Protein AF-A0A4R0R8S5-F1 (afdb_monomer)

Radius of gyration: 29.69 Å; Cα contacts (8 Å, |Δi|>4): 729; chains: 1; bounding box: 89×61×67 Å

Foldseek 3Di:
DDDFPFKWKDFLQLLLVLCVVPPPPPPQDPPPDSVVSSVVSVVVVVVVLVVDPLAPDWDWDWDDDPPPGRRRIITITGGDDDDDDDDDDDDDDDDDDPPDVSNVVVVVVCVVSPSDDDGDGDDDDDDDDDDDDDDDDDDDDPPDDPVVDPLVVVLVVLLLQQLQQLPSLVVQCVPDPVSVVSCQQQVSSQQHHAQEAQVSLVVLLVVLVVHDQVNLQHAAYAYYHDPLDPPVCLPPDPPSLVSVLSNLVSHDLARHAEYEDADREPDAHAPASAARANHQYYEYHYEHDLPVVNHHAHQNHAYYEYEYADYAQHLCNQVSCCVRHLQHAYYEYADELQDLRCVSVLLLLCLLLVQPDQQVVLVVVLVVVVDPDSPCPDPSSRDNPPDHSPNHAEYEYEYEAAEDAPDDDDPVRVSSQVSVLVSVQVSLCSSPVPRDPQDDPNDGDQDWRWHDHPNHIYIYGRHPYHDHDNDPSVVVVVVVVVVVVLSSVPSSDDPNVPPPPPD

Secondary structure (DSSP, 8-state):
----SSEEEEEHHHHHHHHHHT-TTS---TTS-HHHHHHHHHHHHHHHHHT-TT---EEEEEEPPTTS-GGGPEEEEEE------SSSPPPP--SS----HHHHHHHHHHHHTT--S--PPPP-------PPPPPPP--------GGGS-HHHHHHHHHHHTTSTTHHHHHHHHH-HHHHHHHHHH-GGGSEEEEESHHHHHHHHHHHHHS-GGG---SEEEEES--S---S-TTS-SHHHHHHHHHHHHS-TTT--EEEEEPPTT--B-S-SS--TT--EEEEES-B-TTGGGSPP-TT--EEEEEESSSPPPTTHHHHHHHH-TT--EEEEEE-TTSS--HHHHHHHHHHTT--S-HHHHHHHHHHTT--------GGGGS--S---TT--EEEEEEPPEE--TT---THHHHHHHHHHHHHHHHHHHH-TTS---EETTEE--PPEEEEETTEEEEEE----EE--S-HHHHHHHHHHHHHHHHHHHHT-SGGGGTTTT-

Solvent-accessible surface area (backbone atoms only — not comparable to full-atom values): 29224 Å² total; per-residue (Å²): 136,85,85,77,90,50,64,44,50,45,43,26,47,60,44,28,50,50,38,51,80,65,46,88,80,67,81,68,57,95,84,50,59,62,61,60,40,35,52,51,18,50,56,49,50,50,56,56,46,66,68,36,94,87,51,84,41,76,51,80,46,84,44,87,42,98,78,83,51,61,50,68,18,42,35,34,44,36,58,71,81,79,90,84,85,77,100,67,86,82,84,91,79,76,98,65,83,71,73,51,68,66,59,53,51,50,56,46,52,43,42,75,74,62,65,80,76,74,79,66,82,87,88,81,87,92,82,86,92,83,87,88,80,87,85,80,82,89,75,82,70,81,82,81,55,76,86,75,54,56,68,68,60,52,51,53,56,41,54,67,56,12,31,63,44,22,55,45,19,55,51,46,45,68,72,42,72,68,46,26,49,50,29,60,66,63,9,40,36,41,25,15,36,61,34,53,15,55,72,46,40,51,53,50,40,53,54,52,67,78,44,60,59,92,28,33,35,32,30,32,41,38,40,34,54,71,70,78,66,89,66,94,59,81,87,74,63,75,62,50,58,52,51,53,47,51,40,65,67,57,40,34,42,74,44,28,28,36,40,36,41,40,52,58,84,95,50,68,37,53,83,28,87,50,56,23,61,41,20,31,35,38,39,41,36,40,42,66,25,90,56,46,87,75,27,30,36,24,61,46,19,30,36,40,38,40,38,32,75,86,59,54,67,47,91,55,45,61,61,46,42,41,69,29,27,56,45,29,29,34,41,36,40,35,40,40,62,81,59,95,55,51,57,44,60,50,50,49,53,41,38,72,62,62,59,83,67,50,58,42,63,58,53,45,61,45,44,75,73,71,44,82,79,68,84,73,84,51,72,66,42,67,53,74,73,89,63,60,58,82,49,49,36,35,40,35,41,34,38,52,58,48,68,50,50,99,84,76,74,55,76,68,54,64,56,48,34,59,57,50,56,49,53,55,48,52,58,42,31,76,69,36,78,82,57,71,81,53,65,61,94,81,46,77,60,82,62,74,46,75,40,75,52,97,85,24,39,41,38,41,41,58,42,87,48,76,43,82,35,100,51,62,64,59,54,57,47,48,52,53,48,49,53,49,53,53,52,47,58,53,50,72,54,88,72,49,87,64,61,82,77,76,118

pLDDT: mean 75.07, std 18.98, range [22.67, 98.0]

Nearest PDB structures (foldseek):
  3ohe-assembly1_B  TM=3.400E-01  e=7.747E+00  Marinobacter nauticus VT8
  7pkt-assembly1_m  TM=2.147E-01  e=5.939E+00  Chlamydomonas reinhardtii
  8any-assembly1_O  TM=1.926E-01  e=9.581E+00  Homo sapiens

Sequence (503 aa):
MVSVLAGYVILGQDLAKWALDNDSSGLLQPDMPEKRLVHAAVARASRQLWAHPLLVHIELLFLSGDDGRDYDHSYIFVTGGYKCHGFMTPPPIPSDPVANPTEVDIGNALRELGFNRNISNFYRPPHPPIQRFPRIPNEVMPFFSLSTIPVEILRYILSFACTDAGHTGCTVNLVCNLFRQLCLETGVDLQCALVVGSGKQAQFLEMLYTRERQKRRVVSLFISYEDGRPTGDWQRSRIPFRITQDILEAISPDYLRTLYIEWPWGDTAPFLPTTFRSLSQMYFRGCFDPSFAQSGSAPHLKILHVQIYFTNLPDDFEEQLTLVCPRLTHLRICACPYDNNYEPVLRLAHSHCKIRRPLLDIVKEFQDMGLPHSSASDERLRIAPSSSISSLQKLVITFLQLHVTGGWVTNSTTENHDLRVLMFHCLAREVDPGVPDCIVDGEPTPELIRVESEGRELVLLPALGIRHVENVKDVMLEESRDMRGEWLQLGDGEAAEGAWWRD

Organism: NCBI:txid92696

Mean predicted aligned error: 14.14 Å

Structure (mmCIF, N/CA/C/O backbone):
data_AF-A0A4R0R8S5-F1
#
_entry.id   AF-A0A4R0R8S5-F1
#
loop_
_atom_site.group_PDB
_atom_site.id
_atom_site.type_symbol
_atom_site.label_atom_id
_atom_site.label_alt_id
_atom_site.label_comp_id
_atom_site.label_asym_id
_atom_site.label_entity_id
_atom_site.label_seq_id
_atom_site.pdbx_PDB_ins_code
_atom_site.Cartn_x
_atom_site.Cartn_y
_atom_site.Cartn_z
_atom_site.occupancy
_atom_site.B_iso_or_equiv
_atom_site.auth_seq_id
_atom_site.auth_comp_id
_atom_site.auth_asym_id
_atom_site.auth_atom_id
_atom_site.pdbx_PDB_model_num
ATOM 1 N N . MET A 1 1 ? -30.577 5.457 1.988 1.00 29.94 1 MET A N 1
ATOM 2 C CA . MET A 1 1 ? -31.679 6.436 1.867 1.00 29.94 1 MET A CA 1
ATOM 3 C C . MET A 1 1 ? -32.281 6.608 3.255 1.00 29.94 1 MET A C 1
ATOM 5 O O . MET A 1 1 ? -32.811 5.641 3.787 1.00 29.94 1 MET A O 1
ATOM 9 N N . VAL A 1 2 ? -32.069 7.763 3.891 1.00 32.88 2 VAL A N 1
ATOM 10 C CA . VAL A 1 2 ? -32.527 8.054 5.263 1.00 32.88 2 VAL A CA 1
ATOM 11 C C . VAL A 1 2 ? -33.935 8.642 5.175 1.00 32.88 2 VAL A C 1
ATOM 13 O O . VAL A 1 2 ? -34.126 9.668 4.528 1.00 32.88 2 VAL A O 1
ATOM 16 N N . SER A 1 3 ? -34.931 7.994 5.780 1.00 32.47 3 SER A N 1
ATOM 17 C CA . SER A 1 3 ? -36.267 8.583 5.920 1.00 32.47 3 SER A CA 1
ATOM 18 C C . SER A 1 3 ? -36.283 9.494 7.144 1.00 32.47 3 SER A C 1
ATOM 20 O O . SER A 1 3 ? -36.264 9.023 8.277 1.00 32.47 3 SER A O 1
ATOM 22 N N . VAL A 1 4 ? -36.306 10.804 6.904 1.00 40.91 4 VAL A N 1
ATOM 23 C CA . VAL A 1 4 ? -36.454 11.831 7.941 1.00 40.91 4 VAL A CA 1
ATOM 24 C C . VAL A 1 4 ? -37.933 11.909 8.336 1.00 40.91 4 VAL A C 1
ATOM 26 O O . VAL A 1 4 ? -38.777 12.220 7.498 1.00 40.91 4 VAL A O 1
ATOM 29 N N . LEU A 1 5 ? -38.258 11.594 9.595 1.00 41.19 5 LEU A N 1
ATOM 30 C CA . LEU A 1 5 ? -39.628 11.673 10.131 1.00 41.19 5 LEU A CA 1
ATOM 31 C C . LEU A 1 5 ? -40.062 13.129 10.369 1.00 41.19 5 LEU A C 1
ATOM 33 O O . LEU A 1 5 ? -41.173 13.499 9.998 1.00 41.19 5 LEU A O 1
ATOM 37 N N . ALA A 1 6 ? -39.160 13.942 10.923 1.00 49.56 6 ALA A N 1
ATOM 38 C CA . ALA A 1 6 ? -39.282 15.387 11.075 1.00 49.56 6 ALA A CA 1
ATOM 39 C C . ALA A 1 6 ? -37.875 16.006 11.136 1.00 49.56 6 ALA A C 1
ATOM 41 O O . ALA A 1 6 ? -36.952 15.415 11.704 1.00 49.56 6 ALA A O 1
ATOM 42 N N . GLY A 1 7 ? -37.700 17.181 10.533 1.00 53.88 7 GLY A N 1
ATOM 43 C CA . GLY A 1 7 ? -36.436 17.910 10.537 1.00 53.88 7 GLY A CA 1
ATOM 44 C C . GLY A 1 7 ? -36.677 19.412 10.584 1.00 53.88 7 GLY A C 1
ATOM 45 O O . GLY A 1 7 ? -37.634 19.901 9.988 1.00 53.88 7 GLY A O 1
ATOM 46 N N . TYR A 1 8 ? -35.813 20.129 11.296 1.00 63.28 8 TYR A N 1
ATOM 47 C CA . TYR A 1 8 ? -35.845 21.589 11.387 1.00 63.28 8 TYR A CA 1
ATOM 48 C C . TYR A 1 8 ? -34.687 22.161 10.580 1.00 63.28 8 TYR A C 1
ATOM 50 O O . TYR A 1 8 ? -33.557 21.719 10.763 1.00 63.28 8 TYR A O 1
ATOM 58 N N . VAL A 1 9 ? -34.953 23.128 9.704 1.00 64.44 9 VAL A N 1
ATOM 59 C CA . VAL A 1 9 ? -33.908 23.836 8.955 1.00 64.44 9 VAL A CA 1
ATOM 60 C C . VAL A 1 9 ? -33.564 25.133 9.680 1.00 64.44 9 VAL A C 1
ATOM 62 O O . VAL A 1 9 ? -34.458 25.930 9.953 1.00 64.44 9 VAL A O 1
ATOM 65 N N . ILE A 1 10 ? -32.282 25.354 9.969 1.00 71.62 10 ILE A N 1
ATOM 66 C CA . ILE A 1 10 ? -31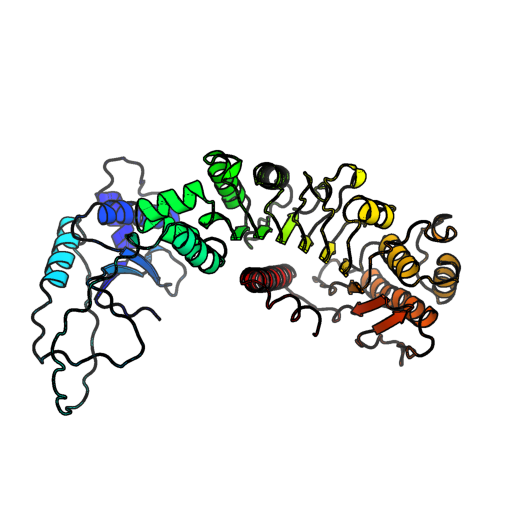.763 26.620 10.503 1.00 71.62 10 ILE A CA 1
ATOM 67 C C . ILE A 1 10 ? -30.724 27.163 9.525 1.00 71.62 10 ILE A C 1
ATOM 69 O O . ILE A 1 10 ? -29.841 26.426 9.086 1.00 71.62 10 ILE A O 1
ATOM 73 N N . LEU A 1 11 ? -30.817 28.446 9.179 1.00 72.50 11 LEU A N 1
ATOM 74 C CA . LEU A 1 11 ? -29.829 29.097 8.320 1.00 72.50 11 LEU A CA 1
ATOM 75 C C . LEU A 1 11 ? -28.506 29.299 9.071 1.00 72.50 11 LEU A C 1
ATOM 77 O O . LEU A 1 11 ? -28.501 29.598 10.268 1.00 72.50 11 LEU A O 1
ATOM 81 N N . GLY A 1 12 ? -27.381 29.187 8.364 1.00 73.25 12 GLY A N 1
ATOM 82 C CA . GLY A 1 12 ? -26.040 29.355 8.927 1.00 73.25 12 GLY A CA 1
ATOM 83 C C . GLY A 1 12 ? -25.855 30.694 9.638 1.00 73.25 12 GLY A C 1
ATOM 84 O O . GLY A 1 12 ? -25.295 30.735 10.733 1.00 73.25 12 GLY A O 1
ATOM 85 N N . GLN A 1 13 ? -26.406 31.776 9.081 1.00 77.19 13 GLN A N 1
ATOM 86 C CA . GLN A 1 13 ? -26.419 33.098 9.721 1.00 77.19 13 GLN A CA 1
ATOM 87 C C . GLN A 1 13 ? -27.188 33.140 11.047 1.00 77.19 13 GLN A C 1
ATOM 89 O O . GLN A 1 13 ? -26.729 33.761 12.006 1.00 77.19 13 GLN A O 1
ATOM 94 N N . ASP A 1 14 ? -28.329 32.453 11.134 1.00 78.88 14 ASP A N 1
ATOM 95 C CA . ASP A 1 14 ? -29.148 32.426 12.346 1.00 78.88 14 ASP A CA 1
ATOM 96 C C . ASP A 1 14 ? -28.459 31.590 13.428 1.00 78.88 14 ASP A C 1
ATOM 98 O O . ASP A 1 14 ? -28.458 31.964 14.601 1.00 78.88 14 ASP A O 1
ATOM 102 N N . LEU A 1 15 ? -27.792 30.505 13.022 1.00 80.25 15 LEU A N 1
ATOM 103 C CA . LEU A 1 15 ? -26.988 29.667 13.903 1.00 80.25 15 LEU A CA 1
ATOM 104 C C . LEU A 1 15 ? -25.746 30.405 14.426 1.00 80.25 15 LEU A C 1
ATOM 106 O O . LEU A 1 15 ? -25.447 30.345 15.618 1.00 80.25 15 LEU A O 1
ATOM 110 N N . ALA A 1 16 ? -25.040 31.132 13.556 1.00 81.69 16 ALA A N 1
ATOM 111 C CA . ALA A 1 16 ? -23.885 31.948 13.925 1.00 81.69 16 ALA A CA 1
ATOM 112 C C . ALA A 1 16 ? -24.269 33.080 14.883 1.00 81.69 16 ALA A C 1
ATOM 114 O O . ALA A 1 16 ? -23.616 33.273 15.910 1.00 81.69 16 ALA A O 1
ATOM 115 N N . LYS A 1 17 ? -25.368 33.782 14.586 1.00 85.19 17 LYS A N 1
ATOM 116 C CA . LYS A 1 17 ? -25.915 34.818 15.460 1.00 85.19 17 LYS A CA 1
ATOM 117 C C . LYS A 1 17 ? -26.314 34.250 16.818 1.00 85.19 17 LYS A C 1
ATOM 119 O O . LYS A 1 17 ? -25.914 34.790 17.842 1.00 85.19 17 LYS A O 1
ATOM 124 N N . TRP A 1 18 ? -27.039 33.132 16.830 1.00 89.69 18 TRP A N 1
ATOM 125 C CA . TRP A 1 18 ? -27.400 32.439 18.062 1.00 89.69 18 TRP A CA 1
ATOM 126 C C . TRP A 1 18 ? -26.167 32.087 18.900 1.00 89.69 18 TRP A C 1
ATOM 128 O O . TRP A 1 18 ? -26.164 32.301 20.111 1.00 89.69 18 TRP A O 1
ATOM 138 N N . ALA A 1 19 ? -25.106 31.580 18.269 1.00 84.50 19 ALA A N 1
ATOM 139 C CA . ALA A 1 19 ? -23.897 31.199 18.983 1.00 84.50 19 ALA A CA 1
ATOM 140 C C . ALA A 1 19 ? -23.178 32.408 19.592 1.00 84.50 19 ALA A C 1
ATOM 142 O O . ALA A 1 19 ? -22.719 32.293 20.724 1.00 84.50 19 ALA A O 1
ATOM 143 N N . LEU A 1 20 ? -23.123 33.543 18.884 1.00 86.19 20 LEU A N 1
ATOM 144 C CA . LEU A 1 20 ? -22.592 34.808 19.407 1.00 86.19 20 LEU A CA 1
ATOM 145 C C . LEU A 1 20 ? -23.423 35.330 20.586 1.00 86.19 20 LEU A C 1
ATOM 147 O O . LEU A 1 20 ? -22.864 35.635 21.637 1.00 86.19 20 LEU A O 1
ATOM 151 N N . ASP A 1 21 ? -24.749 35.372 20.439 1.00 87.44 21 ASP A N 1
ATOM 152 C CA . ASP A 1 21 ? -25.669 35.874 21.470 1.00 87.44 21 ASP A CA 1
ATOM 153 C C . ASP A 1 21 ? -25.618 35.020 22.753 1.00 87.44 21 ASP A C 1
ATOM 155 O O . ASP A 1 21 ? -25.855 35.517 23.854 1.00 87.44 21 ASP A O 1
ATOM 159 N N . ASN A 1 22 ? -25.278 33.733 22.622 1.00 81.38 22 ASN A N 1
ATOM 160 C CA . ASN A 1 22 ? -25.198 32.779 23.727 1.00 81.38 22 ASN A CA 1
ATOM 161 C C . ASN A 1 22 ? -23.760 32.450 24.155 1.00 81.38 22 ASN A C 1
ATOM 163 O O . ASN A 1 22 ? -23.564 31.505 24.932 1.00 81.38 22 ASN A O 1
ATOM 167 N N . ASP A 1 23 ? -22.740 33.170 23.671 1.00 86.81 23 ASP A N 1
ATOM 168 C CA . ASP A 1 23 ? -21.353 32.904 24.049 1.00 86.81 23 ASP A CA 1
ATOM 169 C C . ASP A 1 23 ? -20.918 33.631 25.322 1.00 86.81 23 ASP A C 1
ATOM 171 O O . ASP A 1 23 ? -20.264 34.669 25.305 1.00 86.81 23 ASP A O 1
ATOM 175 N N . SER A 1 24 ? -21.184 33.005 26.465 1.00 82.19 24 SER A N 1
ATOM 176 C CA . SER A 1 24 ? -20.670 33.467 27.756 1.00 82.19 24 SER A CA 1
ATOM 177 C C . SER A 1 24 ? -19.145 33.340 27.910 1.00 82.19 24 SER A C 1
ATOM 179 O O . SER A 1 24 ? -18.603 33.824 28.900 1.00 82.19 24 SER A O 1
ATOM 181 N N . SER A 1 25 ? -18.453 32.647 26.995 1.00 84.31 25 SER A N 1
ATOM 182 C CA . SER A 1 25 ? -17.009 32.391 27.094 1.00 84.31 25 SER A CA 1
ATOM 183 C C . SER A 1 25 ? -16.139 33.433 26.389 1.00 84.31 25 SER A C 1
ATOM 185 O O . SER A 1 25 ? -14.937 33.478 26.645 1.00 84.31 25 SER A O 1
ATOM 187 N N . GLY A 1 26 ? -16.728 34.268 25.523 1.00 87.50 26 GLY A N 1
ATOM 188 C CA . GLY A 1 26 ? -16.003 35.244 24.701 1.00 87.50 26 GLY A CA 1
ATOM 189 C C . GLY A 1 26 ? -15.056 34.618 23.667 1.00 87.50 26 GLY A C 1
ATOM 190 O O . GLY A 1 26 ? -14.172 35.302 23.154 1.00 87.50 26 GLY A O 1
ATOM 191 N N . LEU A 1 27 ? -15.202 33.319 23.386 1.00 82.69 27 LEU A N 1
ATOM 192 C CA . LEU A 1 27 ? -14.401 32.584 22.404 1.00 82.69 27 LEU A CA 1
ATOM 193 C C . LEU A 1 27 ? -14.833 32.885 20.966 1.00 82.69 27 LEU A C 1
ATOM 195 O O . LEU A 1 27 ? -14.031 32.732 20.045 1.00 82.69 27 LEU A O 1
ATOM 199 N N . LEU A 1 28 ? -16.088 33.279 20.767 1.00 86.94 28 LEU A N 1
ATOM 200 C CA . LEU A 1 28 ? -16.630 33.684 19.479 1.00 86.94 28 LEU A CA 1
ATOM 201 C C . LEU A 1 28 ? -16.554 35.203 19.366 1.00 86.94 28 LEU A C 1
ATOM 203 O O . LEU A 1 28 ? -17.133 35.925 20.176 1.00 86.94 28 LEU A O 1
ATOM 207 N N . GLN A 1 29 ? -15.835 35.685 18.352 1.00 89.38 29 GLN A N 1
ATOM 208 C CA . GLN A 1 29 ? -15.727 37.113 18.068 1.00 89.38 29 GLN A CA 1
ATOM 209 C C . GLN A 1 29 ? -16.535 37.463 16.806 1.00 89.38 29 GLN A C 1
ATOM 211 O O . GLN A 1 29 ? -16.521 36.684 15.847 1.00 89.38 29 GLN A O 1
ATOM 216 N N . PRO A 1 30 ? -17.244 38.608 16.771 1.00 88.56 30 PRO A N 1
ATOM 217 C CA . PRO A 1 30 ? -18.057 39.004 15.616 1.00 88.56 30 PRO A CA 1
ATOM 218 C C . PRO A 1 30 ? -17.259 39.203 14.318 1.00 88.56 30 PRO A C 1
ATOM 220 O O . PRO A 1 30 ? -17.836 39.171 13.236 1.00 88.56 30 PRO A O 1
ATOM 223 N N . ASP A 1 31 ? -15.950 39.431 14.421 1.00 91.25 31 ASP A N 1
ATOM 224 C CA . ASP A 1 31 ? -15.012 39.652 13.317 1.00 91.25 31 ASP A CA 1
ATOM 225 C C . ASP A 1 31 ? -14.335 38.362 12.819 1.00 91.25 31 ASP A C 1
ATOM 227 O O . ASP A 1 31 ? -13.515 38.404 11.898 1.00 91.25 31 ASP A O 1
ATOM 231 N N . MET A 1 32 ? -14.677 37.198 13.387 1.00 86.06 32 MET A N 1
ATOM 232 C CA . MET A 1 32 ? -14.190 35.919 12.878 1.00 86.06 32 MET A CA 1
ATOM 233 C C . MET A 1 32 ? -14.611 35.711 11.414 1.00 86.06 32 MET A C 1
ATOM 235 O O . MET A 1 32 ? -15.731 36.061 11.038 1.00 86.06 32 MET A O 1
ATOM 239 N N . PRO A 1 33 ? -13.770 35.055 10.587 1.00 86.12 33 PRO A N 1
ATOM 240 C CA . PRO A 1 33 ? -14.181 34.639 9.254 1.00 86.12 33 PRO A CA 1
ATOM 241 C C . PRO A 1 33 ? -15.472 33.822 9.331 1.00 86.12 33 PRO A C 1
ATOM 243 O O . PRO A 1 33 ? -15.539 32.854 10.089 1.00 86.12 33 PRO A O 1
ATOM 246 N N . GLU A 1 34 ? -16.457 34.194 8.520 1.00 77.62 34 GLU A N 1
ATOM 247 C CA . GLU A 1 34 ? -17.808 33.620 8.458 1.00 77.62 34 GLU A CA 1
ATOM 248 C C . GLU A 1 34 ? -17.819 32.088 8.571 1.00 77.62 34 GLU A C 1
ATOM 250 O O . GLU A 1 34 ? -18.433 31.531 9.479 1.00 77.62 34 GLU A O 1
ATOM 255 N N . LYS A 1 35 ? -17.003 31.407 7.759 1.00 74.25 35 LYS A N 1
ATOM 256 C CA . LYS A 1 35 ? -16.816 29.951 7.808 1.00 74.25 35 LYS A CA 1
ATOM 257 C C . LYS A 1 35 ? -16.475 29.409 9.192 1.00 74.25 35 LYS A C 1
ATOM 259 O O . LYS A 1 35 ? -17.018 28.405 9.652 1.00 74.25 35 LYS A O 1
ATOM 264 N N . ARG A 1 36 ? -15.511 30.054 9.855 1.00 75.06 36 ARG A N 1
ATOM 265 C CA . ARG A 1 36 ? -15.044 29.647 11.184 1.00 75.06 36 ARG A CA 1
ATOM 266 C C . ARG A 1 36 ? -16.111 29.913 12.233 1.00 75.06 36 ARG A C 1
ATOM 268 O O . ARG A 1 36 ? -16.276 29.076 13.117 1.00 75.06 36 ARG A O 1
ATOM 275 N N . LEU A 1 37 ? -16.823 31.032 12.123 1.00 81.19 37 LEU A N 1
ATOM 276 C CA . LEU A 1 37 ? -17.899 31.373 13.043 1.00 81.19 37 LEU A CA 1
ATOM 277 C C . LEU A 1 37 ? -19.050 30.366 12.939 1.00 81.19 37 LEU A C 1
ATOM 279 O O . LEU A 1 37 ? -19.470 29.824 13.958 1.00 81.19 37 LEU A O 1
ATOM 283 N N . VAL A 1 38 ? -19.487 30.035 11.721 1.00 76.50 38 VAL A N 1
ATOM 284 C CA . VAL A 1 38 ? -20.540 29.038 11.481 1.00 76.50 38 VAL A CA 1
ATOM 285 C C . VAL A 1 38 ? -20.107 27.652 11.972 1.00 76.50 38 VAL A C 1
ATOM 287 O O . VAL A 1 38 ? -20.851 27.002 12.699 1.00 76.50 38 VAL A O 1
ATOM 290 N N . HIS A 1 39 ? -18.882 27.201 11.682 1.00 74.56 39 HIS A N 1
ATOM 291 C CA . HIS A 1 39 ? -18.383 25.914 12.191 1.00 74.56 39 HIS A CA 1
ATOM 292 C C . 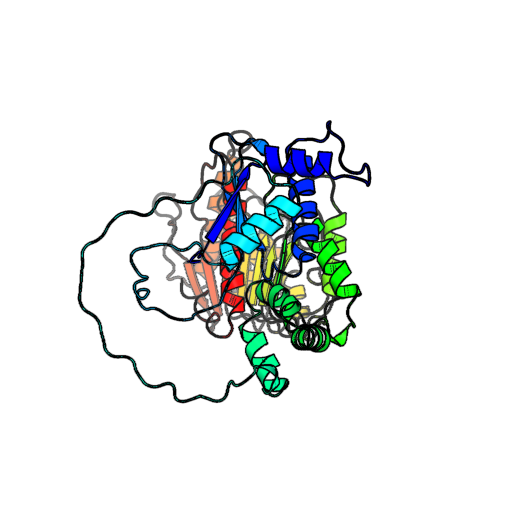HIS A 1 39 ? -18.335 25.860 13.725 1.00 74.56 39 HIS A C 1
ATOM 294 O O . HIS A 1 39 ? -18.686 24.843 14.330 1.00 74.56 39 HIS A O 1
ATOM 300 N N . ALA A 1 40 ? -17.900 26.944 14.367 1.00 76.25 40 ALA A N 1
ATOM 301 C CA . ALA A 1 40 ? -17.863 27.023 15.820 1.00 76.25 40 ALA A CA 1
ATOM 302 C C . ALA A 1 40 ? -19.280 27.066 16.419 1.00 76.25 40 ALA A C 1
ATOM 304 O O . ALA A 1 40 ? -19.536 26.416 17.436 1.00 76.25 40 ALA A O 1
ATOM 305 N N . ALA A 1 41 ? -20.214 27.743 15.746 1.00 78.75 41 ALA A N 1
ATOM 306 C CA . ALA A 1 41 ? -21.629 27.765 16.091 1.00 78.75 41 ALA A CA 1
ATOM 307 C C . ALA A 1 41 ? -22.271 26.374 15.987 1.00 78.75 41 ALA A C 1
ATOM 309 O O . ALA A 1 41 ? -22.919 25.936 16.935 1.00 78.75 41 ALA A O 1
ATOM 310 N N . VAL A 1 42 ? -22.006 25.636 14.903 1.00 75.75 42 VAL A N 1
ATOM 311 C CA . VAL A 1 42 ? -22.432 24.238 14.717 1.00 75.75 42 VAL A CA 1
ATOM 312 C C . VAL A 1 42 ? -21.885 23.356 15.836 1.00 75.75 42 VAL A C 1
ATOM 314 O O . VAL A 1 42 ? -22.638 22.629 16.480 1.00 75.75 42 VAL A O 1
ATOM 317 N N . ALA A 1 43 ? -20.585 23.442 16.129 1.00 73.25 43 ALA A N 1
ATOM 318 C CA . ALA A 1 43 ? -19.972 22.646 17.190 1.00 73.25 43 ALA A CA 1
ATOM 319 C C . ALA A 1 43 ? -20.571 22.955 18.575 1.00 73.25 43 ALA A C 1
ATOM 321 O O . ALA A 1 43 ? -20.758 22.043 19.384 1.00 73.25 43 ALA A O 1
ATOM 322 N N . ARG A 1 44 ? -20.877 24.227 18.856 1.00 79.81 44 ARG A N 1
ATOM 323 C CA . ARG A 1 44 ? -21.508 24.655 20.110 1.00 79.81 44 ARG A CA 1
ATOM 324 C C . ARG A 1 44 ? -22.955 24.176 20.206 1.00 79.81 44 ARG A C 1
ATOM 326 O O . ARG A 1 44 ? -23.314 23.592 21.228 1.00 79.81 44 ARG A O 1
ATOM 333 N N . ALA A 1 45 ? -23.747 24.382 19.155 1.00 75.06 45 ALA A N 1
ATOM 334 C CA . ALA A 1 45 ? -25.132 23.932 19.076 1.00 75.06 45 ALA A CA 1
ATOM 335 C C . ALA A 1 45 ? -25.217 22.419 19.274 1.00 75.06 45 ALA A C 1
ATOM 337 O O . ALA A 1 45 ? -25.961 21.971 20.140 1.00 75.06 45 ALA A O 1
ATOM 338 N N . SER A 1 46 ? -24.367 21.643 18.591 1.00 69.38 46 SER A N 1
ATOM 339 C CA . SER A 1 46 ? -24.250 20.199 18.811 1.00 69.38 46 SER A CA 1
ATOM 340 C C . SER A 1 46 ? -24.057 19.867 20.287 1.00 69.38 46 SER A C 1
ATOM 342 O O . SER A 1 46 ? -24.833 19.098 20.837 1.00 69.38 46 SER A O 1
ATOM 344 N N . ARG A 1 47 ? -23.072 20.466 20.969 1.00 73.44 47 ARG A N 1
ATOM 345 C CA . ARG A 1 47 ? -22.811 20.162 22.390 1.00 73.44 47 ARG A CA 1
ATOM 346 C C . ARG A 1 47 ? -23.997 20.480 23.295 1.00 73.44 47 ARG A C 1
ATOM 348 O O . ARG A 1 47 ? -24.288 19.693 24.189 1.00 73.44 47 ARG A O 1
ATOM 355 N N . GLN A 1 48 ? -24.654 21.621 23.088 1.00 72.38 48 GLN A N 1
ATOM 356 C CA . GLN A 1 48 ? -25.803 22.007 23.909 1.00 72.38 48 GLN A CA 1
ATOM 357 C C . GLN A 1 48 ? -27.011 21.111 23.645 1.00 72.38 48 GLN A C 1
ATOM 359 O O . GLN A 1 48 ? -27.687 20.698 24.582 1.00 72.38 48 GLN A O 1
ATOM 364 N N . LEU A 1 49 ? -27.241 20.750 22.386 1.00 67.00 49 LEU A N 1
ATOM 365 C CA . LEU A 1 49 ? -28.337 19.872 22.024 1.00 67.00 49 LEU A CA 1
ATOM 366 C C . LEU A 1 49 ? -28.103 18.426 22.496 1.00 67.00 49 LEU A C 1
ATOM 368 O O . LEU A 1 49 ? -29.044 17.788 22.951 1.00 67.00 49 LEU A O 1
ATOM 372 N N . TRP A 1 50 ? -26.857 17.935 22.486 1.00 65.62 50 TRP A N 1
ATOM 373 C CA . TRP A 1 50 ? -26.479 16.643 23.085 1.00 65.62 50 TRP A CA 1
ATOM 374 C C . TRP A 1 50 ? -26.684 16.601 24.607 1.00 65.62 50 TRP A C 1
ATOM 376 O O . TRP A 1 50 ? -26.850 15.523 25.173 1.00 65.62 50 TRP A O 1
ATOM 386 N N . ALA A 1 51 ? -26.667 17.755 25.278 1.00 66.69 51 ALA A N 1
ATOM 387 C CA . ALA A 1 51 ? -26.958 17.854 26.706 1.00 66.69 51 ALA A CA 1
ATOM 388 C C . ALA A 1 51 ? -28.468 17.910 27.007 1.00 66.69 51 ALA A C 1
ATOM 390 O O . ALA A 1 51 ? -28.859 17.816 28.171 1.00 66.69 51 ALA A O 1
ATOM 391 N N . HIS A 1 52 ? -29.319 18.068 25.987 1.00 67.12 52 HIS A N 1
ATOM 392 C CA . HIS A 1 52 ? -30.755 18.203 26.174 1.00 67.12 52 HIS A CA 1
ATOM 393 C C . HIS A 1 52 ? -31.414 16.821 26.363 1.00 67.12 52 HIS A C 1
ATOM 395 O O . HIS A 1 52 ? -31.346 15.982 25.464 1.00 67.12 52 HIS A O 1
ATOM 401 N N . PRO A 1 53 ? -32.119 16.565 27.482 1.00 56.53 53 PRO A N 1
ATOM 402 C CA . PRO A 1 53 ? -32.590 15.224 27.858 1.00 56.53 53 PRO A CA 1
ATOM 403 C C . PRO A 1 53 ? -33.637 14.620 26.907 1.00 56.53 53 PRO A C 1
ATOM 405 O O . PRO A 1 53 ? -33.880 13.417 26.949 1.00 56.53 53 PRO A O 1
ATOM 408 N N . LEU A 1 54 ? -34.257 15.442 26.056 1.00 52.69 54 LEU A N 1
ATOM 409 C CA . LEU A 1 54 ? -35.263 15.019 25.073 1.00 52.69 54 LEU A CA 1
ATOM 410 C C . LEU A 1 54 ? -34.694 14.754 23.667 1.00 52.69 54 LEU A C 1
ATOM 412 O O . LEU A 1 54 ? -35.421 14.267 22.803 1.00 52.69 54 LEU A O 1
ATOM 416 N N . LEU A 1 55 ? -33.421 15.072 23.408 1.00 56.91 55 LEU A N 1
ATOM 417 C CA . LEU A 1 55 ? -32.817 14.948 22.079 1.00 56.91 55 LEU A CA 1
ATOM 418 C C . LEU A 1 55 ? -31.887 13.730 22.039 1.00 56.91 55 LEU A C 1
ATOM 420 O O . LEU A 1 55 ? -30.755 13.769 22.506 1.00 56.91 55 LEU A O 1
ATOM 424 N N . VAL A 1 56 ? -32.391 12.620 21.496 1.00 47.53 56 VAL A N 1
ATOM 425 C CA . VAL A 1 56 ? -31.714 11.306 21.551 1.00 47.53 56 VAL A CA 1
ATOM 426 C C . VAL A 1 56 ? -30.716 11.108 20.401 1.00 47.53 56 VAL A C 1
ATOM 428 O O . VAL A 1 56 ? -29.787 10.310 20.506 1.00 47.53 56 VAL A O 1
ATOM 431 N N . HIS A 1 57 ? -30.893 11.824 19.290 1.00 49.50 57 HIS A N 1
ATOM 432 C CA . HIS A 1 57 ? -30.005 11.760 18.133 1.00 49.50 57 HIS A CA 1
ATOM 433 C C . HIS A 1 57 ? -30.150 13.027 17.295 1.00 49.50 57 HIS A C 1
ATOM 435 O O . HIS A 1 57 ? -31.280 13.449 17.047 1.00 49.50 57 HIS A O 1
ATOM 441 N N . ILE A 1 58 ? -29.023 13.616 16.888 1.00 53.50 58 ILE A N 1
ATOM 442 C CA . ILE A 1 58 ? -28.967 14.817 16.051 1.00 53.50 58 ILE A CA 1
ATOM 443 C C . ILE A 1 58 ? -27.889 14.615 15.004 1.00 53.50 58 ILE A C 1
ATOM 445 O O . ILE A 1 58 ? -26.701 14.581 15.324 1.00 53.50 58 ILE A O 1
ATOM 449 N N . GLU A 1 59 ? -28.314 14.525 13.752 1.00 51.84 59 GLU A N 1
ATOM 450 C CA . GLU A 1 59 ? -27.427 14.681 12.608 1.00 51.84 59 GLU A CA 1
ATOM 451 C C . GLU A 1 59 ? -27.613 16.081 12.042 1.00 51.84 59 GLU A C 1
ATOM 453 O O . GLU A 1 59 ? -28.732 16.492 11.734 1.00 51.84 59 GLU A O 1
ATOM 458 N N . LEU A 1 60 ? -26.501 16.806 11.932 1.00 54.19 60 LEU A N 1
ATOM 459 C CA . LEU A 1 60 ? -26.415 18.057 11.196 1.00 54.19 60 LEU A CA 1
ATOM 460 C C . LEU A 1 60 ? -26.074 17.725 9.751 1.00 54.19 60 LEU A C 1
ATOM 462 O O . LEU A 1 60 ? -24.925 17.424 9.426 1.00 54.19 60 LEU A O 1
ATOM 466 N N . LEU A 1 61 ? -27.084 17.768 8.891 1.00 52.47 61 LEU A N 1
ATOM 467 C CA . LEU A 1 61 ? -26.886 17.635 7.454 1.00 52.47 61 LEU A CA 1
ATOM 468 C C . LEU A 1 61 ? -26.630 19.012 6.844 1.00 52.47 61 LEU A C 1
ATOM 470 O O . LEU A 1 61 ? -27.418 19.942 7.024 1.00 52.47 61 LEU A O 1
ATOM 474 N N . PHE A 1 62 ? -25.509 19.116 6.133 1.00 52.88 62 PHE A N 1
ATOM 475 C CA . PHE A 1 62 ? -25.111 20.293 5.374 1.00 52.88 62 PHE A CA 1
ATOM 476 C C . PHE A 1 62 ? -25.839 20.287 4.028 1.00 52.88 62 PHE A C 1
ATOM 478 O O . PHE A 1 62 ? -25.615 19.392 3.212 1.00 52.88 62 PHE A O 1
ATOM 485 N N . LEU A 1 63 ? -26.711 21.266 3.792 1.00 50.44 63 LEU A N 1
ATOM 486 C CA . LEU A 1 63 ? -27.300 21.494 2.476 1.00 50.44 63 LEU A CA 1
ATOM 487 C C . LEU A 1 63 ? -26.519 22.617 1.789 1.00 50.44 63 LEU A C 1
ATOM 489 O O . LEU A 1 63 ? -26.430 23.720 2.331 1.00 50.44 63 LEU A O 1
ATOM 493 N N . SER A 1 6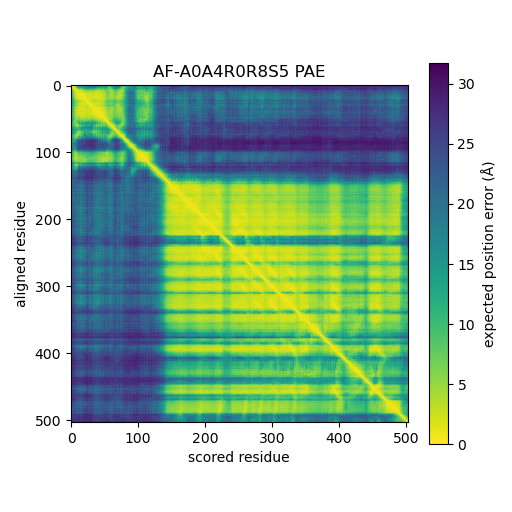4 ? -25.929 22.340 0.621 1.00 41.97 64 SER A N 1
ATOM 494 C CA . SER A 1 64 ? -25.189 23.361 -0.128 1.00 41.97 64 SER A CA 1
ATOM 495 C C . SER A 1 64 ? -26.125 24.488 -0.566 1.00 41.97 64 SER A C 1
ATOM 497 O O . SER A 1 64 ? -27.202 24.220 -1.094 1.00 41.97 64 SER A O 1
ATOM 499 N N . GLY A 1 65 ? -25.690 25.732 -0.369 1.00 45.69 65 GLY A N 1
ATOM 500 C CA . GLY A 1 65 ? -26.298 26.914 -0.985 1.00 45.69 65 GLY A CA 1
ATOM 501 C C . GLY A 1 65 ? -25.648 27.214 -2.337 1.00 45.69 65 GLY A C 1
ATOM 502 O O . GLY A 1 65 ? -24.478 26.881 -2.535 1.00 45.69 65 GLY A O 1
ATOM 503 N N . ASP A 1 66 ? -26.401 27.845 -3.237 1.00 42.53 66 ASP A N 1
ATOM 504 C CA . ASP A 1 66 ? -26.038 28.049 -4.649 1.00 42.53 66 ASP A CA 1
ATOM 505 C C . ASP A 1 66 ? -24.820 28.979 -4.872 1.00 42.53 66 ASP A C 1
ATOM 507 O O . ASP A 1 66 ? -24.197 28.927 -5.931 1.00 42.53 66 ASP A O 1
ATOM 511 N N . ASP A 1 67 ? -24.397 29.749 -3.856 1.00 48.53 67 ASP A N 1
ATOM 512 C CA . ASP A 1 67 ? -23.470 30.883 -4.044 1.00 48.53 67 ASP A CA 1
ATOM 513 C C . ASP A 1 67 ? -22.140 30.786 -3.257 1.00 48.53 67 ASP A C 1
ATOM 515 O O . ASP A 1 67 ? -21.353 31.736 -3.217 1.00 48.53 67 ASP A O 1
ATOM 519 N N . GLY A 1 68 ? -21.851 29.649 -2.612 1.00 51.22 68 GLY A N 1
ATOM 520 C CA . GLY A 1 68 ? -20.549 29.388 -1.970 1.00 51.22 68 GLY A CA 1
ATOM 521 C C . GLY A 1 68 ? -20.209 30.227 -0.722 1.00 51.22 68 GLY A C 1
ATOM 522 O O . GLY A 1 68 ? -19.060 30.195 -0.276 1.00 51.22 68 GLY A O 1
ATOM 523 N N . ARG A 1 69 ? -21.173 30.962 -0.148 1.00 54.72 69 ARG A N 1
ATOM 524 C CA . ARG A 1 69 ? -21.047 31.640 1.156 1.00 54.72 69 ARG A CA 1
ATOM 525 C C . ARG A 1 69 ? -21.622 30.775 2.274 1.00 54.72 69 ARG A C 1
ATOM 527 O O . ARG A 1 69 ? -22.718 30.235 2.131 1.00 54.72 69 ARG A O 1
ATOM 534 N N . ASP A 1 70 ? -20.898 30.668 3.390 1.00 55.81 70 ASP A N 1
ATOM 535 C CA . ASP A 1 70 ? -21.262 29.751 4.475 1.00 55.81 70 ASP A CA 1
ATOM 536 C C . ASP A 1 70 ? -22.527 30.190 5.257 1.00 55.81 70 ASP A C 1
ATOM 538 O O . ASP A 1 70 ? -23.190 29.356 5.878 1.00 55.81 70 ASP A O 1
ATOM 542 N N . TYR A 1 71 ? -22.910 31.474 5.210 1.00 53.00 71 TYR A N 1
ATOM 543 C CA . TYR A 1 71 ? -24.115 32.020 5.853 1.00 53.00 71 TYR A CA 1
ATOM 544 C C . TYR A 1 71 ? -25.428 31.638 5.165 1.00 53.00 71 TYR A C 1
ATOM 546 O O . TYR A 1 71 ? -26.453 31.552 5.851 1.00 53.00 71 TYR A O 1
ATOM 554 N N . ASP A 1 72 ? -25.392 31.366 3.861 1.00 51.12 72 ASP A N 1
ATOM 555 C CA . ASP A 1 72 ? -26.569 31.007 3.060 1.00 51.12 72 ASP A CA 1
ATOM 556 C C . ASP A 1 72 ? -26.876 29.500 3.118 1.00 51.12 72 ASP A C 1
ATOM 558 O O . ASP A 1 72 ? -27.821 29.006 2.499 1.00 51.12 72 ASP A O 1
ATOM 562 N N . HIS A 1 73 ? -26.087 28.737 3.879 1.00 60.88 73 HIS A N 1
ATOM 563 C CA . HIS A 1 73 ? -26.293 27.306 4.052 1.00 60.88 73 HIS A CA 1
ATOM 564 C C . HIS A 1 73 ? -27.435 26.997 5.015 1.00 60.88 73 HIS A C 1
ATOM 566 O O . HIS A 1 73 ? -27.641 27.657 6.035 1.00 60.88 73 HIS A O 1
ATOM 572 N N . SER A 1 74 ? -28.175 25.944 4.683 1.00 53.28 74 SER A N 1
ATOM 573 C CA . SER A 1 74 ? -29.260 25.409 5.496 1.00 53.28 74 SER A CA 1
ATOM 574 C C . SER A 1 74 ? -28.764 24.186 6.263 1.00 53.28 74 SER A C 1
ATOM 576 O O . SER A 1 74 ? -28.250 23.237 5.672 1.00 53.28 74 SER A O 1
ATOM 578 N N . TYR A 1 75 ? -28.934 24.195 7.581 1.00 59.84 75 TYR A N 1
ATOM 579 C CA . TYR A 1 75 ? -28.604 23.079 8.462 1.00 59.84 75 TYR A CA 1
ATOM 580 C C . TYR A 1 75 ? -29.886 22.358 8.861 1.00 59.84 75 TYR A C 1
ATOM 582 O O . TYR A 1 75 ? -30.767 22.980 9.451 1.00 59.84 75 TYR A O 1
ATOM 590 N N . ILE A 1 76 ? -30.001 21.060 8.563 1.00 56.44 76 ILE A N 1
ATOM 591 C CA . ILE A 1 76 ? -31.116 20.246 9.069 1.00 56.44 76 ILE A CA 1
ATOM 592 C C . ILE A 1 76 ? -30.728 19.647 10.420 1.00 56.44 76 ILE A C 1
ATOM 594 O O . ILE A 1 76 ? -29.704 18.978 10.519 1.00 56.44 76 ILE A O 1
ATOM 598 N N . PHE A 1 77 ? -31.589 19.818 11.422 1.00 58.91 77 PHE A N 1
ATOM 599 C CA . PHE A 1 77 ? -31.589 19.051 12.664 1.00 58.91 77 PHE A CA 1
ATOM 600 C C . PHE A 1 77 ? -32.609 17.921 12.544 1.00 58.91 77 PHE A C 1
ATOM 602 O O . PHE A 1 77 ? -33.815 18.176 12.509 1.00 58.91 77 PHE A O 1
ATOM 609 N N . VAL A 1 78 ? -32.139 16.676 12.478 1.00 54.16 78 VAL A N 1
ATOM 610 C CA . VAL A 1 78 ? -33.006 15.488 12.508 1.00 54.16 78 VAL A CA 1
ATOM 611 C C . VAL A 1 78 ? -33.104 14.988 13.940 1.00 54.16 78 VAL A C 1
ATOM 613 O O . VAL A 1 78 ? -32.082 14.789 14.583 1.00 54.16 78 VAL A O 1
ATOM 616 N N . THR A 1 79 ? -34.319 14.761 14.434 1.00 51.97 79 THR A N 1
ATOM 617 C CA . THR A 1 79 ? -34.559 14.213 15.776 1.00 51.97 79 THR A CA 1
ATOM 618 C C . THR A 1 79 ? -35.281 12.874 15.646 1.00 51.97 79 THR A C 1
ATOM 620 O O . THR A 1 79 ? -36.354 12.771 15.055 1.00 51.97 79 THR A O 1
ATOM 623 N N . GLY A 1 80 ? -34.646 11.801 16.117 1.00 43.78 80 GLY A N 1
ATOM 624 C CA . GLY A 1 80 ? -35.164 10.442 15.959 1.00 43.78 80 GLY A CA 1
ATOM 625 C C . GLY A 1 80 ? -36.164 10.056 17.049 1.00 43.78 80 GLY A C 1
ATOM 626 O O . GLY A 1 80 ? -35.757 9.714 18.155 1.00 43.78 80 GLY A O 1
ATOM 627 N N . GLY A 1 81 ? -37.456 10.022 16.716 1.00 41.31 81 GLY A N 1
ATOM 628 C CA . GLY A 1 81 ? -38.468 9.250 17.443 1.00 41.31 81 GLY A CA 1
ATOM 629 C C . GLY A 1 81 ? -38.735 7.911 16.743 1.00 41.31 81 GLY A C 1
ATOM 630 O O . GLY A 1 81 ? -39.463 7.881 15.760 1.00 41.31 81 GLY A O 1
ATOM 631 N N . TYR A 1 82 ? -38.169 6.825 17.287 1.00 32.88 82 TYR A N 1
ATOM 632 C CA . TYR A 1 82 ? -38.314 5.399 16.915 1.00 32.88 82 TYR A CA 1
ATOM 633 C C . TYR A 1 82 ? -37.721 4.912 15.569 1.00 32.88 82 TYR A C 1
ATOM 635 O O . TYR A 1 82 ? -37.935 5.471 14.500 1.00 32.88 82 TYR A O 1
ATOM 643 N N . LYS A 1 83 ? -37.007 3.773 15.636 1.00 33.88 83 LYS A N 1
ATOM 644 C CA . LYS A 1 83 ? -36.587 2.942 14.487 1.00 33.88 83 LYS A CA 1
ATOM 645 C C . LYS A 1 83 ? -37.766 2.139 13.921 1.00 33.88 83 LYS A C 1
ATOM 647 O O . LYS A 1 83 ? -38.570 1.630 14.696 1.00 33.88 83 LYS A O 1
ATOM 652 N N . CYS A 1 84 ? -37.739 1.852 12.616 1.00 22.67 84 CYS A N 1
ATOM 653 C CA . CYS A 1 84 ? -38.239 0.594 12.038 1.00 22.67 84 CYS A CA 1
ATOM 654 C C . CYS A 1 84 ? -37.331 0.131 10.881 1.00 22.67 84 CYS A C 1
ATOM 656 O O . CYS A 1 84 ? -36.803 0.950 10.131 1.00 22.67 84 CYS A O 1
ATOM 658 N N . HIS A 1 85 ? -37.131 -1.186 10.773 1.00 27.06 85 HIS A N 1
ATOM 659 C CA . HIS A 1 85 ? -36.381 -1.874 9.715 1.00 27.06 85 HIS A CA 1
ATOM 660 C C . HIS A 1 85 ? -37.261 -2.190 8.491 1.00 27.06 85 HIS A C 1
ATOM 662 O O . HIS A 1 85 ? -38.443 -2.475 8.649 1.00 27.06 85 HIS A O 1
ATOM 668 N N . GLY A 1 86 ? -36.620 -2.307 7.319 1.00 26.09 86 GLY A N 1
ATOM 669 C CA . GLY A 1 86 ? -37.034 -3.206 6.231 1.00 26.09 86 GLY A CA 1
ATOM 670 C C . GLY A 1 86 ? -37.877 -2.596 5.104 1.00 26.09 86 GLY A C 1
ATOM 671 O O . GLY A 1 86 ? -38.768 -1.788 5.336 1.00 26.09 86 GLY A O 1
ATOM 672 N N . PHE A 1 87 ? -37.592 -3.021 3.868 1.00 28.89 87 PHE A N 1
ATOM 673 C CA . PHE A 1 87 ? -38.355 -2.709 2.655 1.00 28.89 87 PHE A CA 1
ATOM 674 C C . PHE A 1 87 ? -39.832 -3.120 2.797 1.00 28.89 87 PHE A C 1
ATOM 676 O O . PHE A 1 87 ? -40.136 -4.287 2.599 1.00 28.89 87 PHE A O 1
ATOM 683 N N . MET A 1 88 ? -40.736 -2.175 3.075 1.00 25.75 88 MET A N 1
ATOM 684 C CA . MET A 1 88 ? -42.133 -2.132 2.603 1.00 25.75 88 MET A CA 1
ATOM 685 C C . MET A 1 88 ? -42.665 -0.693 2.741 1.00 25.75 88 MET A C 1
ATOM 687 O O . MET A 1 88 ? -42.274 0.046 3.642 1.00 25.75 88 MET A O 1
ATOM 691 N N . THR A 1 89 ? -43.554 -0.289 1.831 1.00 27.16 89 THR A N 1
ATOM 692 C CA . THR A 1 89 ? -44.271 1.000 1.834 1.00 27.16 89 THR A CA 1
ATOM 693 C C . THR A 1 89 ? -44.941 1.301 3.189 1.00 27.16 89 THR A C 1
ATOM 695 O O . THR A 1 89 ? -45.542 0.395 3.770 1.00 27.16 89 THR A O 1
ATOM 698 N N . PRO A 1 90 ? -44.879 2.551 3.691 1.00 32.00 90 PRO A N 1
ATOM 699 C CA . PRO A 1 90 ? -45.337 2.903 5.038 1.00 32.00 90 PRO A CA 1
ATOM 700 C C . PRO A 1 90 ? -46.869 2.801 5.199 1.00 32.00 90 PRO A C 1
ATOM 702 O O . PRO A 1 90 ? -47.598 3.038 4.231 1.00 32.00 90 PRO A O 1
ATOM 705 N N . PRO A 1 91 ? -47.387 2.489 6.408 1.00 32.38 91 PRO A N 1
ATOM 706 C CA . PRO A 1 91 ? -48.826 2.437 6.664 1.00 32.38 91 PRO A CA 1
ATOM 707 C C . PRO A 1 91 ? -49.455 3.848 6.770 1.00 32.38 91 PRO A C 1
ATOM 709 O O . PRO A 1 91 ? -48.782 4.796 7.180 1.00 32.38 91 PRO A O 1
ATOM 712 N N . PRO A 1 92 ? -50.751 4.007 6.430 1.00 36.12 92 PRO A N 1
ATOM 713 C CA . PRO A 1 92 ? -51.444 5.300 6.398 1.00 36.12 92 PRO A CA 1
ATOM 714 C C . PRO A 1 92 ? -51.755 5.864 7.800 1.00 36.12 92 PRO A C 1
ATOM 716 O O . PRO A 1 92 ? -52.139 5.123 8.706 1.00 36.12 92 PRO A O 1
ATOM 719 N N . ILE A 1 93 ? -51.655 7.192 7.951 1.00 40.41 93 ILE A N 1
ATOM 720 C CA . ILE A 1 93 ? -51.973 7.969 9.170 1.00 40.41 93 ILE A CA 1
ATOM 721 C C . ILE A 1 93 ? -53.314 8.725 8.967 1.00 40.41 93 ILE A C 1
ATOM 723 O O . ILE A 1 93 ? -53.589 9.122 7.832 1.00 40.41 93 ILE A O 1
ATOM 727 N N . PRO A 1 94 ? -54.171 8.912 10.001 1.00 34.88 94 PRO A N 1
ATOM 728 C CA . PRO A 1 94 ? -55.494 9.537 9.870 1.00 34.88 94 PRO A CA 1
ATOM 729 C C . PRO A 1 94 ? -55.457 11.018 9.462 1.00 34.88 94 PRO A C 1
ATOM 731 O O . PRO A 1 94 ? -54.475 11.721 9.673 1.00 34.88 94 PRO A O 1
ATOM 734 N N . SER A 1 95 ? -56.580 11.483 8.918 1.00 37.53 95 SER A N 1
ATOM 735 C CA . SER A 1 95 ? -56.801 12.752 8.212 1.00 37.53 95 SER A CA 1
ATOM 736 C C . SER A 1 95 ? -56.920 14.021 9.074 1.00 37.53 95 SER A C 1
ATOM 738 O O . SER A 1 95 ? -57.488 14.998 8.605 1.00 37.53 95 SER A O 1
ATOM 740 N N . ASP A 1 96 ? -56.361 14.035 10.283 1.00 43.91 96 ASP A N 1
ATOM 741 C CA . ASP A 1 96 ? -56.166 15.258 11.075 1.00 43.91 96 ASP A CA 1
ATOM 742 C C . ASP A 1 96 ? -54.810 15.166 11.790 1.00 43.91 96 ASP A C 1
ATOM 744 O O . ASP A 1 96 ? -54.647 14.298 12.657 1.00 43.91 96 ASP A O 1
ATOM 748 N N . PRO A 1 97 ? -53.807 16.004 11.457 1.00 42.66 97 PRO A N 1
ATOM 749 C CA . PRO A 1 97 ? -52.547 15.979 12.170 1.00 42.66 97 PRO A CA 1
ATOM 750 C C . PRO A 1 97 ? -52.742 16.738 13.481 1.00 42.66 97 PRO A C 1
ATOM 752 O O . PRO A 1 97 ? -52.553 17.950 13.562 1.00 42.66 97 PRO A O 1
ATOM 755 N N . VAL A 1 98 ? -53.097 16.019 14.543 1.00 47.97 98 VAL A N 1
ATOM 756 C CA . VAL A 1 98 ? -52.662 16.450 15.872 1.00 47.97 98 VAL A CA 1
ATOM 757 C C . VAL A 1 98 ? -51.140 16.391 15.812 1.00 47.97 98 VAL A C 1
ATOM 759 O O . VAL A 1 98 ? -50.596 15.305 15.604 1.00 47.97 98 VAL A O 1
ATOM 762 N N . ALA A 1 99 ? -50.471 17.548 15.892 1.00 53.25 99 ALA A N 1
ATOM 763 C CA . ALA A 1 99 ? -49.014 17.609 15.972 1.00 53.25 99 ALA A CA 1
ATOM 764 C C . ALA A 1 99 ? -48.562 16.556 16.985 1.00 53.25 99 ALA A C 1
ATOM 766 O O . ALA A 1 99 ? -49.095 16.516 18.100 1.00 53.25 99 ALA A O 1
ATOM 767 N N . ASN A 1 100 ? -47.671 15.651 16.573 1.00 58.66 100 ASN A N 1
ATOM 768 C CA . ASN A 1 100 ? -47.222 14.595 17.469 1.00 58.66 100 ASN A CA 1
ATOM 769 C C . ASN A 1 100 ? -46.680 15.291 18.732 1.00 58.66 100 ASN A C 1
ATOM 771 O O . ASN A 1 100 ? -45.875 16.212 18.577 1.00 58.66 100 ASN A O 1
ATOM 775 N N . PRO A 1 101 ? -47.103 14.920 19.956 1.00 63.00 101 PRO A N 1
ATOM 776 C CA . PRO A 1 101 ? -46.579 15.516 21.184 1.00 63.00 101 PRO A CA 1
ATOM 777 C C . PRO A 1 101 ? -45.050 15.631 21.174 1.00 63.00 101 PRO A C 1
ATOM 779 O O . PRO A 1 101 ? -44.513 16.663 21.544 1.00 63.00 101 PRO A O 1
ATOM 782 N N . THR A 1 102 ? -44.360 14.645 20.591 1.00 57.16 102 THR A N 1
ATOM 783 C CA . THR A 1 102 ? -42.907 14.670 20.388 1.00 57.16 102 THR A CA 1
ATOM 784 C C . THR A 1 102 ? -42.424 15.822 19.497 1.00 57.16 102 THR A C 1
ATOM 786 O O . THR A 1 102 ? -41.426 16.457 19.814 1.00 57.16 102 THR A O 1
ATOM 789 N N . GLU A 1 103 ? -43.111 16.136 18.397 1.00 56.81 103 GLU A N 1
ATOM 790 C CA . GLU A 1 103 ? -42.763 17.277 17.533 1.00 56.81 103 GLU A CA 1
ATOM 791 C C . GLU A 1 103 ? -42.979 18.611 18.256 1.00 56.81 103 GLU A C 1
ATOM 793 O O . GLU A 1 103 ? -42.159 19.520 18.125 1.00 56.81 103 GLU A O 1
ATOM 798 N N . VAL A 1 104 ? -44.050 18.710 19.052 1.00 68.56 104 VAL A N 1
ATOM 799 C CA . VAL A 1 104 ? -44.340 19.885 19.885 1.00 68.56 104 VAL A CA 1
ATOM 800 C C . VAL A 1 104 ? -43.269 20.058 20.962 1.00 68.56 104 VAL A C 1
ATOM 802 O O . VAL A 1 104 ? -42.757 21.164 21.129 1.00 68.56 104 VAL A O 1
ATOM 805 N N . ASP A 1 105 ? -42.881 18.976 21.635 1.00 66.62 105 ASP A N 1
ATOM 806 C CA . ASP A 1 105 ? -41.849 18.969 22.673 1.00 66.62 105 ASP A CA 1
ATOM 807 C C . ASP A 1 105 ? -40.475 19.348 22.110 1.00 66.62 105 ASP A C 1
ATOM 809 O O . ASP A 1 105 ? -39.751 20.133 22.716 1.00 66.62 105 ASP A O 1
ATOM 813 N N . ILE A 1 106 ? -40.134 18.874 20.910 1.00 60.81 106 ILE A N 1
ATOM 814 C CA . ILE A 1 106 ? -38.880 19.230 20.232 1.00 60.81 106 ILE A CA 1
ATOM 815 C C . ILE A 1 106 ? -38.904 20.690 19.776 1.00 60.81 106 ILE A C 1
ATOM 817 O O . ILE A 1 106 ? -37.930 21.416 19.973 1.00 60.81 106 ILE A O 1
ATOM 821 N N . GLY A 1 107 ? -40.024 21.154 19.218 1.00 67.75 107 GLY A N 1
ATOM 822 C CA . GLY A 1 107 ? -40.198 22.559 18.864 1.00 67.75 107 GLY A CA 1
ATOM 823 C C . GLY A 1 107 ? -40.133 23.483 20.085 1.00 67.75 107 GLY A C 1
ATOM 824 O O . GLY A 1 107 ? -39.643 24.606 19.974 1.00 67.75 107 GLY A O 1
ATOM 825 N N . ASN A 1 108 ? -40.598 23.023 21.249 1.00 73.94 108 ASN A N 1
ATOM 826 C CA . ASN A 1 108 ? -40.468 23.739 22.516 1.00 73.94 108 ASN A CA 1
ATOM 827 C C . ASN A 1 108 ? -39.016 23.721 23.021 1.00 73.94 108 ASN A C 1
ATOM 829 O O . ASN A 1 108 ? -38.505 24.783 23.353 1.00 73.94 108 ASN A O 1
ATOM 833 N N . ALA A 1 109 ? -38.320 22.581 22.973 1.00 68.56 109 ALA A N 1
ATOM 834 C CA . ALA A 1 109 ? -36.907 22.465 23.349 1.00 68.56 109 ALA A CA 1
ATOM 835 C C . ALA A 1 109 ? -35.993 23.375 22.505 1.00 68.56 109 ALA A C 1
ATOM 837 O O . ALA A 1 109 ? -35.124 24.066 23.030 1.00 68.56 109 ALA A O 1
ATOM 838 N N . LEU A 1 110 ? -36.216 23.443 21.187 1.00 69.31 110 LEU A N 1
ATOM 839 C CA . LEU A 1 110 ? -35.479 24.363 20.313 1.00 69.31 110 LEU A CA 1
ATOM 840 C C . LEU A 1 110 ? -35.782 25.836 20.648 1.00 69.31 110 LEU A C 1
ATOM 842 O O . LEU A 1 110 ? -34.880 26.673 20.619 1.00 69.31 110 LEU A O 1
ATOM 846 N N . ARG A 1 111 ? -37.025 26.161 21.024 1.00 76.25 111 ARG A N 1
ATOM 847 C CA . ARG A 1 111 ? -37.395 27.510 21.487 1.00 76.25 111 ARG A CA 1
ATOM 848 C C . ARG A 1 111 ? -36.783 27.855 22.846 1.00 76.25 111 ARG A C 1
ATOM 850 O O . ARG A 1 111 ? -36.327 28.983 23.018 1.00 76.25 111 ARG A O 1
ATOM 857 N N . GLU A 1 112 ? -36.708 26.902 23.773 1.00 74.38 112 GLU A N 1
ATOM 858 C CA . GLU A 1 112 ? -36.017 27.052 25.065 1.00 74.38 112 GLU A CA 1
ATOM 859 C C . GLU A 1 112 ? -34.521 27.316 24.881 1.00 74.38 112 GLU A C 1
ATOM 861 O O . GLU A 1 112 ? -33.940 28.127 25.599 1.00 74.38 112 GLU A O 1
ATOM 866 N N . LEU A 1 113 ? -33.916 26.708 23.858 1.00 65.25 113 LEU A N 1
ATOM 867 C CA . LEU A 1 113 ? -32.539 26.982 23.457 1.00 65.25 113 LEU A CA 1
ATOM 868 C C . LEU A 1 113 ? -32.378 28.303 22.688 1.00 65.25 113 LEU A C 1
ATOM 870 O O . LEU A 1 113 ? -31.252 28.689 22.404 1.00 65.25 113 LEU A O 1
ATOM 874 N N . GLY A 1 114 ? -33.458 29.026 22.374 1.00 72.69 114 GLY A N 1
ATOM 875 C CA . GLY A 1 114 ? -33.416 30.361 21.766 1.00 72.69 114 GLY A CA 1
ATOM 876 C C . GLY A 1 114 ? -33.591 30.413 20.242 1.00 72.69 114 GLY A C 1
ATOM 877 O O . GLY A 1 114 ? -33.479 31.495 19.659 1.00 72.69 114 GLY A O 1
ATOM 878 N N . PHE A 1 115 ? -33.911 29.300 19.574 1.00 70.94 115 PHE A N 1
ATOM 879 C CA . PHE A 1 115 ? -34.161 29.256 18.126 1.00 70.94 115 PHE A CA 1
ATOM 880 C C . PHE A 1 115 ? -35.584 29.753 17.789 1.00 70.94 115 PHE A C 1
ATOM 882 O O . PHE A 1 115 ? -36.501 28.972 17.545 1.00 70.94 115 PHE A O 1
ATOM 889 N N . ASN A 1 116 ? -35.795 31.075 17.815 1.00 60.22 116 ASN A N 1
ATOM 890 C CA . ASN A 1 116 ? -37.134 31.690 17.757 1.00 60.22 116 ASN A CA 1
ATOM 891 C C . ASN A 1 116 ? -37.584 32.215 16.372 1.00 60.22 116 ASN A C 1
ATOM 893 O O . ASN A 1 116 ? -38.698 32.729 16.263 1.00 60.22 116 ASN A O 1
ATOM 897 N N . ARG A 1 117 ? -36.765 32.132 15.309 1.00 53.75 117 ARG A N 1
ATOM 898 C CA . ARG A 1 117 ? -37.109 32.658 13.967 1.00 53.75 117 ARG A CA 1
ATOM 899 C C . ARG A 1 117 ? -36.931 31.600 12.866 1.00 53.75 117 ARG A C 1
ATOM 901 O O . ARG A 1 117 ? -35.907 30.937 12.823 1.00 53.75 117 ARG A O 1
ATOM 908 N N . ASN A 1 118 ? -37.929 31.499 11.979 1.00 49.53 118 ASN A N 1
ATOM 909 C CA . ASN A 1 118 ? -37.937 30.740 10.713 1.00 49.53 118 ASN A CA 1
ATOM 910 C C . ASN A 1 118 ? -37.846 29.202 10.778 1.00 49.53 118 ASN A C 1
ATOM 912 O O . ASN A 1 118 ? -37.158 28.583 9.974 1.00 49.53 118 ASN A O 1
ATOM 916 N N . ILE A 1 119 ? -38.630 28.558 11.643 1.00 53.34 119 ILE A N 1
ATOM 917 C CA . ILE A 1 119 ? -38.927 27.129 11.472 1.00 53.34 119 ILE A CA 1
ATOM 918 C C . ILE A 1 119 ? -40.019 26.991 10.399 1.00 53.34 119 ILE A C 1
ATOM 920 O O . ILE A 1 119 ? -41.163 27.378 10.637 1.00 53.34 119 ILE A O 1
ATOM 924 N N . SER A 1 120 ? -39.684 26.462 9.220 1.00 48.44 120 SER A N 1
ATOM 925 C CA . SER A 1 120 ? -40.675 26.116 8.190 1.00 48.44 120 SER A CA 1
ATOM 926 C C . SER A 1 120 ? -40.948 24.608 8.192 1.00 48.44 120 SER A C 1
ATOM 928 O O . SER A 1 120 ? -40.029 23.798 8.105 1.00 48.44 120 SER A O 1
ATOM 930 N N . ASN A 1 121 ? -42.223 24.226 8.319 1.00 47.53 121 ASN A N 1
ATOM 931 C CA . ASN A 1 121 ? -42.664 22.832 8.223 1.00 47.53 121 ASN A CA 1
ATOM 932 C C . ASN A 1 121 ? -42.834 22.450 6.740 1.00 47.53 121 ASN A C 1
ATOM 934 O O . ASN A 1 121 ? -43.428 23.207 5.972 1.00 47.53 121 ASN A O 1
ATOM 938 N N . PHE A 1 122 ? -42.343 21.278 6.325 1.00 42.75 122 PHE A N 1
ATOM 939 C CA . PHE A 1 122 ? -42.448 20.801 4.937 1.00 42.75 122 PHE A CA 1
ATOM 940 C C . PHE A 1 122 ? -43.904 20.532 4.484 1.00 42.75 122 PHE A C 1
ATOM 942 O O . PHE A 1 122 ? -44.712 19.972 5.225 1.00 42.75 122 PHE A O 1
ATOM 949 N N . TYR A 1 123 ? -44.209 20.880 3.226 1.00 34.84 123 TYR A N 1
ATOM 950 C CA . TYR A 1 123 ? -45.478 20.656 2.506 1.00 34.84 123 TYR A CA 1
ATOM 951 C C . TYR A 1 123 ? -45.615 19.184 2.037 1.00 34.84 123 TYR A C 1
ATOM 953 O O . TYR A 1 123 ? -44.640 18.617 1.543 1.00 34.84 123 TYR A O 1
ATOM 961 N N . ARG A 1 124 ? -46.805 18.554 2.138 1.00 38.84 124 ARG A N 1
ATOM 962 C CA . ARG A 1 124 ? -47.094 17.188 1.616 1.00 38.84 124 ARG A CA 1
ATOM 963 C C . ARG A 1 124 ? -48.139 17.212 0.479 1.00 38.84 124 ARG A C 1
ATOM 965 O O . ARG A 1 124 ? -49.145 17.901 0.632 1.00 38.84 124 ARG A O 1
ATOM 972 N N . PRO A 1 125 ? -47.968 16.444 -0.618 1.00 34.19 125 PRO A N 1
ATOM 973 C CA . PRO A 1 125 ? -48.935 16.386 -1.723 1.00 34.19 125 PRO A CA 1
ATOM 974 C C . PRO A 1 125 ? -50.101 15.396 -1.463 1.00 34.19 125 PRO A C 1
ATOM 976 O O . PRO A 1 125 ? -49.926 14.439 -0.703 1.00 34.19 125 PRO A O 1
ATOM 979 N N . PRO A 1 126 ? -51.287 15.584 -2.089 1.00 35.53 126 PRO A N 1
ATOM 980 C CA . PRO A 1 126 ? -52.475 14.748 -1.868 1.00 35.53 126 PRO A CA 1
ATOM 981 C C . PRO A 1 126 ? -52.516 13.485 -2.755 1.00 35.53 126 PRO A C 1
ATOM 983 O O . PRO A 1 126 ? -52.201 13.543 -3.943 1.00 35.53 126 PRO A O 1
ATOM 986 N N . HIS A 1 127 ? -52.982 12.354 -2.205 1.00 35.38 127 HIS A N 1
ATOM 987 C CA . HIS A 1 127 ? -53.156 11.073 -2.916 1.00 35.38 127 HIS A CA 1
ATOM 988 C C . HIS A 1 127 ? -54.459 10.326 -2.523 1.00 35.38 127 HIS A C 1
ATOM 990 O O . HIS A 1 127 ? -55.033 10.630 -1.476 1.00 35.38 127 HIS A O 1
ATOM 996 N N . PRO A 1 128 ? -54.960 9.396 -3.376 1.00 39.12 128 PRO A N 1
ATOM 997 C CA . PRO A 1 128 ? -56.353 8.917 -3.384 1.00 39.12 128 PRO A CA 1
ATOM 998 C C . PRO A 1 128 ? -56.634 7.749 -2.402 1.00 39.12 128 PRO A C 1
ATOM 1000 O O . PRO A 1 128 ? -55.694 7.169 -1.858 1.00 39.12 128 PRO A O 1
ATOM 1003 N N . PRO A 1 129 ? -57.912 7.373 -2.155 1.00 38.38 129 PRO A N 1
ATOM 1004 C CA . PRO A 1 129 ? -58.297 6.516 -1.027 1.00 38.38 129 PRO A CA 1
ATOM 1005 C C . PRO A 1 129 ? -58.324 5.017 -1.376 1.00 38.38 129 PRO A C 1
ATOM 1007 O O . PRO A 1 129 ? -59.015 4.644 -2.320 1.00 38.38 129 PRO A O 1
ATOM 1010 N N . ILE A 1 130 ? -57.668 4.138 -0.591 1.00 48.19 130 ILE A N 1
ATOM 1011 C CA . ILE A 1 130 ? -57.847 2.665 -0.675 1.00 48.19 130 ILE A CA 1
ATOM 1012 C C . ILE A 1 130 ? -57.831 1.959 0.711 1.00 48.19 130 ILE A C 1
ATOM 1014 O O . ILE A 1 130 ? -57.295 2.453 1.700 1.00 48.19 130 ILE A O 1
ATOM 1018 N N . GLN A 1 131 ? -58.505 0.800 0.710 1.00 48.56 131 GLN A N 1
ATOM 1019 C CA . GLN A 1 131 ? -58.979 -0.171 1.710 1.00 48.56 131 GLN A CA 1
ATOM 1020 C C . GLN A 1 131 ? -57.994 -0.693 2.786 1.00 48.56 131 GLN A C 1
ATOM 1022 O O . GLN A 1 131 ? -56.804 -0.876 2.555 1.00 48.56 131 GLN A O 1
ATOM 1027 N N . ARG A 1 132 ? -58.552 -0.999 3.973 1.00 36.72 132 ARG A N 1
ATOM 1028 C CA . ARG A 1 132 ? -57.867 -1.467 5.198 1.00 36.72 132 ARG A CA 1
ATOM 1029 C C . ARG A 1 132 ? -57.584 -2.980 5.186 1.00 36.72 132 ARG A C 1
ATOM 1031 O O . ARG A 1 132 ? -58.501 -3.761 4.950 1.00 36.72 132 ARG A O 1
ATOM 1038 N N . PHE A 1 133 ? -56.364 -3.379 5.560 1.00 40.91 133 PHE A N 1
ATOM 1039 C CA . PHE A 1 133 ? -55.978 -4.774 5.836 1.00 40.91 133 PHE A CA 1
ATOM 1040 C C . PHE A 1 133 ? -56.136 -5.160 7.328 1.00 40.91 133 PHE A C 1
ATOM 1042 O O . PHE A 1 133 ? -56.145 -4.271 8.186 1.00 40.91 133 PHE A O 1
ATOM 1049 N N . PRO A 1 134 ? -56.256 -6.463 7.668 1.00 50.50 134 PRO A N 1
ATOM 1050 C CA . PRO A 1 134 ? -56.501 -6.936 9.035 1.00 50.50 134 PRO A CA 1
ATOM 1051 C C . PRO A 1 134 ? -55.240 -6.902 9.919 1.00 50.50 134 PRO A C 1
ATOM 1053 O O . PRO A 1 134 ? -54.145 -7.230 9.471 1.00 50.50 134 PRO A O 1
ATOM 1056 N N . ARG A 1 135 ? -55.410 -6.549 11.202 1.00 44.62 135 ARG A N 1
ATOM 1057 C CA . ARG A 1 135 ? -54.361 -6.573 12.240 1.00 44.62 135 ARG A CA 1
ATOM 1058 C C . ARG A 1 135 ? -53.966 -8.012 12.594 1.00 44.62 135 ARG A C 1
ATOM 1060 O O . ARG A 1 135 ? -54.829 -8.804 12.962 1.00 44.62 135 ARG A O 1
ATOM 1067 N N . ILE A 1 136 ? -52.668 -8.307 12.557 1.00 48.62 136 ILE A N 1
ATOM 1068 C CA . ILE A 1 136 ? -52.083 -9.544 13.099 1.00 48.62 136 ILE A CA 1
ATOM 1069 C C . ILE A 1 136 ? -51.933 -9.383 14.632 1.00 48.62 136 ILE A C 1
ATOM 1071 O O . ILE A 1 136 ? -51.549 -8.299 15.077 1.00 48.62 136 ILE A O 1
ATOM 1075 N N . PRO A 1 137 ? -52.270 -10.396 15.454 1.00 55.78 137 PRO A N 1
ATOM 1076 C CA . PRO A 1 137 ? -52.168 -10.326 16.914 1.00 55.78 137 PRO A CA 1
ATOM 1077 C C . PRO A 1 137 ? -50.711 -10.293 17.418 1.00 55.78 137 PRO A C 1
ATOM 1079 O O . PRO A 1 137 ? -49.840 -10.986 16.900 1.00 55.78 137 PRO A O 1
ATOM 1082 N N . ASN A 1 138 ? -50.473 -9.481 18.454 1.00 48.31 138 ASN A N 1
ATOM 1083 C CA . ASN A 1 138 ? -49.185 -9.271 19.122 1.00 48.31 138 ASN A CA 1
ATOM 1084 C C . ASN A 1 138 ? -48.766 -10.501 19.951 1.00 48.31 138 ASN A C 1
ATOM 1086 O O . ASN A 1 138 ? -49.029 -10.553 21.153 1.00 48.31 138 ASN A O 1
ATOM 1090 N N . GLU A 1 139 ? -48.092 -11.476 19.348 1.00 61.12 139 GLU A N 1
ATOM 1091 C CA . GLU A 1 139 ? -47.281 -12.426 20.117 1.00 61.12 139 GLU A CA 1
ATOM 1092 C C . GLU A 1 139 ? -45.952 -11.757 20.501 1.00 61.12 139 GLU A C 1
ATOM 1094 O O . GLU A 1 139 ? -45.187 -11.297 19.652 1.00 61.12 139 GLU A O 1
ATOM 1099 N N . VAL A 1 140 ? -45.704 -11.646 21.809 1.00 58.59 140 VAL A N 1
ATOM 1100 C CA . VAL A 1 140 ? -44.516 -11.011 22.394 1.00 58.59 140 VAL A CA 1
ATOM 1101 C C . VAL A 1 140 ? -43.306 -11.911 22.149 1.00 58.59 140 VAL A C 1
ATOM 1103 O O . VAL A 1 140 ? -42.996 -12.788 22.952 1.00 58.59 140 VAL A O 1
ATOM 1106 N N . MET A 1 141 ? -42.615 -11.708 21.029 1.00 56.16 141 MET A N 1
ATOM 1107 C CA . MET A 1 141 ? -41.273 -12.259 20.846 1.00 56.16 141 MET A CA 1
ATOM 1108 C C . MET A 1 141 ? -40.366 -11.682 21.946 1.00 56.16 141 MET A C 1
ATOM 1110 O O . MET A 1 141 ? -40.342 -10.459 22.122 1.00 56.16 141 MET A O 1
ATOM 1114 N N . PRO A 1 142 ? -39.635 -12.512 22.712 1.00 66.12 142 PRO A N 1
ATOM 1115 C CA . PRO A 1 142 ? -38.693 -12.011 23.702 1.00 66.12 142 PRO A CA 1
ATOM 1116 C C . PRO A 1 142 ? -37.672 -11.108 23.004 1.00 66.12 142 PRO A C 1
ATOM 1118 O O . PRO A 1 142 ? -37.031 -11.506 22.031 1.00 66.12 142 PRO A O 1
ATOM 1121 N N . PHE A 1 143 ? -37.539 -9.871 23.485 1.00 65.38 143 PHE A N 1
ATOM 1122 C CA . PHE A 1 143 ? -36.548 -8.934 22.974 1.00 65.38 143 PHE A CA 1
ATOM 1123 C C . PHE A 1 143 ? -35.152 -9.456 23.321 1.00 65.38 143 PHE A C 1
ATOM 1125 O O . PHE A 1 143 ? -34.678 -9.305 24.447 1.00 65.38 143 PHE A O 1
ATOM 1132 N N . PHE A 1 144 ? -34.486 -10.081 22.353 1.00 75.69 144 PHE A N 1
ATOM 1133 C CA . PHE A 1 144 ? -33.076 -10.418 22.476 1.00 75.69 144 PHE A CA 1
ATOM 1134 C C . PHE A 1 144 ? -32.259 -9.124 22.465 1.00 75.69 144 PHE A C 1
ATOM 1136 O O . PHE A 1 144 ? -32.105 -8.473 21.432 1.00 75.69 144 PHE A O 1
ATOM 1143 N N . SER A 1 145 ? -31.750 -8.729 23.633 1.00 81.94 145 SER A N 1
ATOM 1144 C CA . SER A 1 145 ? -30.779 -7.640 23.728 1.00 81.94 145 SER A CA 1
ATOM 1145 C C . SER A 1 145 ? -29.422 -8.125 23.222 1.00 81.94 145 SER A C 1
ATOM 1147 O O . SER A 1 145 ? -28.957 -9.189 23.633 1.00 81.94 145 SER A O 1
ATOM 1149 N N . LEU A 1 146 ? -28.740 -7.317 22.404 1.00 83.12 146 LEU A N 1
ATOM 1150 C CA . LEU A 1 146 ? -27.366 -7.583 21.948 1.00 83.12 146 LEU A CA 1
ATOM 1151 C C . LEU A 1 146 ? -26.384 -7.796 23.115 1.00 83.12 146 LEU A C 1
ATOM 1153 O O . LEU A 1 146 ? -25.375 -8.468 22.947 1.00 83.12 146 LEU A O 1
ATOM 1157 N N . SER A 1 147 ? -26.698 -7.286 24.312 1.00 79.88 147 SER A N 1
ATOM 1158 C CA . SER A 1 147 ? -25.906 -7.504 25.531 1.00 79.88 147 SER A CA 1
ATOM 1159 C C . SER A 1 147 ? -25.927 -8.946 26.049 1.00 79.88 147 SER A C 1
ATOM 1161 O O . SER A 1 147 ? -25.158 -9.275 26.944 1.00 79.88 147 SER A O 1
ATOM 1163 N N . THR A 1 148 ? -26.827 -9.793 25.540 1.00 88.50 148 THR A N 1
ATOM 1164 C CA . THR A 1 148 ? -26.909 -11.219 25.906 1.00 88.50 148 THR A CA 1
ATOM 1165 C C . THR A 1 148 ? -26.034 -12.108 25.022 1.00 88.50 148 THR A C 1
ATOM 1167 O O . THR A 1 148 ? -25.858 -13.288 25.319 1.00 88.50 148 THR A O 1
ATOM 1170 N N . ILE A 1 149 ? -25.471 -11.550 23.946 1.00 91.94 149 ILE A N 1
ATOM 1171 C CA . ILE A 1 149 ? -24.584 -12.264 23.030 1.00 91.94 149 ILE A CA 1
ATOM 1172 C C . ILE A 1 149 ? -23.202 -12.419 23.691 1.00 91.94 149 ILE A C 1
ATOM 1174 O O . ILE A 1 149 ? -22.676 -11.433 24.213 1.00 91.94 149 ILE A O 1
ATOM 1178 N N . PRO A 1 150 ? -22.580 -13.615 23.649 1.00 94.25 150 PRO A N 1
ATOM 1179 C CA . PRO A 1 150 ? -21.209 -13.802 24.112 1.00 94.25 150 PRO A CA 1
ATOM 1180 C C . PRO A 1 150 ? -20.233 -12.850 23.419 1.00 94.25 150 PRO A C 1
ATOM 1182 O O . PRO A 1 150 ? -20.344 -12.575 22.219 1.00 94.25 150 PRO A O 1
ATOM 1185 N N . VAL A 1 151 ? -19.250 -12.360 24.171 1.00 92.81 151 VAL A N 1
ATOM 1186 C CA . VAL A 1 151 ? -18.323 -11.320 23.709 1.00 92.81 151 VAL A CA 1
ATOM 1187 C C . VAL A 1 151 ? -17.528 -11.746 22.471 1.00 92.81 151 VAL A C 1
ATOM 1189 O O . VAL A 1 151 ? -17.213 -10.919 21.620 1.00 92.81 151 VAL A O 1
ATOM 1192 N N . GLU A 1 152 ? -17.259 -13.041 22.314 1.00 94.75 152 GLU A N 1
ATOM 1193 C CA . GLU A 1 152 ? -16.564 -13.621 21.167 1.00 94.75 152 GLU A CA 1
ATOM 1194 C C . GLU A 1 152 ? -17.385 -13.488 19.882 1.00 94.75 152 GLU A C 1
ATOM 1196 O O . GLU A 1 152 ? -16.846 -13.127 18.834 1.00 94.75 152 GLU A O 1
ATOM 1201 N N . ILE A 1 153 ? -18.696 -13.729 19.973 1.00 95.50 153 ILE A N 1
ATOM 1202 C CA . ILE A 1 153 ? -19.627 -13.601 18.848 1.00 95.50 153 ILE A CA 1
ATOM 1203 C C . ILE A 1 153 ? -19.812 -12.129 18.498 1.00 95.50 153 ILE A C 1
ATOM 1205 O O . ILE A 1 153 ? -19.779 -11.768 17.324 1.00 95.50 153 ILE A O 1
ATOM 1209 N N . LEU A 1 154 ? -19.932 -11.262 19.506 1.00 94.12 154 LEU A N 1
ATOM 1210 C CA . LEU A 1 154 ? -20.025 -9.825 19.278 1.00 94.12 154 LEU A CA 1
ATOM 1211 C C . LEU A 1 154 ? -18.747 -9.283 18.621 1.00 94.12 154 LEU A C 1
ATOM 1213 O O . LEU A 1 154 ? -18.835 -8.531 17.656 1.00 94.12 154 LEU A O 1
ATOM 1217 N N . ARG A 1 155 ? -17.563 -9.721 19.069 1.00 94.00 155 ARG A N 1
ATOM 1218 C CA . ARG A 1 155 ? -16.282 -9.381 18.431 1.00 94.00 155 ARG A CA 1
ATOM 1219 C C . ARG A 1 155 ? -16.243 -9.837 16.975 1.00 94.00 155 ARG A C 1
ATOM 1221 O O . ARG A 1 155 ? -15.792 -9.079 16.124 1.00 94.00 155 ARG A O 1
ATOM 1228 N N . TYR A 1 156 ? -16.707 -11.054 16.692 1.00 94.44 156 TYR A N 1
ATOM 1229 C CA . TYR A 1 156 ? -16.774 -11.582 15.330 1.00 94.44 156 TYR A CA 1
ATOM 1230 C C . TYR A 1 156 ? -17.702 -10.734 14.452 1.00 94.44 156 TYR A C 1
ATOM 1232 O O . TYR A 1 156 ? -17.269 -10.267 13.406 1.00 94.44 156 TYR A O 1
ATOM 1240 N N . ILE A 1 157 ? -18.920 -10.423 14.910 1.00 94.31 157 ILE A N 1
ATOM 1241 C CA . ILE A 1 157 ? -19.861 -9.545 14.191 1.00 94.31 157 ILE A CA 1
ATOM 1242 C C . ILE A 1 157 ? -19.226 -8.178 13.909 1.00 94.31 157 ILE A C 1
ATOM 1244 O O . ILE A 1 157 ? -19.241 -7.706 12.773 1.00 94.31 157 ILE A O 1
ATOM 1248 N N . LEU A 1 158 ? -18.628 -7.554 14.928 1.00 94.25 158 LEU A N 1
ATOM 1249 C CA . LEU A 1 158 ? -17.993 -6.247 14.780 1.00 94.25 158 LEU A CA 1
ATOM 1250 C C . LEU A 1 158 ? -16.791 -6.282 13.830 1.00 94.25 158 LEU A C 1
ATOM 1252 O O . LEU A 1 158 ? -16.555 -5.289 13.151 1.00 94.25 158 LEU A O 1
ATOM 1256 N N . SER A 1 159 ? -16.078 -7.408 13.723 1.00 93.12 159 SER A N 1
ATOM 1257 C CA . SER A 1 159 ? -14.948 -7.544 12.793 1.00 93.12 159 SER A CA 1
ATOM 1258 C C . SER A 1 159 ? -15.349 -7.533 11.315 1.00 93.12 159 SER A C 1
ATOM 1260 O O . SER A 1 159 ? -14.527 -7.163 10.483 1.00 93.12 159 SER A O 1
ATOM 1262 N N . PHE A 1 160 ? -16.604 -7.874 10.993 1.00 91.25 160 PHE A N 1
ATOM 1263 C CA . PHE A 1 160 ? -17.170 -7.663 9.651 1.00 91.25 160 PHE A CA 1
ATOM 1264 C C . PHE A 1 160 ? -17.756 -6.268 9.483 1.00 91.25 160 PHE A C 1
ATOM 1266 O O . PHE A 1 160 ? -17.769 -5.736 8.385 1.00 91.25 160 PHE A O 1
ATOM 1273 N N . ALA A 1 161 ? -18.269 -5.676 10.562 1.00 91.12 161 ALA A N 1
ATOM 1274 C CA . ALA A 1 161 ? -18.863 -4.348 10.496 1.00 91.12 161 ALA A CA 1
ATOM 1275 C C . ALA A 1 161 ? -17.796 -3.244 10.360 1.00 91.12 161 ALA A C 1
ATOM 1277 O O . ALA A 1 161 ? -18.037 -2.231 9.716 1.00 91.12 161 ALA A O 1
ATOM 1278 N N . CYS A 1 162 ? -16.615 -3.424 10.961 1.00 92.56 162 CYS A N 1
ATOM 1279 C CA . CYS A 1 162 ? -15.560 -2.407 11.036 1.00 92.56 162 CYS A CA 1
ATOM 1280 C C . CYS A 1 162 ? -14.534 -2.506 9.886 1.00 92.56 162 CYS A C 1
ATOM 1282 O O . CYS A 1 162 ? -13.328 -2.386 10.119 1.00 92.56 162 CYS A O 1
ATOM 1284 N N . THR A 1 163 ? -14.994 -2.730 8.651 1.00 90.94 163 THR A N 1
ATOM 1285 C CA . THR A 1 163 ? -14.154 -2.738 7.431 1.00 90.94 163 THR A CA 1
ATOM 1286 C C . THR A 1 163 ? -14.197 -1.415 6.657 1.00 90.94 163 THR A C 1
ATOM 1288 O O . THR A 1 163 ? -13.378 -1.170 5.776 1.00 90.94 163 THR A O 1
ATOM 1291 N N . ASP A 1 164 ? -15.076 -0.495 7.052 1.00 89.00 164 ASP A N 1
ATOM 1292 C CA . ASP A 1 164 ? -15.391 0.757 6.358 1.00 89.00 164 ASP A CA 1
ATOM 1293 C C . ASP A 1 164 ? -14.440 1.921 6.691 1.00 89.00 164 ASP A C 1
ATOM 1295 O O . ASP A 1 164 ? -14.861 3.048 6.970 1.00 89.00 164 ASP A O 1
ATOM 1299 N N . ALA A 1 165 ? -13.130 1.661 6.684 1.00 89.25 165 ALA A N 1
ATOM 1300 C CA . ALA A 1 165 ? -12.111 2.674 6.978 1.00 89.25 165 ALA A CA 1
ATOM 1301 C C . ALA A 1 165 ? -12.188 3.292 8.397 1.00 89.25 165 ALA A C 1
ATOM 1303 O O . ALA A 1 165 ? -11.568 4.327 8.662 1.00 89.25 165 ALA A O 1
ATOM 1304 N N . GLY A 1 166 ? -12.909 2.644 9.317 1.00 88.38 166 GLY A N 1
ATOM 1305 C CA . GLY A 1 166 ? -13.002 3.019 10.729 1.00 88.38 166 GLY A CA 1
ATOM 1306 C C . GLY A 1 166 ? -14.247 3.833 11.087 1.00 88.38 166 GLY A C 1
ATOM 1307 O O . GLY A 1 166 ? -14.432 4.163 12.261 1.00 88.38 166 GLY A O 1
ATOM 1308 N N . HIS A 1 167 ? -15.130 4.135 10.129 1.00 90.19 167 HIS A N 1
ATOM 1309 C CA . HIS A 1 167 ? -16.364 4.880 10.391 1.00 90.19 167 HIS A CA 1
ATOM 1310 C C . HIS A 1 167 ? -17.320 4.102 11.305 1.00 90.19 167 HIS A C 1
ATOM 1312 O O . HIS A 1 167 ? -17.763 4.626 12.331 1.00 90.19 167 HIS A O 1
ATOM 1318 N N . THR A 1 168 ? -17.584 2.835 10.997 1.00 92.19 168 THR A N 1
ATOM 1319 C CA . THR A 1 168 ? -18.432 1.960 11.807 1.00 92.19 168 THR A CA 1
ATOM 1320 C C . THR A 1 168 ? -17.782 1.676 13.152 1.00 92.19 168 THR A C 1
ATOM 1322 O O . THR A 1 168 ? -18.470 1.739 14.169 1.00 92.19 168 THR A O 1
ATOM 1325 N N . GLY A 1 169 ? -16.461 1.474 13.202 1.00 91.69 169 GLY A N 1
ATOM 1326 C CA . GLY A 1 169 ? -15.723 1.328 14.461 1.00 91.69 169 GLY A CA 1
ATOM 1327 C C . GLY A 1 169 ? -15.925 2.521 15.402 1.00 91.69 169 GLY A C 1
ATOM 1328 O O . GLY A 1 169 ? -16.268 2.342 16.575 1.00 91.69 169 GLY A O 1
ATOM 1329 N N . CYS A 1 170 ? -15.809 3.745 14.874 1.00 90.88 170 CYS A N 1
ATOM 1330 C CA . CYS A 1 170 ? -16.084 4.975 15.619 1.00 90.88 170 CYS A CA 1
ATOM 1331 C C . CYS A 1 170 ? -17.538 5.043 16.104 1.00 90.88 170 CYS A C 1
ATOM 1333 O O . CYS A 1 170 ? -17.780 5.329 17.275 1.00 90.88 170 CYS A O 1
ATOM 1335 N N . THR A 1 171 ? -18.506 4.749 15.233 1.00 94.62 171 THR A N 1
ATOM 1336 C CA . THR A 1 171 ? -19.933 4.789 15.583 1.00 94.62 171 THR A CA 1
ATOM 1337 C C . THR A 1 171 ? -20.284 3.757 16.652 1.00 94.62 171 THR A C 1
ATOM 1339 O O . THR A 1 171 ? -20.939 4.097 17.634 1.00 94.62 171 THR A O 1
ATOM 1342 N N . VAL A 1 172 ? -19.808 2.516 16.519 1.00 92.44 172 VAL A N 1
ATOM 1343 C CA . VAL A 1 172 ? -20.026 1.426 17.487 1.00 92.44 172 VAL A CA 1
ATOM 1344 C C . VAL A 1 172 ? -19.514 1.813 18.875 1.00 92.44 172 VAL A C 1
ATOM 1346 O O . VAL A 1 172 ? -20.189 1.557 19.874 1.00 92.44 172 VAL A O 1
ATOM 1349 N N . ASN A 1 173 ? -18.368 2.493 18.937 1.00 91.94 173 ASN A N 1
ATOM 1350 C CA . ASN A 1 173 ? -17.772 2.993 20.176 1.00 91.94 173 ASN A CA 1
ATOM 1351 C C . ASN A 1 173 ? -18.661 4.035 20.899 1.00 91.94 173 ASN A C 1
ATOM 1353 O O . ASN A 1 173 ? -18.528 4.243 22.104 1.00 91.94 173 ASN A O 1
ATOM 1357 N N . LEU A 1 174 ?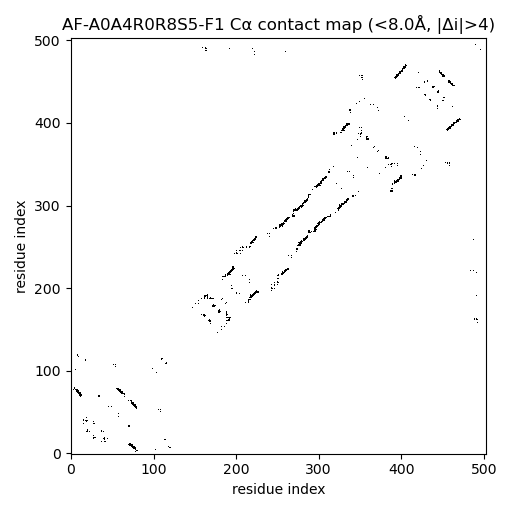 -19.596 4.672 20.188 1.00 93.62 174 LEU A N 1
ATOM 1358 C CA . LEU A 1 174 ? -20.528 5.663 20.738 1.00 93.62 174 LEU A CA 1
ATOM 1359 C C . LEU A 1 174 ? -21.905 5.083 21.099 1.00 93.62 174 LEU A C 1
ATOM 1361 O O . LEU A 1 174 ? -22.687 5.765 21.755 1.00 93.62 174 LEU A O 1
ATOM 1365 N N . VAL A 1 175 ? -22.215 3.842 20.705 1.00 93.31 175 VAL A N 1
ATOM 1366 C CA . VAL A 1 175 ? -23.546 3.244 20.929 1.00 93.31 175 VAL A CA 1
ATOM 1367 C C . VAL A 1 175 ? -23.801 2.960 22.410 1.00 93.31 175 VAL A C 1
ATOM 1369 O O . VAL A 1 175 ? -24.860 3.304 22.931 1.00 93.31 175 VAL A O 1
ATOM 1372 N N . CYS A 1 176 ? -22.867 2.291 23.094 1.00 93.56 176 CYS A N 1
ATOM 1373 C CA . CYS A 1 176 ? -22.991 1.976 24.519 1.00 93.56 176 CYS A CA 1
ATOM 1374 C C . CYS A 1 176 ? -21.632 1.667 25.169 1.00 93.56 176 CYS A C 1
ATOM 1376 O O . CYS A 1 176 ? -20.657 1.334 24.494 1.00 93.56 176 CYS A O 1
ATOM 1378 N N . ASN A 1 177 ? -21.583 1.707 26.507 1.00 94.62 177 ASN A N 1
ATOM 1379 C CA . ASN A 1 177 ? -20.360 1.438 27.274 1.00 94.62 177 ASN A CA 1
ATOM 1380 C C . ASN A 1 177 ? -19.793 0.029 27.037 1.00 94.62 177 ASN A C 1
ATOM 1382 O O . ASN A 1 177 ? -18.576 -0.127 26.992 1.00 94.62 177 ASN A O 1
ATOM 1386 N N . LEU A 1 178 ? -20.657 -0.978 26.852 1.00 93.31 178 LEU A N 1
ATOM 1387 C CA . LEU A 1 178 ? -20.229 -2.352 26.575 1.00 93.31 178 LEU A CA 1
ATOM 1388 C C . LEU A 1 178 ? -19.473 -2.439 25.243 1.00 93.31 178 LEU A C 1
ATOM 1390 O O . LEU A 1 178 ? -18.404 -3.038 25.180 1.00 93.31 178 LEU A O 1
ATOM 1394 N N . PHE A 1 179 ? -20.002 -1.818 24.185 1.00 94.75 179 PHE A N 1
ATOM 1395 C CA . PHE A 1 179 ? -19.367 -1.824 22.865 1.00 94.75 179 PHE A CA 1
ATOM 1396 C C . PHE A 1 179 ? -18.080 -1.010 22.871 1.00 94.75 179 PHE A C 1
ATOM 1398 O O . PHE A 1 179 ? -17.072 -1.464 22.342 1.00 94.75 179 PHE A O 1
ATOM 1405 N N . ARG A 1 180 ? -18.077 0.138 23.554 1.00 95.06 180 ARG A N 1
ATOM 1406 C CA . ARG A 1 180 ? -16.863 0.921 23.785 1.00 95.06 180 ARG A CA 1
ATOM 1407 C C . ARG A 1 180 ? -15.767 0.106 24.457 1.00 95.06 180 ARG A C 1
ATOM 1409 O O . ARG A 1 180 ? -14.638 0.084 23.973 1.00 95.06 180 ARG A O 1
ATOM 1416 N N . GLN A 1 181 ? -16.089 -0.567 25.559 1.00 94.94 181 GLN A N 1
ATOM 1417 C CA . GLN A 1 181 ? -15.132 -1.407 26.272 1.00 94.94 181 GLN A CA 1
ATOM 1418 C C . GLN A 1 181 ? -14.622 -2.540 25.377 1.00 94.94 181 GLN A C 1
ATOM 1420 O O . GLN A 1 181 ? -13.414 -2.741 25.285 1.00 94.94 181 GLN A O 1
ATOM 1425 N N . LEU A 1 182 ? -15.521 -3.205 24.646 1.00 94.88 182 LEU A N 1
ATOM 1426 C CA . LEU A 1 182 ? -15.157 -4.252 23.698 1.00 94.88 182 LEU A CA 1
ATOM 1427 C C . LEU A 1 182 ? -14.196 -3.747 22.613 1.00 94.88 182 LEU A C 1
ATOM 1429 O O . LEU A 1 182 ? -13.179 -4.391 22.349 1.00 94.88 182 LEU A O 1
ATOM 1433 N N . CYS A 1 183 ? -14.485 -2.596 22.005 1.00 95.44 183 CYS A N 1
ATOM 1434 C CA . CYS A 1 183 ? -13.626 -1.959 21.009 1.00 95.44 183 CYS A CA 1
ATOM 1435 C C . CYS A 1 183 ? -12.245 -1.640 21.582 1.00 95.44 183 CYS A C 1
ATOM 1437 O O . CYS A 1 183 ? -11.232 -2.038 21.012 1.00 95.44 183 CYS A O 1
ATOM 1439 N N . LEU A 1 184 ? -12.193 -1.012 22.758 1.00 94.25 184 LEU A N 1
ATOM 1440 C CA . LEU A 1 184 ? -10.933 -0.679 23.415 1.00 94.25 184 LEU A CA 1
ATOM 1441 C C . LEU A 1 184 ? -10.112 -1.924 23.766 1.00 94.25 184 LEU A C 1
ATOM 1443 O O . LEU A 1 184 ? -8.903 -1.910 23.563 1.00 94.25 184 LEU A O 1
ATOM 1447 N N . GLU A 1 185 ? -10.737 -2.990 24.267 1.00 94.69 185 GLU A N 1
ATOM 1448 C CA . GLU A 1 185 ? -10.055 -4.220 24.690 1.00 94.69 185 GLU A CA 1
ATOM 1449 C C . GLU A 1 185 ? -9.588 -5.092 23.523 1.00 94.69 185 GLU A C 1
ATOM 1451 O O . GLU A 1 185 ? -8.533 -5.724 23.607 1.00 94.69 185 GLU A O 1
ATOM 1456 N N . THR A 1 186 ? -10.359 -5.140 22.437 1.00 94.56 186 THR A N 1
ATOM 1457 C CA . THR A 1 186 ? -10.079 -6.035 21.304 1.00 94.56 186 THR A CA 1
ATOM 1458 C C . THR A 1 186 ? -9.401 -5.349 20.129 1.00 94.56 186 THR A C 1
ATOM 1460 O O . THR A 1 186 ? -8.775 -6.039 19.325 1.00 94.56 186 THR A O 1
ATOM 1463 N N . GLY A 1 187 ? -9.505 -4.023 20.029 1.00 95.19 187 GLY A N 1
ATOM 1464 C CA . GLY A 1 187 ? -9.037 -3.236 18.891 1.00 95.19 187 GLY A CA 1
ATOM 1465 C C . GLY A 1 187 ? -9.875 -3.411 17.623 1.00 95.19 187 GLY A C 1
ATOM 1466 O O . GLY A 1 187 ? -9.400 -3.044 16.554 1.00 95.19 187 GLY A O 1
ATOM 1467 N N . VAL A 1 188 ? -11.084 -3.987 17.704 1.00 95.44 188 VAL A N 1
ATOM 1468 C CA . VAL A 1 188 ? -11.921 -4.260 16.517 1.00 95.44 188 VAL A CA 1
ATOM 1469 C C . VAL A 1 188 ? -12.316 -2.985 15.765 1.00 95.44 188 VAL A C 1
ATOM 1471 O O . VAL A 1 188 ? -12.449 -2.998 14.548 1.00 95.44 188 VAL A O 1
ATOM 1474 N N . ASP A 1 189 ? -12.406 -1.856 16.464 1.00 95.06 189 ASP A N 1
ATOM 1475 C CA . ASP A 1 189 ? -12.666 -0.544 15.873 1.00 95.06 189 ASP A CA 1
ATOM 1476 C C . ASP A 1 189 ? -11.471 0.045 15.104 1.00 95.06 189 ASP A C 1
ATOM 1478 O O . ASP A 1 189 ? -11.641 1.029 14.389 1.00 95.06 189 ASP A O 1
ATOM 1482 N N . LEU A 1 190 ? -10.276 -0.539 15.246 1.00 95.19 190 LEU A N 1
ATOM 1483 C CA . LEU A 1 190 ? -9.053 -0.144 14.537 1.00 95.19 190 LEU A CA 1
ATOM 1484 C C . LEU A 1 190 ? -8.665 -1.107 13.417 1.00 95.19 190 LEU A C 1
ATOM 1486 O O . LEU A 1 190 ? -7.610 -0.931 12.808 1.00 95.19 190 LEU A O 1
ATOM 1490 N N . GLN A 1 191 ? -9.470 -2.141 13.170 1.00 94.44 191 GLN A N 1
ATOM 1491 C CA . GLN A 1 191 ? -9.115 -3.214 12.251 1.00 94.44 191 GLN A CA 1
ATOM 1492 C C . GLN A 1 191 ? -8.790 -2.684 10.849 1.00 94.44 191 GLN A C 1
ATOM 1494 O O . GLN A 1 191 ? -7.780 -3.090 10.275 1.00 94.44 191 GLN A O 1
ATOM 1499 N N . CYS A 1 192 ? -9.594 -1.749 10.341 1.00 95.19 192 CYS A N 1
ATOM 1500 C CA . CYS A 1 192 ? -9.344 -1.041 9.090 1.00 95.19 192 CYS A CA 1
ATOM 1501 C C . CYS A 1 192 ? -9.281 0.463 9.360 1.00 95.19 192 CYS A C 1
ATOM 1503 O O . CYS A 1 192 ? -10.228 1.032 9.901 1.00 95.19 192 CYS A O 1
ATOM 1505 N N . ALA A 1 193 ? -8.182 1.113 8.979 1.00 95.50 193 ALA A N 1
ATOM 1506 C CA . ALA A 1 193 ? -7.983 2.540 9.214 1.00 95.50 193 ALA A CA 1
ATOM 1507 C C . ALA A 1 193 ? -7.563 3.268 7.934 1.00 95.50 193 ALA A C 1
ATOM 1509 O O . ALA A 1 193 ? -6.569 2.907 7.303 1.00 95.50 193 ALA A O 1
ATOM 1510 N N . LEU A 1 194 ? -8.307 4.323 7.590 1.00 95.00 194 LEU A N 1
ATOM 1511 C CA . LEU A 1 194 ? -7.982 5.258 6.514 1.00 95.00 194 LEU A CA 1
ATOM 1512 C C . LEU A 1 194 ? -7.516 6.588 7.106 1.00 95.00 194 LEU A C 1
ATOM 1514 O O . LEU A 1 194 ? -8.300 7.352 7.673 1.00 95.00 194 LEU A O 1
ATOM 1518 N N . VAL A 1 195 ? -6.233 6.886 6.944 1.00 95.00 195 VAL A N 1
ATOM 1519 C CA . VAL A 1 195 ? -5.571 8.021 7.582 1.00 95.00 195 VAL A CA 1
ATOM 1520 C C . VAL A 1 195 ? -4.945 8.908 6.513 1.00 95.00 195 VAL A C 1
ATOM 1522 O O . VAL A 1 195 ? -3.825 8.697 6.055 1.00 95.00 195 VAL A O 1
ATOM 1525 N N . VAL A 1 196 ? -5.706 9.919 6.102 1.00 92.44 196 VAL A N 1
ATOM 1526 C CA . VAL A 1 196 ? -5.343 10.801 4.988 1.00 92.44 196 VAL A CA 1
ATOM 1527 C C . VAL A 1 196 ? -5.107 12.222 5.491 1.00 92.44 196 VAL A C 1
ATOM 1529 O O . VAL A 1 196 ? -5.998 12.817 6.106 1.00 92.44 196 VAL A O 1
ATOM 1532 N N . GLY A 1 197 ? -3.930 12.770 5.200 1.00 90.12 197 GLY A N 1
ATOM 1533 C CA . GLY A 1 197 ? -3.511 14.105 5.617 1.00 90.12 197 GLY A CA 1
ATOM 1534 C C . GLY A 1 197 ? -2.796 14.119 6.969 1.00 90.12 197 GLY A C 1
ATOM 1535 O O . GLY A 1 197 ? -3.186 13.432 7.916 1.00 90.12 197 GLY A O 1
ATOM 1536 N N . SER A 1 198 ? -1.772 14.966 7.087 1.00 89.38 198 SER A N 1
ATOM 1537 C CA . SER A 1 198 ? -0.910 15.071 8.279 1.00 89.38 198 SER A CA 1
ATOM 1538 C C . SER A 1 198 ? -1.674 15.331 9.583 1.00 89.38 198 SER A C 1
ATOM 1540 O O . SER A 1 198 ? -1.351 14.750 10.618 1.00 89.38 198 SER A O 1
ATOM 1542 N N . GLY A 1 199 ? -2.727 16.154 9.546 1.00 90.69 199 GLY A N 1
ATOM 1543 C CA . GLY A 1 199 ? -3.565 16.422 10.718 1.00 90.69 199 GLY A CA 1
ATOM 1544 C C . GLY A 1 199 ? -4.292 15.174 11.229 1.00 90.69 199 GLY A C 1
ATOM 1545 O O . GLY A 1 199 ? -4.321 14.932 12.435 1.00 90.69 199 GLY A O 1
ATOM 1546 N N . LYS A 1 200 ? -4.831 14.346 10.322 1.00 92.19 200 LYS A N 1
ATOM 1547 C CA . LYS A 1 200 ? -5.478 13.079 10.698 1.00 92.19 200 LYS A CA 1
ATOM 1548 C C . LYS A 1 200 ? -4.456 12.040 11.141 1.00 92.19 200 LYS A C 1
ATOM 1550 O O . LYS A 1 200 ? -4.734 11.301 12.077 1.00 92.19 200 LYS A O 1
ATOM 1555 N N . GLN A 1 201 ? -3.275 12.014 10.522 1.00 94.25 201 GLN A N 1
ATOM 1556 C CA . GLN A 1 201 ? -2.164 11.167 10.959 1.00 94.25 201 GLN A CA 1
ATOM 1557 C C . GLN A 1 201 ? -1.754 11.481 12.404 1.00 94.25 201 GLN A C 1
ATOM 1559 O O . GLN A 1 201 ? -1.679 10.570 13.223 1.00 94.25 201 GLN A O 1
ATOM 1564 N N . ALA A 1 202 ? -1.588 12.759 12.756 1.00 94.50 202 ALA A N 1
ATOM 1565 C CA . ALA A 1 202 ? -1.260 13.166 14.122 1.00 94.50 202 ALA A CA 1
ATOM 1566 C C . ALA A 1 202 ? -2.344 12.750 15.135 1.00 94.50 202 ALA A C 1
ATOM 1568 O O . ALA A 1 202 ? -2.027 12.179 16.175 1.00 94.50 202 ALA A O 1
ATOM 1569 N N . GLN A 1 203 ? -3.624 12.974 14.811 1.00 95.12 203 GLN A N 1
ATOM 1570 C CA . GLN A 1 203 ? -4.749 12.555 15.661 1.00 95.12 203 GLN A CA 1
ATOM 1571 C C . GLN A 1 203 ? -4.822 11.032 15.817 1.00 95.12 203 GLN A C 1
ATOM 1573 O O . GLN A 1 203 ? -5.092 10.523 16.905 1.00 95.12 203 GLN A O 1
ATOM 1578 N N . PHE A 1 204 ? -4.572 10.293 14.735 1.00 96.50 204 PHE A N 1
ATOM 1579 C CA . PHE A 1 204 ? -4.541 8.837 14.763 1.00 96.50 204 PHE A CA 1
ATOM 1580 C C . PHE A 1 204 ? -3.395 8.325 15.639 1.00 96.50 204 PHE A C 1
ATOM 1582 O O . PHE A 1 204 ? -3.609 7.445 16.469 1.00 96.50 204 PHE A O 1
ATOM 1589 N N . LEU A 1 205 ? -2.205 8.917 15.519 1.00 97.50 205 LEU A N 1
ATOM 1590 C CA . LEU A 1 205 ? -1.052 8.598 16.358 1.00 97.50 205 LEU A CA 1
ATOM 1591 C C . LEU A 1 205 ? -1.323 8.874 17.844 1.00 97.50 205 LEU A C 1
ATOM 1593 O O . LEU A 1 205 ? -1.063 8.016 18.687 1.00 97.50 205 LEU A O 1
ATOM 1597 N N . GLU A 1 206 ? -1.894 10.035 18.168 1.00 96.94 206 GLU A N 1
ATOM 1598 C CA . GLU A 1 206 ? -2.289 10.380 19.538 1.00 96.94 206 GLU A CA 1
ATOM 1599 C C . GLU A 1 206 ? -3.276 9.346 20.096 1.00 96.94 206 GLU A C 1
ATOM 1601 O O . GLU A 1 206 ? -3.057 8.787 21.173 1.00 96.94 206 GLU A O 1
ATOM 1606 N N . MET A 1 207 ? -4.309 9.002 19.321 1.00 95.94 207 MET A N 1
ATOM 1607 C CA . MET A 1 207 ? -5.271 7.962 19.679 1.00 95.94 207 MET A CA 1
ATOM 1608 C C . MET A 1 207 ? -4.583 6.609 19.914 1.00 95.94 207 MET A C 1
ATOM 1610 O O . MET A 1 207 ? -4.864 5.963 20.927 1.00 95.94 207 MET A O 1
ATOM 1614 N N . LEU A 1 208 ? -3.646 6.190 19.055 1.00 97.31 208 LEU A N 1
ATOM 1615 C CA . LEU A 1 208 ? -2.879 4.957 19.260 1.00 97.31 208 LEU A CA 1
ATOM 1616 C C . LEU A 1 208 ? -2.123 4.988 20.593 1.00 97.31 208 LEU A C 1
ATOM 1618 O O . LEU A 1 208 ? -2.151 3.999 21.329 1.00 97.31 208 LEU A O 1
ATOM 1622 N N . TYR A 1 209 ? -1.499 6.113 20.949 1.00 97.25 209 TYR A N 1
ATOM 1623 C CA . TYR A 1 209 ? -0.779 6.249 22.216 1.00 97.25 209 TYR A CA 1
ATOM 1624 C C . TYR A 1 209 ? -1.674 6.192 23.453 1.00 97.25 209 TYR A C 1
ATOM 1626 O O . TYR A 1 209 ? -1.219 5.695 24.484 1.00 97.25 209 TYR A O 1
ATOM 1634 N N . THR A 1 210 ? -2.949 6.575 23.354 1.00 95.38 210 THR A N 1
ATOM 1635 C CA . THR A 1 210 ? -3.905 6.388 24.463 1.00 95.38 210 THR A CA 1
ATOM 1636 C C . THR A 1 210 ? -4.271 4.922 24.726 1.00 95.38 210 THR A C 1
ATOM 1638 O O . THR A 1 210 ? -4.834 4.609 25.775 1.00 95.38 210 THR A O 1
ATOM 1641 N N . ARG A 1 211 ? -3.949 4.004 23.803 1.00 95.31 211 ARG A N 1
ATOM 1642 C CA . ARG A 1 211 ? -4.236 2.569 23.935 1.00 95.31 211 ARG A CA 1
ATOM 1643 C C . ARG A 1 211 ? -3.007 1.778 24.353 1.00 95.31 211 ARG A C 1
ATOM 1645 O O . ARG A 1 211 ? -1.881 2.077 23.951 1.00 95.31 211 ARG A O 1
ATOM 1652 N N . GLU A 1 212 ? -3.227 0.685 25.076 1.00 95.56 212 GLU A N 1
ATOM 1653 C CA . GLU A 1 212 ? -2.175 -0.302 25.330 1.00 95.56 212 GLU A CA 1
ATOM 1654 C C . GLU A 1 212 ? -1.684 -0.923 24.017 1.00 95.56 212 GLU A C 1
ATOM 1656 O O . GLU A 1 212 ? -2.473 -1.220 23.119 1.00 95.56 212 GLU A O 1
ATOM 1661 N N . ARG A 1 213 ? -0.378 -1.191 23.922 1.00 94.44 213 ARG A N 1
ATOM 1662 C CA . ARG A 1 213 ? 0.266 -1.677 22.689 1.00 94.44 213 ARG A CA 1
ATOM 1663 C C . ARG A 1 213 ? -0.377 -2.948 22.116 1.00 94.44 213 ARG A C 1
ATOM 1665 O O . ARG A 1 213 ? -0.512 -3.070 20.905 1.00 94.44 213 ARG A O 1
ATOM 1672 N N . GLN A 1 214 ? -0.828 -3.865 22.974 1.00 94.31 214 GLN A N 1
ATOM 1673 C CA . GLN A 1 214 ? -1.462 -5.133 22.572 1.00 94.31 214 GLN A CA 1
ATOM 1674 C C . GLN A 1 214 ? -2.868 -4.963 21.964 1.00 94.31 214 GLN A C 1
ATOM 1676 O O . GLN A 1 214 ? -3.382 -5.888 21.326 1.00 94.31 214 GLN A O 1
ATOM 1681 N N . LYS A 1 215 ? -3.483 -3.791 22.167 1.00 94.69 215 LYS A N 1
ATOM 1682 C CA . LYS A 1 215 ? -4.840 -3.431 21.728 1.00 94.69 215 LYS A CA 1
ATOM 1683 C C . LYS A 1 215 ? -4.833 -2.579 20.445 1.00 94.69 215 LYS A C 1
ATOM 1685 O O . LYS A 1 215 ? -5.886 -2.255 19.909 1.00 94.69 215 LYS A O 1
ATOM 1690 N N . ARG A 1 216 ? -3.650 -2.240 19.912 1.00 96.25 216 ARG A N 1
ATOM 1691 C CA . ARG A 1 216 ? -3.446 -1.471 18.664 1.00 96.25 216 ARG A CA 1
ATOM 1692 C C . ARG A 1 216 ? -3.418 -2.396 17.439 1.00 96.25 216 ARG A C 1
ATOM 1694 O O . ARG A 1 216 ? -2.412 -2.488 16.732 1.00 96.25 216 ARG A O 1
ATOM 1701 N N . ARG A 1 217 ? -4.495 -3.161 17.253 1.00 95.69 217 ARG A N 1
ATOM 1702 C CA . ARG A 1 217 ? -4.586 -4.244 16.261 1.00 95.69 217 ARG A CA 1
ATOM 1703 C C . ARG A 1 217 ? -5.136 -3.736 14.933 1.00 95.69 217 ARG A C 1
ATOM 1705 O O . ARG A 1 217 ? -6.293 -3.968 14.605 1.00 95.69 217 ARG A O 1
ATOM 1712 N N . VAL A 1 218 ? -4.286 -3.047 14.183 1.00 96.94 218 VAL A N 1
ATOM 1713 C CA . VAL A 1 218 ? -4.605 -2.627 12.816 1.00 96.94 218 VAL A CA 1
ATOM 1714 C C . VAL A 1 218 ? -4.314 -3.786 11.867 1.00 96.94 218 VAL A C 1
ATOM 1716 O O . VAL A 1 218 ? -3.203 -4.312 11.872 1.00 96.94 218 VAL A O 1
ATOM 1719 N N . VAL A 1 219 ? -5.312 -4.204 11.090 1.00 96.12 219 VAL A N 1
ATOM 1720 C CA . VAL A 1 219 ? -5.200 -5.299 10.111 1.00 96.12 219 VAL A CA 1
ATOM 1721 C C . VAL A 1 219 ? -4.994 -4.750 8.705 1.00 96.12 219 VAL A C 1
ATOM 1723 O O . VAL A 1 219 ? -4.139 -5.250 7.975 1.00 96.12 219 VAL A O 1
ATOM 1726 N N . SER A 1 220 ? -5.732 -3.703 8.348 1.00 95.94 220 SER A N 1
ATOM 1727 C CA . SER A 1 220 ? -5.582 -2.980 7.092 1.00 95.94 220 SER A CA 1
ATOM 1728 C C . SER A 1 220 ? -5.355 -1.502 7.382 1.00 95.94 220 SER A C 1
ATOM 1730 O O . SER A 1 220 ? -6.126 -0.878 8.117 1.00 95.94 220 SER A O 1
ATOM 1732 N N . LEU A 1 221 ? -4.302 -0.930 6.806 1.00 96.94 221 LEU A N 1
ATOM 1733 C CA . LEU A 1 221 ? -3.941 0.470 7.001 1.00 96.94 221 LEU A CA 1
ATOM 1734 C C . LEU A 1 221 ? -3.737 1.159 5.657 1.00 96.94 221 LEU A C 1
ATOM 1736 O O . LEU A 1 221 ? -2.921 0.710 4.858 1.00 96.94 221 LEU A O 1
ATOM 1740 N N . PHE A 1 222 ? -4.444 2.263 5.439 1.00 95.81 222 PHE A N 1
ATOM 1741 C CA . PHE A 1 222 ? -4.194 3.190 4.343 1.00 95.81 222 PHE A CA 1
ATOM 1742 C C . PHE A 1 222 ? -3.698 4.502 4.926 1.00 95.81 222 PHE A C 1
ATOM 1744 O O . PHE A 1 222 ? -4.443 5.193 5.623 1.00 95.81 222 PHE A O 1
ATOM 1751 N N . ILE A 1 223 ? -2.450 4.856 4.633 1.00 95.12 223 ILE A N 1
ATOM 1752 C CA . ILE A 1 223 ? -1.873 6.144 5.001 1.00 95.12 223 ILE A CA 1
ATOM 1753 C C . ILE A 1 223 ? -1.510 6.899 3.733 1.00 95.12 223 ILE A C 1
ATOM 1755 O O . ILE A 1 223 ? -0.742 6.414 2.907 1.00 95.12 223 ILE A O 1
ATOM 1759 N N . SER A 1 224 ? -2.039 8.111 3.613 1.00 91.88 224 SER A N 1
ATOM 1760 C CA . SER A 1 224 ? -1.669 9.037 2.548 1.00 91.88 224 SER A CA 1
ATOM 1761 C C . SER A 1 224 ? -1.415 10.426 3.108 1.00 91.88 224 SER A C 1
ATOM 1763 O O . SER A 1 224 ? -2.084 10.867 4.051 1.00 91.88 224 SER A O 1
ATOM 1765 N N . TYR A 1 225 ? -0.413 11.103 2.552 1.00 85.25 225 TYR A N 1
ATOM 1766 C CA . TYR A 1 225 ? -0.105 12.481 2.907 1.00 85.25 225 TYR A CA 1
ATOM 1767 C C . TYR A 1 225 ? -1.101 13.475 2.292 1.00 85.25 225 TYR A C 1
ATOM 1769 O O . TYR A 1 225 ? -1.440 14.472 2.933 1.00 85.25 225 TYR A O 1
ATOM 1777 N N . GLU A 1 226 ? -1.601 13.199 1.088 1.00 77.88 226 GLU A N 1
ATOM 1778 C CA . GLU A 1 226 ? -2.449 14.127 0.345 1.00 77.88 226 GLU A CA 1
ATOM 1779 C C . GLU A 1 226 ? -3.915 14.018 0.781 1.00 77.88 226 GLU A C 1
ATOM 1781 O O . GLU A 1 226 ? -4.604 13.039 0.507 1.00 77.88 226 GLU A O 1
ATOM 1786 N N . ASP A 1 227 ? -4.452 15.071 1.403 1.00 69.25 227 ASP A N 1
ATOM 1787 C CA . ASP A 1 227 ? -5.899 15.213 1.634 1.00 69.25 227 ASP A CA 1
ATOM 1788 C C . ASP A 1 227 ? -6.669 15.667 0.380 1.00 69.25 227 ASP A C 1
ATOM 1790 O O . ASP A 1 227 ? -7.869 15.948 0.441 1.00 69.25 227 ASP A O 1
ATOM 1794 N N . GLY A 1 228 ? -5.969 15.720 -0.752 1.00 62.44 228 GLY A N 1
ATOM 1795 C CA . GLY A 1 228 ? -6.445 16.197 -2.036 1.00 62.44 228 GLY A CA 1
ATOM 1796 C C . GLY A 1 228 ? -6.497 17.718 -2.167 1.00 62.44 228 GLY A C 1
ATOM 1797 O O . GLY A 1 228 ? -6.990 18.232 -3.170 1.00 62.44 228 GLY A O 1
ATOM 1798 N N . ARG A 1 229 ? -6.003 18.470 -1.174 1.00 63.06 229 ARG A N 1
ATOM 1799 C CA . ARG A 1 229 ? -5.909 19.925 -1.277 1.00 63.06 229 ARG A CA 1
ATOM 1800 C C . ARG A 1 229 ? -4.553 20.302 -1.861 1.00 63.06 229 ARG A C 1
ATOM 1802 O O . ARG A 1 229 ? -3.528 19.867 -1.343 1.00 63.06 229 ARG A O 1
ATOM 1809 N N . PRO A 1 230 ? -4.510 21.161 -2.891 1.00 54.88 230 PRO A N 1
ATOM 1810 C CA . PRO A 1 230 ? -3.255 21.682 -3.402 1.00 54.88 230 PRO A CA 1
ATOM 1811 C C . PRO A 1 230 ? -2.625 22.595 -2.346 1.00 54.88 230 PRO A C 1
ATOM 1813 O O . PRO A 1 230 ? -2.878 23.799 -2.307 1.00 54.88 230 PRO A O 1
ATOM 1816 N N . THR A 1 231 ? -1.786 22.042 -1.474 1.00 57.53 231 THR A N 1
ATOM 1817 C CA . THR A 1 231 ? -0.888 22.849 -0.656 1.00 57.53 231 THR A CA 1
ATOM 1818 C C . THR A 1 231 ? 0.176 23.392 -1.593 1.00 57.53 231 THR A C 1
ATOM 1820 O O . THR A 1 231 ? 1.094 22.677 -1.978 1.00 57.53 231 THR A O 1
ATOM 1823 N N . GLY A 1 232 ? 0.055 24.659 -1.994 1.00 59.03 232 GLY A N 1
ATOM 1824 C CA . GLY A 1 232 ? 1.038 25.360 -2.833 1.00 59.03 232 GLY A CA 1
ATOM 1825 C C . GLY A 1 232 ? 2.423 25.537 -2.193 1.00 59.03 232 GLY A C 1
ATOM 1826 O O . GLY A 1 232 ? 3.190 26.375 -2.645 1.00 59.03 232 GLY A O 1
ATOM 1827 N N . ASP A 1 233 ? 2.732 24.775 -1.144 1.00 60.72 233 ASP A N 1
ATOM 1828 C CA . ASP A 1 233 ? 3.913 24.898 -0.298 1.00 60.72 233 ASP A CA 1
ATOM 1829 C C . ASP A 1 233 ? 4.543 23.504 -0.085 1.00 60.72 233 ASP A C 1
ATOM 1831 O O . ASP A 1 233 ? 4.704 23.019 1.035 1.00 60.72 233 ASP A O 1
ATOM 1835 N N . TRP A 1 234 ? 4.874 22.827 -1.194 1.00 58.88 234 TRP A N 1
ATOM 1836 C CA . TRP A 1 234 ? 5.515 21.499 -1.227 1.00 58.88 234 TRP A CA 1
ATOM 1837 C C . TRP A 1 234 ? 6.848 21.437 -0.460 1.00 58.88 234 TRP A C 1
ATOM 1839 O O . TRP A 1 234 ? 7.322 20.359 -0.121 1.00 58.88 234 TRP A O 1
ATOM 1849 N N . GLN A 1 235 ? 7.463 22.587 -0.161 1.00 56.47 235 GLN A N 1
ATOM 1850 C CA . GLN A 1 235 ? 8.772 22.673 0.491 1.00 56.47 235 GLN A CA 1
ATOM 1851 C C . GLN A 1 235 ? 8.734 22.510 2.022 1.00 56.47 235 GLN A C 1
ATOM 1853 O O . GLN A 1 235 ? 9.793 22.457 2.648 1.00 56.47 235 GLN A O 1
ATOM 1858 N N . ARG A 1 236 ? 7.557 22.456 2.664 1.00 52.41 236 ARG A N 1
ATOM 1859 C CA . ARG A 1 236 ? 7.460 22.661 4.122 1.00 52.41 236 ARG A CA 1
ATOM 1860 C C . ARG A 1 236 ? 7.348 21.442 5.029 1.00 52.41 236 ARG A C 1
ATOM 1862 O O . ARG A 1 236 ? 7.231 21.639 6.238 1.00 52.41 236 ARG A O 1
ATOM 1869 N N . SER A 1 237 ? 7.411 20.202 4.560 1.00 56.00 237 SER A N 1
ATOM 1870 C CA . SER A 1 237 ? 6.949 19.117 5.431 1.00 56.00 237 SER A CA 1
ATOM 1871 C C . SER A 1 237 ? 7.820 17.861 5.410 1.00 56.00 237 SER A C 1
ATOM 1873 O O . SER A 1 237 ? 7.426 16.863 4.832 1.00 56.00 237 SER A O 1
ATOM 1875 N N . ARG A 1 238 ? 8.928 17.881 6.172 1.00 65.62 238 ARG A N 1
ATOM 1876 C CA . ARG A 1 238 ? 9.568 16.664 6.742 1.00 65.62 238 ARG A CA 1
ATOM 1877 C C . ARG A 1 238 ? 8.763 16.045 7.896 1.00 65.62 238 ARG A C 1
ATOM 1879 O O . ARG A 1 238 ? 9.002 14.924 8.334 1.00 65.62 238 ARG A O 1
ATOM 1886 N N . ILE A 1 239 ? 7.832 16.818 8.452 1.00 69.69 239 ILE A N 1
ATOM 1887 C CA . ILE A 1 239 ? 6.945 16.441 9.563 1.00 69.69 239 ILE A CA 1
ATOM 1888 C C . ILE A 1 239 ? 6.060 15.206 9.253 1.00 69.69 239 ILE A C 1
ATOM 1890 O O . ILE A 1 239 ? 5.956 14.341 10.120 1.00 69.69 239 ILE A O 1
ATOM 1894 N N . PRO A 1 240 ? 5.445 15.059 8.064 1.00 77.50 240 PRO A N 1
ATOM 1895 C CA . PRO A 1 240 ? 4.519 13.969 7.759 1.00 77.50 240 PRO A CA 1
ATOM 1896 C C . PRO A 1 240 ? 5.210 12.612 7.645 1.00 77.50 240 PRO A C 1
ATOM 1898 O O . PRO A 1 240 ? 4.630 11.599 8.035 1.00 77.50 240 PRO A O 1
ATOM 1901 N N . PHE A 1 241 ? 6.461 12.599 7.170 1.00 86.06 241 PHE A N 1
ATOM 1902 C CA . PHE A 1 241 ? 7.284 11.395 7.129 1.00 86.06 241 PHE A CA 1
ATOM 1903 C C . PHE A 1 241 ? 7.442 10.792 8.533 1.00 86.06 241 PHE A C 1
ATOM 1905 O O . PHE A 1 241 ? 7.100 9.630 8.750 1.00 86.06 241 PHE A O 1
ATOM 1912 N N . ARG A 1 242 ? 7.859 11.610 9.512 1.00 90.25 242 ARG A N 1
ATOM 1913 C CA . ARG A 1 242 ? 8.042 11.153 10.899 1.00 90.25 242 ARG A CA 1
ATOM 1914 C C . ARG A 1 242 ? 6.753 10.636 11.523 1.00 90.25 242 ARG A C 1
ATOM 1916 O O . ARG A 1 242 ? 6.770 9.573 12.122 1.00 90.25 242 ARG A O 1
ATOM 1923 N N . ILE A 1 243 ? 5.634 11.337 11.336 1.00 93.06 243 ILE A N 1
ATOM 1924 C CA . ILE A 1 243 ? 4.347 10.899 11.898 1.00 93.06 243 ILE A CA 1
ATOM 1925 C C . ILE A 1 243 ? 3.933 9.547 11.305 1.00 93.06 243 ILE A C 1
ATOM 1927 O O . ILE A 1 243 ? 3.472 8.671 12.032 1.00 93.06 243 ILE A O 1
ATOM 1931 N N . THR A 1 244 ? 4.108 9.353 9.997 1.00 93.94 244 THR A N 1
ATOM 1932 C CA . THR A 1 244 ? 3.791 8.078 9.342 1.00 93.94 244 THR A CA 1
ATOM 1933 C C . THR A 1 244 ? 4.665 6.944 9.883 1.00 93.94 244 THR A C 1
ATOM 1935 O O . THR A 1 244 ? 4.148 5.876 10.211 1.00 93.94 244 THR A O 1
ATOM 1938 N N . GLN A 1 245 ? 5.966 7.188 10.052 1.00 93.88 245 GLN A N 1
ATOM 1939 C CA . GLN A 1 245 ? 6.875 6.244 10.698 1.00 93.88 245 GLN A CA 1
ATOM 1940 C C . GLN A 1 245 ? 6.440 5.924 12.140 1.00 93.88 245 GLN A C 1
ATOM 1942 O O . GLN A 1 245 ? 6.301 4.750 12.484 1.00 93.88 245 GLN A O 1
ATOM 1947 N N . ASP A 1 246 ? 6.138 6.941 12.949 1.00 95.94 246 ASP A N 1
ATOM 1948 C CA . ASP A 1 246 ? 5.694 6.777 14.336 1.00 95.94 246 ASP A CA 1
ATOM 1949 C C . ASP A 1 246 ? 4.388 5.966 14.424 1.00 95.94 246 ASP A C 1
ATOM 1951 O O . ASP A 1 246 ? 4.230 5.138 15.322 1.00 95.94 246 ASP A O 1
ATOM 1955 N N . ILE A 1 247 ? 3.455 6.147 13.475 1.00 97.25 247 ILE A N 1
ATOM 1956 C CA . ILE A 1 247 ? 2.230 5.335 13.380 1.00 97.25 247 ILE A CA 1
ATOM 1957 C C . ILE A 1 247 ? 2.582 3.866 13.140 1.00 97.25 247 ILE A C 1
ATOM 1959 O O . ILE A 1 247 ? 2.087 2.995 13.860 1.00 97.25 247 ILE A O 1
ATOM 1963 N N . LEU A 1 248 ? 3.434 3.585 12.151 1.00 97.06 248 LEU A N 1
ATOM 1964 C CA . LEU A 1 248 ? 3.847 2.222 11.812 1.00 97.06 248 LEU A CA 1
ATOM 1965 C C . LEU A 1 248 ? 4.600 1.538 12.965 1.00 97.06 248 LEU A C 1
ATOM 1967 O O . LEU A 1 248 ? 4.428 0.342 13.188 1.00 97.06 248 LEU A O 1
ATOM 1971 N N . GLU A 1 249 ? 5.383 2.284 13.741 1.00 96.56 249 GLU A N 1
ATOM 1972 C CA . GLU A 1 249 ? 6.062 1.773 14.937 1.00 96.56 249 GLU A CA 1
ATOM 1973 C C . GLU A 1 249 ? 5.113 1.593 16.140 1.00 96.56 249 GLU A C 1
ATOM 1975 O O . GLU A 1 249 ? 5.338 0.732 17.006 1.00 96.56 249 GLU A O 1
ATOM 1980 N N . ALA A 1 250 ? 4.043 2.394 16.213 1.00 97.62 250 ALA A N 1
ATOM 1981 C CA . ALA A 1 250 ? 3.077 2.374 17.305 1.00 97.62 250 ALA A CA 1
ATOM 1982 C C . ALA A 1 250 ? 2.064 1.225 17.211 1.00 97.62 250 ALA A C 1
ATOM 1984 O O . ALA A 1 250 ? 1.615 0.755 18.267 1.00 97.62 250 ALA A O 1
ATOM 1985 N N . ILE A 1 251 ? 1.687 0.790 16.003 1.00 97.81 251 ILE A N 1
ATOM 1986 C CA . ILE A 1 251 ? 0.766 -0.337 15.778 1.00 97.81 251 ILE A CA 1
ATOM 1987 C C . ILE A 1 251 ? 1.423 -1.689 16.089 1.00 97.81 251 ILE A C 1
ATOM 1989 O O . ILE A 1 251 ? 2.641 -1.814 16.218 1.00 97.81 251 ILE A O 1
ATOM 1993 N N . SER A 1 252 ? 0.609 -2.734 16.254 1.00 96.69 252 SER A N 1
ATOM 1994 C CA . SER A 1 252 ? 1.140 -4.078 16.482 1.00 96.69 252 SER A CA 1
ATOM 1995 C C . SER A 1 252 ? 1.634 -4.719 15.172 1.00 96.69 252 SER A C 1
ATOM 1997 O O . SER A 1 252 ? 0.836 -4.887 14.246 1.00 96.69 252 SER A O 1
ATOM 1999 N N . PRO A 1 253 ? 2.910 -5.148 15.093 1.00 96.38 253 PRO A N 1
ATOM 2000 C CA . PRO A 1 253 ? 3.492 -5.689 13.861 1.00 96.38 253 PRO A CA 1
ATOM 2001 C C . PRO A 1 253 ? 2.936 -7.062 13.451 1.00 96.38 253 PRO A C 1
ATOM 2003 O O . PRO A 1 253 ? 3.108 -7.492 12.310 1.00 96.38 253 PRO A O 1
ATOM 2006 N N . ASP A 1 254 ? 2.280 -7.762 14.379 1.00 97.12 254 ASP A N 1
ATOM 2007 C CA . ASP A 1 254 ? 1.775 -9.121 14.175 1.00 97.12 254 ASP A CA 1
ATOM 2008 C C . ASP A 1 254 ? 0.367 -9.158 13.558 1.00 97.12 254 ASP A C 1
ATOM 2010 O O . ASP A 1 254 ? -0.116 -10.234 13.209 1.00 97.12 254 ASP A O 1
ATOM 2014 N N . TYR A 1 255 ? -0.311 -8.013 13.421 1.00 96.50 255 TYR A N 1
ATOM 2015 C CA . TYR A 1 255 ? -1.698 -7.962 12.937 1.00 96.50 255 TYR A CA 1
ATOM 2016 C C . TYR A 1 255 ? -1.849 -7.305 11.569 1.00 96.50 255 TYR A C 1
ATOM 2018 O O . TYR A 1 255 ? -2.790 -7.656 10.859 1.00 96.50 255 TYR A O 1
ATOM 2026 N N . LEU A 1 256 ? -0.932 -6.412 11.183 1.00 97.69 256 LEU A N 1
ATOM 2027 C CA . LEU A 1 256 ? -1.000 -5.716 9.902 1.00 97.69 256 LEU A CA 1
ATOM 2028 C C . LEU A 1 256 ? -0.813 -6.710 8.749 1.00 97.69 256 LEU A C 1
ATOM 2030 O O . LEU A 1 256 ? 0.211 -7.385 8.685 1.00 97.69 256 LEU A O 1
ATOM 2034 N N . ARG A 1 257 ? -1.806 -6.800 7.860 1.00 96.56 257 ARG A N 1
ATOM 2035 C CA . ARG A 1 257 ? -1.835 -7.687 6.682 1.00 96.56 257 ARG A CA 1
ATOM 2036 C C . ARG A 1 257 ? -1.775 -6.918 5.373 1.00 96.56 257 ARG A C 1
ATOM 2038 O O . ARG A 1 257 ? -1.079 -7.351 4.458 1.00 96.56 257 ARG A O 1
ATOM 2045 N N . THR A 1 258 ? -2.455 -5.777 5.326 1.00 96.00 258 THR A N 1
ATOM 2046 C CA . THR A 1 258 ? -2.516 -4.913 4.148 1.00 96.00 258 THR A CA 1
ATOM 2047 C C . THR A 1 258 ? -2.052 -3.519 4.527 1.00 96.00 258 THR A C 1
ATOM 2049 O O . THR A 1 258 ? -2.595 -2.907 5.448 1.00 96.00 258 THR A O 1
ATOM 2052 N N . LEU A 1 259 ? -1.051 -3.013 3.813 1.00 96.94 259 LEU A N 1
ATOM 2053 C CA . LEU A 1 259 ? -0.536 -1.661 3.994 1.00 96.94 259 LEU A CA 1
ATOM 2054 C C . LEU A 1 259 ? -0.576 -0.913 2.667 1.00 96.94 259 LEU A C 1
ATOM 2056 O O . LEU A 1 259 ? 0.082 -1.318 1.718 1.00 96.94 259 LEU A O 1
ATOM 2060 N N . TYR A 1 260 ? -1.300 0.196 2.620 1.00 95.62 260 TYR A N 1
ATOM 2061 C CA . TYR A 1 260 ? -1.093 1.232 1.621 1.00 95.62 260 TYR A CA 1
ATOM 2062 C C . TYR A 1 260 ? -0.363 2.393 2.281 1.00 95.62 260 TYR A C 1
ATOM 2064 O O . TYR A 1 260 ? -0.805 2.903 3.316 1.00 95.62 260 TYR A O 1
ATOM 2072 N N . ILE A 1 261 ? 0.748 2.805 1.684 1.00 94.94 261 ILE A N 1
ATOM 2073 C CA . ILE A 1 261 ? 1.541 3.923 2.161 1.00 94.94 261 ILE A CA 1
ATOM 2074 C C . ILE A 1 261 ? 1.957 4.825 1.013 1.00 94.94 261 ILE A C 1
ATOM 2076 O O . ILE A 1 261 ? 2.509 4.378 0.009 1.00 94.94 261 ILE A O 1
ATOM 2080 N N . GLU A 1 262 ? 1.712 6.114 1.201 1.00 91.81 262 GLU A N 1
ATOM 2081 C CA . GLU A 1 262 ? 2.200 7.163 0.325 1.00 91.81 262 GLU A CA 1
ATOM 2082 C C . GLU A 1 262 ? 3.150 8.091 1.078 1.00 91.81 262 GLU A C 1
ATOM 2084 O O . GLU A 1 262 ? 2.763 8.756 2.045 1.00 91.81 262 GLU A O 1
ATOM 2089 N N . TRP A 1 263 ? 4.396 8.140 0.612 1.00 87.94 263 TRP A N 1
ATOM 2090 C CA . TRP A 1 263 ? 5.420 9.029 1.136 1.00 87.94 263 TRP A CA 1
ATOM 2091 C C . TRP A 1 263 ? 5.400 10.378 0.411 1.00 87.94 263 TRP A C 1
ATOM 2093 O O . TRP A 1 263 ? 5.232 10.413 -0.812 1.00 87.94 263 TRP A O 1
ATOM 2103 N N . PRO A 1 264 ? 5.590 11.495 1.139 1.00 82.88 264 PRO A N 1
ATOM 2104 C CA . PRO A 1 264 ? 5.689 12.809 0.520 1.00 82.88 264 PRO A CA 1
ATOM 2105 C C . PRO A 1 264 ? 6.897 12.876 -0.424 1.00 82.88 264 PRO A C 1
ATOM 2107 O O . PRO A 1 264 ? 7.936 12.260 -0.181 1.00 82.88 264 PRO A O 1
ATOM 2110 N N . TRP A 1 265 ? 6.770 13.636 -1.512 1.00 77.88 265 TRP A N 1
ATOM 2111 C CA . TRP A 1 265 ? 7.842 13.763 -2.498 1.00 77.88 265 TRP A CA 1
ATOM 2112 C C . TRP A 1 265 ? 9.109 14.385 -1.909 1.00 77.88 265 TRP A C 1
ATOM 2114 O O . TRP A 1 265 ? 9.055 15.352 -1.151 1.00 77.88 265 TRP A O 1
ATOM 2124 N N . GLY A 1 266 ? 10.260 13.860 -2.331 1.00 75.38 266 GLY A N 1
ATOM 2125 C CA . GLY A 1 266 ? 11.579 14.397 -1.989 1.00 75.38 266 GLY A CA 1
ATOM 2126 C C . GLY A 1 266 ? 12.148 13.921 -0.652 1.00 75.38 266 GLY A C 1
ATOM 2127 O O . GLY A 1 266 ? 13.344 14.098 -0.428 1.00 75.38 266 GLY A O 1
ATOM 2128 N N . ASP A 1 267 ? 11.346 13.277 0.196 1.00 75.31 267 ASP A N 1
ATOM 2129 C CA . ASP A 1 267 ? 11.851 12.582 1.375 1.00 75.31 267 ASP A CA 1
ATOM 2130 C C . ASP A 1 267 ? 12.153 11.120 1.016 1.00 75.31 267 ASP A C 1
ATOM 2132 O O . ASP A 1 267 ? 11.342 10.422 0.403 1.00 75.31 267 ASP A O 1
ATOM 2136 N N . THR A 1 268 ? 13.345 10.652 1.383 1.00 79.00 268 THR A N 1
ATOM 2137 C CA . THR A 1 268 ? 13.670 9.229 1.352 1.00 79.00 268 THR A CA 1
ATOM 2138 C C . THR A 1 268 ? 13.166 8.582 2.631 1.00 79.00 268 THR A C 1
ATOM 2140 O O . THR A 1 268 ? 13.403 9.088 3.730 1.00 79.00 268 THR A O 1
ATOM 2143 N N . ALA A 1 269 ? 12.446 7.478 2.476 1.00 77.44 269 ALA A N 1
ATOM 2144 C CA . ALA A 1 269 ? 11.839 6.741 3.567 1.00 77.44 269 ALA A CA 1
ATOM 2145 C C . ALA A 1 269 ? 12.314 5.285 3.544 1.00 77.44 269 ALA A C 1
ATOM 2147 O O . ALA A 1 269 ? 12.334 4.683 2.460 1.00 77.44 269 ALA A O 1
ATOM 2148 N N . PRO A 1 270 ? 12.653 4.685 4.705 1.00 86.75 270 PRO A N 1
ATOM 2149 C CA . PRO A 1 270 ? 12.859 3.249 4.748 1.00 86.75 270 PRO A CA 1
ATOM 2150 C C . PRO A 1 270 ? 11.588 2.574 4.232 1.00 86.75 270 PRO A C 1
ATOM 2152 O O . PRO A 1 270 ? 10.473 3.014 4.526 1.00 86.75 270 PRO A O 1
ATOM 2155 N N . PHE A 1 271 ? 11.757 1.499 3.467 1.00 90.38 271 PHE A N 1
ATOM 2156 C CA . PHE A 1 271 ? 10.642 0.778 2.861 1.00 90.38 271 PHE A CA 1
ATOM 2157 C C . PHE A 1 271 ? 9.620 0.355 3.922 1.00 90.38 271 PHE A C 1
ATOM 2159 O O . PHE A 1 271 ? 8.416 0.542 3.757 1.00 90.38 271 PHE A O 1
ATOM 2166 N N . LEU A 1 272 ? 10.128 -0.133 5.055 1.00 93.94 272 LEU A N 1
ATOM 2167 C CA . LEU A 1 272 ? 9.374 -0.378 6.276 1.00 93.94 272 LEU A CA 1
ATOM 2168 C C . LEU A 1 272 ? 10.206 0.102 7.472 1.00 93.94 272 LEU A C 1
ATOM 2170 O O . LEU A 1 272 ? 11.382 -0.246 7.555 1.00 93.94 272 LEU A O 1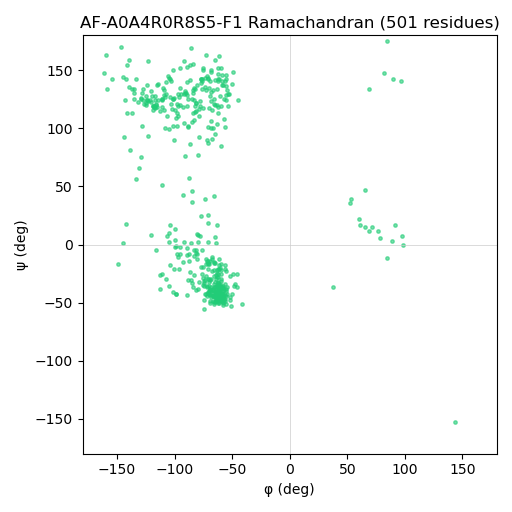
ATOM 2174 N N . PRO A 1 273 ? 9.638 0.837 8.439 1.00 93.56 273 PRO A N 1
ATOM 2175 C CA . PRO A 1 273 ? 10.379 1.257 9.631 1.00 93.56 273 PRO A CA 1
ATOM 2176 C C . PRO A 1 273 ? 10.546 0.129 10.660 1.00 93.56 273 PRO A C 1
ATOM 2178 O O . PRO A 1 273 ? 11.405 0.187 11.534 1.00 93.56 273 PRO A O 1
ATOM 2181 N N . THR A 1 274 ? 9.725 -0.920 10.580 1.00 95.81 274 THR A N 1
ATOM 2182 C CA . THR A 1 274 ? 9.791 -2.075 11.477 1.00 95.81 274 THR A CA 1
ATOM 2183 C C . THR A 1 274 ? 9.410 -3.360 10.751 1.00 95.81 274 THR A C 1
ATOM 2185 O O . THR A 1 274 ? 8.961 -3.338 9.608 1.00 95.81 274 THR A O 1
ATOM 2188 N N . THR A 1 275 ? 9.626 -4.503 11.401 1.00 97.44 275 THR A N 1
ATOM 2189 C CA . THR A 1 275 ? 9.294 -5.808 10.824 1.00 97.44 275 THR A CA 1
ATOM 2190 C C . THR A 1 275 ? 7.812 -6.111 11.005 1.00 97.44 275 THR A C 1
ATOM 2192 O O . THR A 1 275 ? 7.352 -6.220 12.139 1.00 97.44 275 THR A O 1
ATOM 2195 N N . PHE A 1 276 ? 7.089 -6.333 9.907 1.00 97.81 276 PHE A N 1
ATOM 2196 C CA . PHE A 1 276 ? 5.679 -6.726 9.916 1.00 97.81 276 PHE A CA 1
ATOM 2197 C C . PHE A 1 276 ? 5.529 -8.184 9.489 1.00 97.81 276 PHE A C 1
ATOM 2199 O O . PHE A 1 276 ? 5.557 -8.525 8.307 1.00 97.81 276 PHE A O 1
ATOM 2206 N N . ARG A 1 277 ? 5.369 -9.075 10.471 1.00 97.38 277 ARG A N 1
ATOM 2207 C CA . ARG A 1 277 ? 5.364 -10.527 10.231 1.00 97.38 277 ARG A CA 1
ATOM 2208 C C . ARG A 1 277 ? 4.115 -11.004 9.504 1.00 97.38 277 ARG A C 1
ATOM 2210 O O . ARG A 1 277 ? 4.192 -11.981 8.776 1.00 97.38 277 ARG A O 1
ATOM 2217 N N . SER A 1 278 ? 2.988 -10.331 9.688 1.00 97.25 278 SER A N 1
ATOM 2218 C CA . SER A 1 278 ? 1.722 -10.731 9.065 1.00 97.25 278 SER A CA 1
ATOM 2219 C C . SER A 1 278 ? 1.425 -9.996 7.761 1.00 97.25 278 SER A C 1
ATOM 2221 O O . SER A 1 278 ? 0.413 -10.304 7.130 1.00 97.25 278 SER A O 1
ATOM 2223 N N . LEU A 1 279 ? 2.288 -9.058 7.348 1.00 98.00 279 LEU A N 1
ATOM 2224 C CA . LEU A 1 279 ? 2.070 -8.250 6.154 1.00 98.00 279 LEU A CA 1
ATOM 2225 C C . LEU A 1 279 ? 2.150 -9.151 4.925 1.00 98.00 279 LEU A C 1
ATOM 2227 O O . LEU A 1 279 ? 3.193 -9.742 4.660 1.00 98.00 279 LEU A O 1
ATOM 2231 N N . SER A 1 280 ? 1.039 -9.272 4.205 1.00 97.25 280 SER A N 1
ATOM 2232 C CA . SER A 1 280 ? 0.903 -10.105 3.010 1.00 97.25 280 SER A CA 1
ATOM 2233 C C . SER A 1 280 ? 0.748 -9.278 1.740 1.00 97.25 280 SER A C 1
ATOM 2235 O O . SER A 1 280 ? 1.119 -9.757 0.666 1.00 97.25 280 SER A O 1
ATOM 2237 N N . GLN A 1 281 ? 0.245 -8.047 1.856 1.00 96.44 281 GLN A N 1
ATOM 2238 C CA . GLN A 1 281 ? 0.022 -7.135 0.740 1.00 96.44 281 GLN A CA 1
ATOM 2239 C C . GLN A 1 281 ? 0.513 -5.732 1.086 1.00 96.44 281 GLN A C 1
ATOM 2241 O O . GLN A 1 281 ? 0.209 -5.204 2.159 1.00 96.44 281 GLN A O 1
ATOM 2246 N N . MET A 1 282 ? 1.250 -5.117 0.167 1.00 96.31 282 MET A N 1
ATOM 2247 C CA . MET A 1 282 ? 1.745 -3.759 0.338 1.00 96.31 282 MET A CA 1
ATOM 2248 C C . MET A 1 282 ? 1.637 -2.962 -0.957 1.00 96.31 282 MET A C 1
ATOM 2250 O O . MET A 1 282 ? 2.012 -3.439 -2.025 1.00 96.31 282 MET A O 1
ATOM 2254 N N . TYR A 1 283 ? 1.163 -1.732 -0.822 1.00 94.94 283 TYR A N 1
ATOM 2255 C CA . TYR A 1 283 ? 1.084 -0.723 -1.864 1.00 94.94 283 TYR A CA 1
ATOM 2256 C C . TYR A 1 283 ? 1.939 0.451 -1.412 1.00 94.94 283 TYR A C 1
ATOM 2258 O O . TYR A 1 283 ? 1.678 1.060 -0.376 1.00 94.94 283 TYR A O 1
ATOM 2266 N N . PHE A 1 284 ? 2.995 0.722 -2.158 1.00 93.94 284 PHE A N 1
ATOM 2267 C CA . PHE A 1 284 ? 3.968 1.754 -1.865 1.00 93.94 284 PHE A CA 1
ATOM 2268 C C . PHE A 1 284 ? 3.918 2.799 -2.970 1.00 93.94 284 PHE A C 1
ATOM 2270 O O . PHE A 1 284 ? 4.168 2.490 -4.135 1.00 93.94 284 PHE A O 1
ATOM 2277 N N . ARG A 1 285 ? 3.636 4.042 -2.594 1.00 91.00 285 ARG A N 1
ATOM 2278 C CA . ARG A 1 285 ? 3.685 5.205 -3.476 1.00 91.00 285 ARG A CA 1
ATOM 2279 C C . ARG A 1 285 ? 4.727 6.173 -2.930 1.00 91.00 285 ARG A C 1
ATOM 2281 O O . ARG A 1 285 ? 4.598 6.635 -1.802 1.00 91.00 285 ARG A O 1
ATOM 2288 N N . GLY A 1 286 ? 5.771 6.478 -3.691 1.00 88.56 286 GLY A N 1
ATOM 2289 C CA . GLY A 1 286 ? 6.792 7.428 -3.241 1.00 88.56 286 GLY A CA 1
ATOM 2290 C C . GLY A 1 286 ? 8.205 7.065 -3.670 1.00 88.56 286 GLY A C 1
ATOM 2291 O O . GLY A 1 286 ? 8.409 6.434 -4.705 1.00 88.56 286 GLY A O 1
ATOM 2292 N N . CYS A 1 287 ? 9.177 7.506 -2.875 1.00 86.25 287 CYS A N 1
ATOM 2293 C CA . CYS A 1 287 ? 10.599 7.375 -3.167 1.00 86.25 287 CYS A CA 1
ATOM 2294 C C . CYS A 1 287 ? 11.263 6.365 -2.232 1.00 86.25 287 CYS A C 1
ATOM 2296 O O . CYS A 1 287 ? 11.050 6.416 -1.020 1.00 86.25 287 CYS A O 1
ATOM 2298 N N . PHE A 1 288 ? 12.094 5.476 -2.776 1.00 85.62 288 PHE A N 1
ATOM 2299 C CA . PHE A 1 288 ? 12.885 4.570 -1.946 1.00 85.62 288 PHE A CA 1
ATOM 2300 C C . PHE A 1 288 ? 14.061 5.298 -1.314 1.00 85.62 288 PHE A C 1
ATOM 2302 O O . PHE A 1 288 ? 14.725 6.117 -1.951 1.00 85.62 288 PHE A O 1
ATOM 2309 N N . ASP A 1 289 ? 14.343 4.957 -0.061 1.00 84.44 289 ASP A N 1
ATOM 2310 C CA . ASP A 1 289 ? 15.601 5.333 0.557 1.00 84.44 289 ASP A CA 1
ATOM 2311 C C . ASP A 1 289 ? 16.761 4.505 -0.016 1.00 84.44 289 ASP A C 1
ATOM 2313 O O . ASP A 1 289 ? 16.649 3.277 -0.095 1.00 84.44 289 ASP A O 1
ATOM 2317 N N . PRO A 1 290 ? 17.889 5.141 -0.386 1.00 79.75 290 PRO A N 1
ATOM 2318 C CA . PRO A 1 290 ? 19.129 4.439 -0.717 1.00 79.75 290 PRO A CA 1
ATOM 2319 C C . PRO A 1 290 ? 19.572 3.449 0.370 1.00 79.75 290 PRO A C 1
ATOM 2321 O O . PRO A 1 290 ? 20.239 2.461 0.090 1.00 79.75 290 PRO A O 1
ATOM 2324 N N . SER A 1 291 ? 19.190 3.695 1.622 1.00 80.50 291 SER A N 1
ATOM 2325 C CA . SER A 1 291 ? 19.396 2.809 2.762 1.00 80.50 291 SER A CA 1
ATOM 2326 C C . SER A 1 291 ? 18.299 1.748 2.902 1.00 80.50 291 SER A C 1
ATOM 2328 O O . SER A 1 291 ? 17.953 1.357 4.016 1.00 80.50 291 SER A O 1
ATOM 2330 N N . PHE A 1 292 ? 17.785 1.216 1.787 1.00 81.69 292 PHE A N 1
ATOM 2331 C CA . PHE A 1 292 ? 16.791 0.136 1.782 1.00 81.69 292 PHE A CA 1
ATOM 2332 C C . PHE A 1 292 ? 17.197 -1.023 2.710 1.00 81.69 292 PHE A C 1
ATOM 2334 O O . PHE A 1 292 ? 16.349 -1.552 3.427 1.00 81.69 292 PHE A O 1
ATOM 2341 N N . ALA A 1 293 ? 18.496 -1.326 2.799 1.00 80.38 293 ALA A N 1
ATOM 2342 C CA . ALA A 1 293 ? 19.081 -2.321 3.703 1.00 80.38 293 ALA A CA 1
ATOM 2343 C C . ALA A 1 293 ? 18.780 -2.117 5.204 1.00 80.38 293 ALA A C 1
ATOM 2345 O O . ALA A 1 293 ? 18.901 -3.058 5.986 1.00 80.38 293 ALA A O 1
ATOM 2346 N N . GLN A 1 294 ? 18.420 -0.903 5.630 1.00 88.19 294 GLN A N 1
ATOM 2347 C CA . GLN A 1 294 ? 18.041 -0.587 7.014 1.00 88.19 294 GLN A CA 1
ATOM 2348 C C . GLN A 1 294 ? 16.540 -0.766 7.275 1.00 88.19 294 GLN A C 1
ATOM 2350 O O . GLN A 1 294 ? 16.087 -0.597 8.408 1.00 88.19 294 GLN A O 1
ATOM 2355 N N . SER A 1 295 ? 15.764 -1.107 6.246 1.00 92.69 295 SER A N 1
ATOM 2356 C CA . SER A 1 295 ? 14.327 -1.318 6.374 1.00 92.69 295 SER A CA 1
ATOM 2357 C C . SER A 1 295 ? 14.021 -2.564 7.204 1.00 92.69 295 SER A C 1
ATOM 2359 O O . SER A 1 295 ? 14.738 -3.565 7.182 1.00 92.69 295 SER A O 1
ATOM 2361 N N . GLY A 1 296 ? 12.904 -2.525 7.922 1.00 95.38 296 GLY A N 1
ATOM 2362 C CA . GLY A 1 296 ? 12.309 -3.704 8.529 1.00 95.38 296 GLY A CA 1
ATOM 2363 C C . GLY A 1 296 ? 11.898 -4.748 7.488 1.00 95.38 296 GLY A C 1
ATOM 2364 O O . GLY A 1 296 ? 11.753 -4.456 6.303 1.00 95.38 296 GLY A O 1
ATOM 2365 N N . SER A 1 297 ? 11.693 -5.984 7.944 1.00 96.44 297 SER A N 1
ATOM 2366 C CA . SER A 1 297 ? 11.346 -7.115 7.075 1.00 96.44 297 SER A CA 1
ATOM 2367 C C . SER A 1 297 ? 9.836 -7.371 7.001 1.00 96.44 297 SER A C 1
ATOM 2369 O O . SER A 1 297 ? 9.098 -7.138 7.958 1.00 96.44 297 SER A O 1
ATOM 2371 N N . ALA A 1 298 ? 9.372 -7.918 5.882 1.00 97.69 298 ALA A N 1
ATOM 2372 C CA . ALA A 1 298 ? 8.019 -8.437 5.713 1.00 97.69 298 ALA A CA 1
ATOM 2373 C C . ALA A 1 298 ? 8.087 -9.866 5.144 1.00 97.69 298 ALA A C 1
ATOM 2375 O O . ALA A 1 298 ? 7.823 -10.097 3.961 1.00 97.69 298 ALA A O 1
ATOM 2376 N N . PRO A 1 299 ? 8.453 -10.862 5.975 1.00 97.56 299 PRO A N 1
ATOM 2377 C CA . PRO A 1 299 ? 8.772 -12.213 5.506 1.00 97.56 299 PRO A CA 1
ATOM 2378 C C . PRO A 1 299 ? 7.587 -12.967 4.889 1.00 97.56 299 PRO A C 1
ATOM 2380 O O . PRO A 1 299 ? 7.789 -13.981 4.225 1.00 97.56 299 PRO A O 1
ATOM 2383 N N . HIS A 1 300 ? 6.356 -12.502 5.109 1.00 97.69 300 HIS A N 1
ATOM 2384 C CA . HIS A 1 300 ? 5.137 -13.086 4.548 1.00 97.69 300 HIS A CA 1
ATOM 2385 C C . HIS A 1 300 ? 4.516 -12.242 3.429 1.00 97.69 300 HIS A C 1
ATOM 2387 O O . HIS A 1 300 ? 3.437 -12.600 2.950 1.00 97.69 300 HIS A O 1
ATOM 2393 N N . LEU A 1 301 ? 5.195 -11.176 2.988 1.00 97.88 301 LEU A N 1
ATOM 2394 C CA . LEU A 1 301 ? 4.717 -10.322 1.910 1.00 97.88 301 LEU A CA 1
ATOM 2395 C C . LEU A 1 301 ? 4.674 -11.127 0.613 1.00 97.88 301 LEU A C 1
ATOM 2397 O O . LEU A 1 301 ? 5.694 -11.651 0.172 1.00 97.88 301 LEU A O 1
ATOM 2401 N N . LYS A 1 302 ? 3.482 -11.234 0.024 1.00 97.19 302 LYS A N 1
ATOM 2402 C CA . LYS A 1 302 ? 3.231 -11.972 -1.218 1.00 97.19 302 LYS A CA 1
ATOM 2403 C C . LYS A 1 302 ? 3.036 -11.042 -2.403 1.00 97.19 302 LYS A C 1
ATOM 2405 O O . LYS A 1 302 ? 3.445 -11.414 -3.502 1.00 97.19 302 LYS A O 1
ATOM 2410 N N . ILE A 1 303 ? 2.400 -9.894 -2.174 1.00 96.56 303 ILE A N 1
ATOM 2411 C CA . ILE A 1 303 ? 2.021 -8.922 -3.199 1.00 96.56 303 ILE A CA 1
ATOM 2412 C C . ILE A 1 303 ? 2.635 -7.577 -2.833 1.00 96.56 303 ILE A C 1
ATOM 2414 O O . ILE A 1 303 ? 2.383 -7.055 -1.745 1.00 96.56 303 ILE A O 1
ATOM 2418 N N . LEU A 1 304 ? 3.418 -7.022 -3.751 1.00 96.50 304 LEU A N 1
ATOM 2419 C CA . LEU A 1 304 ? 3.987 -5.690 -3.633 1.00 96.50 304 LEU A CA 1
ATOM 2420 C C . LEU A 1 304 ? 3.641 -4.884 -4.882 1.00 96.50 304 LEU A C 1
ATOM 2422 O O . LEU A 1 304 ? 4.009 -5.266 -5.991 1.00 96.50 304 LEU A O 1
ATOM 2426 N N . HIS A 1 305 ? 2.957 -3.762 -4.695 1.00 94.94 305 HIS A N 1
ATOM 2427 C CA . HIS A 1 305 ? 2.764 -2.752 -5.723 1.00 94.94 305 HIS A CA 1
ATOM 2428 C C . HIS A 1 305 ? 3.612 -1.534 -5.375 1.00 94.94 305 HIS A C 1
ATOM 2430 O O . HIS A 1 305 ? 3.529 -1.006 -4.269 1.00 94.94 305 HIS A O 1
ATOM 2436 N N . VAL A 1 306 ? 4.435 -1.103 -6.317 1.00 93.75 306 VAL A N 1
ATOM 2437 C CA . VAL A 1 306 ? 5.330 0.036 -6.193 1.00 93.75 306 VAL A CA 1
ATOM 2438 C C . VAL A 1 306 ? 4.983 1.044 -7.276 1.00 93.75 306 VAL A C 1
ATOM 2440 O O . VAL A 1 306 ? 5.049 0.709 -8.453 1.00 93.75 306 VAL A O 1
ATOM 2443 N N . GLN A 1 307 ? 4.662 2.274 -6.897 1.00 91.12 307 GLN A N 1
ATOM 2444 C CA . GLN A 1 307 ? 4.450 3.383 -7.821 1.00 91.12 307 GLN A CA 1
ATOM 2445 C C . GLN A 1 307 ? 5.480 4.483 -7.557 1.00 91.12 307 GLN A C 1
ATOM 2447 O O . GLN A 1 307 ? 5.544 5.044 -6.459 1.00 91.12 307 GLN A O 1
ATOM 2452 N N . ILE A 1 308 ? 6.290 4.780 -8.575 1.00 87.19 308 ILE A N 1
ATOM 2453 C CA . ILE A 1 308 ? 7.470 5.644 -8.473 1.00 87.19 308 ILE A CA 1
ATOM 2454 C C . ILE A 1 308 ? 7.352 6.776 -9.487 1.00 87.19 308 ILE A C 1
ATOM 2456 O O . ILE A 1 308 ? 7.220 6.529 -10.684 1.00 87.19 308 ILE A O 1
ATOM 2460 N N . TYR A 1 309 ? 7.435 8.018 -9.011 1.00 77.12 309 TYR A N 1
ATOM 2461 C CA . TYR A 1 309 ? 7.242 9.200 -9.857 1.00 77.12 309 TYR A CA 1
ATOM 2462 C C . TYR A 1 309 ? 8.541 9.853 -10.328 1.00 77.12 309 TYR A C 1
ATOM 2464 O O . TYR A 1 309 ? 8.628 10.265 -11.481 1.00 77.12 309 TYR A O 1
ATOM 2472 N N . PHE A 1 310 ? 9.533 9.984 -9.443 1.00 72.44 310 PHE A N 1
ATOM 2473 C CA . PHE A 1 310 ? 10.678 10.880 -9.676 1.00 72.44 310 PHE A CA 1
ATOM 2474 C C . PHE A 1 310 ? 12.010 10.368 -9.133 1.00 72.44 310 PHE A C 1
ATOM 2476 O O . PHE A 1 310 ? 12.989 11.104 -9.157 1.00 72.44 310 PHE A O 1
ATOM 2483 N N . THR A 1 311 ? 12.037 9.175 -8.543 1.00 74.12 311 THR A N 1
ATOM 2484 C CA . THR A 1 311 ? 13.272 8.626 -7.987 1.00 74.12 311 THR A CA 1
ATOM 2485 C C . THR A 1 311 ? 13.597 7.293 -8.601 1.00 74.12 311 THR A C 1
ATOM 2487 O O . THR A 1 311 ? 12.745 6.583 -9.132 1.00 74.12 311 THR A O 1
ATOM 2490 N N . ASN A 1 312 ? 14.872 6.970 -8.498 1.00 79.06 312 ASN A N 1
ATOM 2491 C CA . ASN A 1 312 ? 15.405 5.727 -8.992 1.00 79.06 312 ASN A CA 1
ATOM 2492 C C . ASN A 1 312 ? 15.019 4.616 -8.032 1.00 79.06 312 ASN A C 1
ATOM 2494 O O . ASN A 1 312 ? 15.066 4.781 -6.809 1.00 79.06 312 ASN A O 1
ATOM 2498 N N . LEU A 1 313 ? 14.709 3.455 -8.597 1.00 87.62 313 LEU A N 1
ATOM 2499 C CA . LEU A 1 313 ? 14.874 2.233 -7.833 1.00 87.62 313 LEU A CA 1
ATOM 2500 C C . LEU A 1 313 ? 16.347 2.118 -7.405 1.00 87.62 313 LEU A C 1
ATOM 2502 O O . LEU A 1 313 ? 17.227 2.449 -8.203 1.00 87.62 313 LEU A O 1
ATOM 2506 N N . PRO A 1 314 ? 16.633 1.663 -6.175 1.00 89.38 314 PRO A N 1
ATOM 2507 C CA . PRO A 1 314 ? 17.998 1.363 -5.766 1.00 89.38 314 PRO A CA 1
ATOM 2508 C C . PRO A 1 314 ? 18.662 0.358 -6.721 1.00 89.38 314 PRO A C 1
ATOM 2510 O O . PRO A 1 314 ? 18.009 -0.554 -7.230 1.00 89.38 314 PRO A O 1
ATOM 2513 N N . ASP A 1 315 ? 19.969 0.484 -6.947 1.00 87.06 315 ASP A N 1
ATOM 2514 C CA . ASP A 1 315 ? 20.713 -0.429 -7.834 1.00 87.06 315 ASP A CA 1
ATOM 2515 C C . ASP A 1 315 ? 20.709 -1.888 -7.339 1.00 87.06 315 ASP A C 1
ATOM 2517 O O . ASP A 1 315 ? 20.872 -2.825 -8.128 1.00 87.06 315 ASP A O 1
ATOM 2521 N N . ASP A 1 316 ? 20.540 -2.064 -6.028 1.00 89.38 316 ASP A N 1
ATOM 2522 C CA . ASP A 1 316 ? 20.451 -3.326 -5.297 1.00 89.38 316 ASP A CA 1
ATOM 2523 C C . ASP A 1 316 ? 18.997 -3.723 -4.982 1.00 89.38 316 ASP A C 1
ATOM 2525 O O . ASP A 1 316 ? 18.762 -4.633 -4.190 1.00 89.38 316 ASP A O 1
ATOM 2529 N N . PHE A 1 317 ? 18.004 -3.081 -5.611 1.00 91.31 317 PHE A N 1
ATOM 2530 C CA . PHE A 1 317 ? 16.582 -3.283 -5.313 1.00 91.31 317 PHE A CA 1
ATOM 2531 C C . PHE A 1 317 ? 16.167 -4.762 -5.292 1.00 91.31 317 PHE A C 1
ATOM 2533 O O . PHE A 1 317 ? 15.466 -5.193 -4.381 1.00 91.31 317 PHE A O 1
ATOM 2540 N N . GLU A 1 318 ? 16.636 -5.568 -6.245 1.00 91.94 318 GLU A N 1
ATOM 2541 C CA . GLU A 1 318 ? 16.332 -7.004 -6.306 1.00 91.94 318 GLU A CA 1
ATOM 2542 C C . GLU A 1 318 ? 16.920 -7.808 -5.129 1.00 91.94 318 GLU A C 1
ATOM 2544 O O . GLU A 1 318 ? 16.232 -8.637 -4.520 1.00 91.94 318 GLU A O 1
ATOM 2549 N N . GLU A 1 319 ? 18.181 -7.543 -4.778 1.00 92.19 319 GLU A N 1
ATOM 2550 C CA . GLU A 1 319 ? 18.868 -8.174 -3.643 1.00 92.19 319 GLU A CA 1
ATOM 2551 C C . GLU A 1 319 ? 18.145 -7.830 -2.340 1.00 92.19 319 GLU A C 1
ATOM 2553 O O . GLU A 1 319 ? 17.880 -8.691 -1.494 1.00 92.19 319 GLU A O 1
ATOM 2558 N N . GLN A 1 320 ? 17.747 -6.568 -2.221 1.00 93.00 320 GLN A N 1
ATOM 2559 C CA . GLN A 1 320 ? 17.047 -6.061 -1.061 1.00 93.00 320 GLN A CA 1
ATOM 2560 C C . GLN A 1 320 ? 15.620 -6.600 -0.936 1.00 93.00 320 GLN A C 1
ATOM 2562 O O . GLN A 1 320 ? 15.199 -6.959 0.165 1.00 93.00 320 GLN A O 1
ATOM 2567 N N . LEU A 1 321 ? 14.878 -6.734 -2.039 1.00 94.56 321 LEU A N 1
ATOM 2568 C CA . LEU A 1 321 ? 13.578 -7.409 -2.031 1.00 94.56 321 LEU A CA 1
ATOM 2569 C C . LEU A 1 321 ? 13.721 -8.871 -1.592 1.00 94.56 321 LEU A C 1
ATOM 2571 O O . LEU A 1 321 ? 12.936 -9.352 -0.777 1.00 94.56 321 LEU A O 1
ATOM 2575 N N . THR A 1 322 ? 14.759 -9.569 -2.056 1.00 94.69 322 THR A N 1
ATOM 2576 C CA . THR A 1 322 ? 15.023 -10.953 -1.634 1.00 94.69 322 THR A CA 1
ATOM 2577 C C . THR A 1 322 ? 15.251 -11.052 -0.120 1.00 94.69 322 THR A C 1
ATOM 2579 O O . THR A 1 322 ? 14.800 -12.011 0.511 1.00 94.69 322 THR A O 1
ATOM 2582 N N . LEU A 1 323 ? 15.910 -10.053 0.476 1.00 94.38 323 LEU A N 1
ATOM 2583 C CA . LEU A 1 323 ? 16.164 -9.984 1.915 1.00 94.38 323 LEU A CA 1
ATOM 2584 C C . LEU A 1 323 ? 14.911 -9.607 2.722 1.00 94.38 323 LEU A C 1
ATOM 2586 O O . LEU A 1 323 ? 14.601 -10.240 3.733 1.00 94.38 323 LEU A O 1
ATOM 2590 N N . VAL A 1 324 ? 14.200 -8.564 2.293 1.00 95.38 324 VAL A N 1
ATOM 2591 C CA . VAL A 1 324 ? 13.096 -7.950 3.043 1.00 95.38 324 VAL A CA 1
ATOM 2592 C C . VAL A 1 324 ? 11.789 -8.721 2.873 1.00 95.38 324 VAL A C 1
ATOM 2594 O O . VAL A 1 324 ? 11.052 -8.898 3.846 1.00 95.38 324 VAL A O 1
ATOM 2597 N N . CYS A 1 325 ? 11.503 -9.217 1.671 1.00 96.88 325 CYS A N 1
ATOM 2598 C CA . CYS A 1 325 ? 10.284 -9.946 1.324 1.00 96.88 325 CYS A CA 1
ATOM 2599 C C . CYS A 1 325 ? 10.597 -11.258 0.572 1.00 96.88 325 CYS A C 1
ATOM 2601 O O . CYS A 1 325 ? 10.175 -11.454 -0.567 1.00 96.88 325 CYS A O 1
ATOM 2603 N N . PRO A 1 326 ? 11.253 -12.240 1.225 1.00 96.75 326 PRO A N 1
ATOM 2604 C CA . PRO A 1 326 ? 11.689 -13.494 0.591 1.00 96.75 326 PRO A CA 1
ATOM 2605 C C . PRO A 1 326 ? 10.558 -14.349 -0.013 1.00 96.75 326 PRO A C 1
ATOM 2607 O O . PRO A 1 326 ? 10.813 -15.261 -0.801 1.00 96.75 326 PRO A O 1
ATOM 2610 N N . ARG A 1 327 ? 9.297 -14.101 0.361 1.00 97.62 327 ARG A N 1
ATOM 2611 C CA . ARG A 1 327 ? 8.113 -14.834 -0.127 1.00 97.62 327 ARG A CA 1
ATOM 2612 C C . ARG A 1 327 ? 7.298 -14.041 -1.152 1.00 97.62 327 ARG A C 1
ATOM 2614 O O . ARG A 1 327 ? 6.143 -14.392 -1.391 1.00 97.62 327 ARG A O 1
ATOM 2621 N N . LEU A 1 328 ? 7.887 -13.001 -1.739 1.00 97.81 328 LEU A N 1
ATOM 2622 C CA . LEU A 1 328 ? 7.234 -12.179 -2.745 1.00 97.81 328 LEU A CA 1
ATOM 2623 C C . LEU A 1 328 ? 6.911 -13.014 -3.987 1.00 97.81 328 LEU A C 1
ATOM 2625 O O . LEU A 1 328 ? 7.796 -13.569 -4.624 1.00 97.81 328 LEU A O 1
ATOM 2629 N N . THR A 1 329 ? 5.626 -13.095 -4.321 1.00 97.25 329 THR A N 1
ATOM 2630 C CA . THR A 1 329 ? 5.122 -13.872 -5.468 1.00 97.25 329 THR A CA 1
ATOM 2631 C C . THR A 1 329 ? 4.663 -12.980 -6.611 1.00 97.25 329 THR A C 1
ATOM 2633 O O . THR A 1 329 ? 4.770 -13.375 -7.768 1.00 97.25 329 THR A O 1
ATOM 2636 N N . HIS A 1 330 ? 4.186 -11.777 -6.293 1.00 97.00 330 HIS A N 1
ATOM 2637 C CA . HIS A 1 330 ? 3.637 -10.827 -7.245 1.00 97.00 330 HIS A CA 1
ATOM 2638 C C . HIS A 1 330 ? 4.255 -9.454 -6.996 1.00 97.00 330 HIS A C 1
ATOM 2640 O O . HIS A 1 330 ? 4.139 -8.910 -5.895 1.00 97.00 330 HIS A O 1
ATOM 2646 N N . LEU A 1 331 ? 4.888 -8.896 -8.021 1.00 96.44 331 LEU A N 1
ATOM 2647 C CA . LEU A 1 331 ? 5.477 -7.566 -7.990 1.00 96.44 331 LEU A CA 1
ATOM 2648 C C . LEU A 1 331 ? 4.897 -6.743 -9.132 1.00 96.44 331 LEU A C 1
ATOM 2650 O O . LEU A 1 331 ? 5.026 -7.119 -10.293 1.00 96.44 331 LEU A O 1
ATOM 2654 N N . ARG A 1 332 ? 4.266 -5.619 -8.802 1.00 94.75 332 ARG A N 1
ATOM 2655 C CA . ARG A 1 332 ? 3.840 -4.613 -9.772 1.00 94.75 332 ARG A CA 1
ATOM 2656 C C . ARG A 1 332 ? 4.690 -3.366 -9.595 1.00 94.75 332 ARG A C 1
ATOM 2658 O O . ARG A 1 332 ? 4.744 -2.822 -8.497 1.00 94.75 332 ARG A O 1
ATOM 2665 N N . ILE A 1 333 ? 5.330 -2.913 -10.663 1.00 93.38 333 ILE A N 1
ATOM 2666 C CA . ILE A 1 333 ? 6.107 -1.676 -10.692 1.00 93.38 333 ILE A CA 1
ATOM 2667 C C . ILE A 1 333 ? 5.444 -0.741 -11.685 1.00 93.38 333 ILE A C 1
ATOM 2669 O O . ILE A 1 333 ? 5.366 -1.028 -12.874 1.00 93.38 333 ILE A O 1
ATOM 2673 N N . CYS A 1 334 ? 4.979 0.390 -11.185 1.00 90.56 334 CYS A N 1
ATOM 2674 C CA . CYS A 1 334 ? 4.496 1.492 -11.980 1.00 90.56 334 CYS A CA 1
ATOM 2675 C C . CYS A 1 334 ? 5.599 2.557 -12.019 1.00 90.56 334 CYS A C 1
ATOM 2677 O O . CYS A 1 334 ? 5.846 3.247 -11.026 1.00 90.56 334 CYS A O 1
ATOM 2679 N N . ALA A 1 335 ? 6.326 2.604 -13.134 1.00 85.56 335 ALA A N 1
ATOM 2680 C CA . ALA A 1 335 ? 7.521 3.421 -13.295 1.00 85.56 335 ALA A CA 1
ATOM 2681 C C . ALA A 1 335 ? 7.250 4.648 -14.167 1.00 85.56 335 ALA A C 1
ATOM 2683 O O . ALA A 1 335 ? 6.522 4.595 -15.162 1.00 85.56 335 ALA A O 1
ATOM 2684 N N . CYS A 1 336 ? 7.892 5.754 -13.803 1.00 80.81 336 CYS A N 1
ATOM 2685 C CA . CYS A 1 336 ? 7.848 6.982 -14.567 1.00 80.81 336 CYS A CA 1
ATOM 2686 C C . CYS A 1 336 ? 8.908 6.973 -15.691 1.00 80.81 336 CYS A C 1
ATOM 2688 O O . CYS A 1 336 ? 10.100 6.806 -15.420 1.00 80.81 336 CYS A O 1
ATOM 2690 N N . PRO A 1 337 ? 8.516 7.187 -16.954 1.00 66.69 337 PRO A N 1
ATOM 2691 C CA . PRO A 1 337 ? 9.399 7.098 -18.118 1.00 66.69 337 PRO A CA 1
ATOM 2692 C C . PRO A 1 337 ? 10.287 8.337 -18.337 1.00 66.69 337 PRO A C 1
ATOM 2694 O O . PRO A 1 337 ? 10.945 8.422 -19.368 1.00 66.69 337 PRO A O 1
ATOM 2697 N N . TYR A 1 338 ? 10.340 9.300 -17.412 1.00 66.81 338 TYR A N 1
ATOM 2698 C CA . TYR A 1 338 ? 11.209 10.476 -17.565 1.00 66.81 338 TYR A CA 1
ATOM 2699 C C . TYR A 1 338 ? 12.624 10.258 -17.018 1.00 66.81 338 TYR A C 1
ATOM 2701 O O . TYR A 1 338 ? 13.577 10.820 -17.551 1.00 66.81 338 TYR A O 1
ATOM 2709 N N . ASP A 1 339 ? 12.798 9.433 -15.984 1.00 65.81 339 ASP A N 1
ATOM 2710 C CA . ASP A 1 339 ? 14.087 9.346 -15.291 1.00 65.81 339 ASP A CA 1
ATOM 2711 C C . ASP A 1 339 ? 15.038 8.388 -16.011 1.00 65.81 339 ASP A C 1
ATOM 2713 O O . ASP A 1 339 ? 14.628 7.293 -16.375 1.00 65.81 339 ASP A O 1
ATOM 2717 N N . ASN A 1 340 ? 16.299 8.753 -16.240 1.00 64.75 340 ASN A N 1
ATOM 2718 C CA . ASN A 1 340 ? 17.270 7.932 -16.989 1.00 64.75 340 ASN A CA 1
ATOM 2719 C C . ASN A 1 340 ? 17.610 6.586 -16.317 1.00 64.75 340 ASN A C 1
ATOM 2721 O O . ASN A 1 340 ? 18.405 5.811 -16.839 1.00 64.75 340 ASN A O 1
ATOM 2725 N N . ASN A 1 341 ? 16.987 6.290 -15.181 1.00 67.69 341 ASN A N 1
ATOM 2726 C CA . ASN A 1 341 ? 17.317 5.195 -14.286 1.00 67.69 341 ASN A CA 1
ATOM 2727 C C . ASN A 1 341 ? 16.241 4.100 -14.290 1.00 67.69 341 ASN A C 1
ATOM 2729 O O . ASN A 1 341 ? 15.744 3.661 -13.256 1.00 67.69 341 ASN A O 1
ATOM 2733 N N . TYR A 1 342 ? 15.881 3.645 -15.487 1.00 78.56 342 TYR A N 1
ATOM 2734 C CA . TYR A 1 342 ? 15.076 2.437 -15.713 1.00 78.56 342 TYR A CA 1
ATOM 2735 C C . TYR A 1 342 ? 15.930 1.160 -15.689 1.00 78.56 342 TYR A C 1
ATOM 2737 O O . TYR A 1 342 ? 15.391 0.055 -15.738 1.00 78.56 342 TYR A O 1
ATOM 2745 N N . GLU A 1 343 ? 17.255 1.296 -15.579 1.00 83.81 343 GLU A N 1
ATOM 2746 C CA . GLU A 1 343 ? 18.195 0.177 -15.500 1.00 83.81 343 GLU A CA 1
ATOM 2747 C C . GLU A 1 343 ? 17.828 -0.850 -14.413 1.00 83.81 343 GLU A C 1
ATOM 2749 O O . GLU A 1 343 ? 17.797 -2.035 -14.745 1.00 83.81 343 GLU A O 1
ATOM 2754 N N . PRO A 1 344 ? 17.460 -0.475 -13.170 1.00 87.62 344 PRO A N 1
ATOM 2755 C CA . PRO A 1 344 ? 17.075 -1.467 -12.167 1.00 87.62 344 PRO A CA 1
ATOM 2756 C C . PRO A 1 344 ? 15.805 -2.239 -12.551 1.00 87.62 344 PRO A C 1
ATOM 2758 O O . PRO A 1 344 ? 15.723 -3.442 -12.312 1.00 87.62 344 PRO A O 1
ATOM 2761 N N . VAL A 1 345 ? 14.832 -1.579 -13.195 1.00 88.75 345 VAL A N 1
ATOM 2762 C CA . VAL A 1 345 ? 13.600 -2.230 -13.680 1.00 88.75 345 VAL A CA 1
ATOM 2763 C C . VAL A 1 345 ? 13.928 -3.218 -14.802 1.00 88.75 345 VAL A C 1
ATOM 2765 O O . VAL A 1 345 ? 13.424 -4.339 -14.803 1.00 88.75 345 VAL A O 1
ATOM 2768 N N . LEU A 1 346 ? 14.798 -2.830 -15.741 1.00 87.12 346 LEU A N 1
ATOM 2769 C CA . LEU A 1 346 ? 15.255 -3.708 -16.820 1.00 87.12 346 LEU A CA 1
ATOM 2770 C C . LEU A 1 346 ? 16.054 -4.899 -16.292 1.00 87.12 346 LEU A C 1
ATOM 2772 O O . LEU A 1 346 ? 15.824 -6.022 -16.732 1.00 87.12 346 LEU A O 1
ATOM 2776 N N . ARG A 1 347 ? 16.969 -4.673 -15.341 1.00 88.38 347 ARG A N 1
ATOM 2777 C CA . ARG A 1 347 ? 17.749 -5.736 -14.692 1.00 88.38 347 ARG A CA 1
ATOM 2778 C C . ARG A 1 347 ? 16.840 -6.733 -13.985 1.00 88.38 347 ARG A C 1
ATOM 2780 O O . ARG A 1 347 ? 17.024 -7.930 -14.172 1.00 88.38 347 ARG A O 1
ATOM 2787 N N . LEU A 1 348 ? 15.830 -6.244 -13.268 1.00 91.25 348 LEU A N 1
ATOM 2788 C CA . LEU A 1 348 ? 14.823 -7.080 -12.620 1.00 91.25 348 LEU A CA 1
ATOM 2789 C C . LEU A 1 348 ? 13.978 -7.870 -13.635 1.00 91.25 348 LEU A C 1
ATOM 2791 O O . LEU A 1 348 ? 13.696 -9.046 -13.429 1.00 91.25 348 LEU A O 1
ATOM 2795 N N . ALA A 1 349 ? 13.562 -7.253 -14.744 1.00 91.06 349 ALA A N 1
ATOM 2796 C CA . ALA A 1 349 ? 12.824 -7.963 -15.792 1.00 91.06 349 ALA A CA 1
ATOM 2797 C C . ALA A 1 349 ? 13.691 -9.049 -16.453 1.00 91.06 349 ALA A C 1
ATOM 2799 O O . ALA A 1 349 ? 13.229 -10.170 -16.682 1.00 91.06 349 ALA A O 1
ATOM 2800 N N . HIS A 1 350 ? 14.961 -8.731 -16.711 1.00 90.00 350 HIS A N 1
ATOM 2801 C CA . HIS A 1 350 ? 15.955 -9.636 -17.285 1.00 90.00 350 HIS A CA 1
ATOM 2802 C C . HIS A 1 350 ? 16.233 -10.839 -16.375 1.00 90.00 350 HIS A C 1
ATOM 2804 O O . HIS A 1 350 ? 16.159 -11.985 -16.833 1.00 90.00 350 HIS A O 1
ATOM 2810 N N . SER A 1 351 ? 16.470 -10.594 -15.081 1.00 91.12 351 SER A N 1
ATOM 2811 C CA . SER A 1 351 ? 16.698 -11.630 -14.068 1.00 91.12 351 SER A CA 1
ATOM 2812 C C . SER A 1 351 ? 15.465 -12.516 -13.866 1.00 91.12 351 SER A C 1
ATOM 2814 O O . SER A 1 351 ? 15.582 -13.746 -13.815 1.00 91.12 351 SER A O 1
ATOM 2816 N N . HIS A 1 352 ? 14.271 -11.914 -13.812 1.00 91.75 352 HIS A N 1
ATOM 2817 C CA . HIS A 1 352 ? 12.995 -12.612 -13.648 1.00 91.75 352 HIS A CA 1
ATOM 2818 C C . HIS A 1 352 ? 12.749 -13.602 -14.786 1.00 91.75 352 HIS A C 1
ATOM 2820 O O . HIS A 1 352 ? 12.413 -14.763 -14.526 1.00 91.75 352 HIS A O 1
ATOM 2826 N N . CYS A 1 353 ? 13.008 -13.168 -16.023 1.00 89.25 353 CYS A N 1
ATOM 2827 C CA . CYS A 1 353 ? 12.827 -13.963 -17.236 1.00 89.25 353 CYS A CA 1
ATOM 2828 C C . CYS A 1 353 ? 13.982 -14.930 -17.542 1.00 89.25 353 CYS A C 1
ATOM 2830 O O . CYS A 1 353 ? 13.887 -15.703 -18.495 1.00 89.25 353 CYS A O 1
ATOM 2832 N N . LYS A 1 354 ? 15.066 -14.900 -16.751 1.00 88.44 354 LYS A N 1
ATOM 2833 C CA . LYS A 1 354 ? 16.264 -15.745 -16.917 1.00 88.44 354 LYS A CA 1
ATOM 2834 C C . LYS A 1 354 ? 16.873 -15.670 -18.322 1.00 88.44 354 LYS A C 1
ATOM 2836 O O . LYS A 1 354 ? 17.324 -16.676 -18.878 1.00 88.44 354 LYS A O 1
ATOM 2841 N N . ILE A 1 355 ? 16.896 -14.473 -18.902 1.00 84.44 355 ILE A N 1
ATOM 2842 C CA . ILE A 1 355 ? 17.412 -14.264 -20.256 1.00 84.44 355 ILE A CA 1
ATOM 2843 C C . ILE A 1 355 ? 18.917 -14.545 -20.269 1.00 84.44 355 ILE A C 1
ATOM 2845 O O . ILE A 1 355 ? 19.688 -13.983 -19.493 1.00 84.44 355 ILE A O 1
ATOM 2849 N N . ARG A 1 356 ? 19.346 -15.445 -21.161 1.00 85.19 356 ARG A N 1
ATOM 2850 C CA . ARG A 1 356 ? 20.753 -15.879 -21.245 1.00 85.19 356 ARG A CA 1
ATOM 2851 C C . ARG A 1 356 ? 21.660 -14.831 -21.876 1.00 85.19 356 ARG A C 1
ATOM 2853 O O . ARG A 1 356 ? 22.844 -14.778 -21.553 1.00 85.19 356 ARG A O 1
ATOM 2860 N N . ARG A 1 357 ? 21.118 -14.044 -22.807 1.00 82.12 357 ARG A N 1
ATOM 2861 C CA . ARG A 1 357 ? 21.852 -12.986 -23.500 1.00 82.12 357 ARG A CA 1
ATOM 2862 C C . ARG A 1 357 ? 22.174 -11.862 -22.505 1.00 82.12 357 ARG A C 1
ATOM 2864 O O . ARG A 1 357 ? 21.262 -11.440 -21.792 1.00 82.12 357 ARG A O 1
ATOM 2871 N N . PRO A 1 358 ? 23.426 -11.373 -22.426 1.00 84.44 358 PRO A N 1
ATOM 2872 C CA . PRO A 1 358 ? 23.772 -10.261 -21.548 1.00 84.44 358 PRO A CA 1
ATOM 2873 C C . PRO A 1 358 ? 22.891 -9.043 -21.827 1.00 84.44 358 PRO A C 1
ATOM 2875 O O . PRO A 1 358 ? 22.683 -8.679 -22.985 1.00 84.44 358 PRO A O 1
ATOM 2878 N N . LEU A 1 359 ? 22.409 -8.387 -20.768 1.00 83.94 359 LEU A N 1
ATOM 2879 C CA . LEU A 1 359 ? 21.554 -7.209 -20.905 1.00 83.94 359 LEU A CA 1
ATOM 2880 C C . LEU A 1 359 ? 22.259 -6.103 -21.702 1.00 83.94 359 LEU A C 1
ATOM 2882 O O . LEU A 1 359 ? 21.626 -5.450 -22.523 1.00 83.94 359 LEU A O 1
ATOM 2886 N N . LEU A 1 360 ? 23.580 -5.953 -21.549 1.00 84.56 360 LEU A N 1
ATOM 2887 C CA . LEU A 1 360 ? 24.369 -5.020 -22.356 1.00 84.56 360 LEU A CA 1
ATOM 2888 C C . LEU A 1 360 ? 24.249 -5.273 -23.866 1.00 84.56 360 LEU A C 1
ATOM 2890 O O . LEU A 1 360 ? 24.203 -4.317 -24.631 1.00 84.56 360 LEU A O 1
ATOM 2894 N N . ASP A 1 361 ? 24.215 -6.529 -24.307 1.00 84.19 361 ASP A N 1
ATOM 2895 C CA . ASP A 1 361 ? 24.145 -6.852 -25.736 1.00 84.19 361 ASP A CA 1
ATOM 2896 C C . ASP A 1 361 ? 22.756 -6.570 -26.304 1.00 84.19 361 ASP A C 1
ATOM 2898 O O . ASP A 1 361 ? 22.639 -6.212 -27.473 1.00 84.19 361 ASP A O 1
ATOM 2902 N N . ILE A 1 362 ? 21.719 -6.708 -25.474 1.00 80.94 362 ILE A N 1
ATOM 2903 C CA . ILE A 1 362 ? 20.354 -6.284 -25.792 1.00 80.94 362 ILE A CA 1
ATOM 2904 C C . ILE A 1 362 ? 20.332 -4.751 -25.908 1.00 80.94 362 ILE A C 1
ATOM 2906 O O . ILE A 1 362 ? 19.940 -4.215 -26.936 1.00 80.94 362 ILE A O 1
ATOM 2910 N N . VAL A 1 363 ? 20.856 -4.036 -24.904 1.00 79.94 363 VAL A N 1
ATOM 2911 C CA . VAL A 1 363 ? 20.923 -2.559 -24.863 1.00 79.94 363 VAL A CA 1
ATOM 2912 C C . VAL A 1 363 ? 21.777 -1.964 -25.993 1.00 79.94 363 VAL A C 1
ATOM 2914 O O . VAL A 1 363 ? 21.473 -0.881 -26.482 1.00 79.94 363 VAL A O 1
ATOM 2917 N N . LYS A 1 364 ? 22.841 -2.634 -26.441 1.00 81.31 364 LYS A N 1
ATOM 2918 C CA . LYS A 1 364 ? 23.665 -2.158 -27.566 1.00 81.31 364 LYS A CA 1
ATOM 2919 C C . LYS A 1 364 ? 22.939 -2.222 -28.901 1.00 81.31 364 LYS A C 1
ATOM 2921 O O . LYS A 1 364 ? 22.996 -1.256 -29.646 1.00 81.31 364 LYS A O 1
ATOM 2926 N N . GLU A 1 365 ? 22.221 -3.312 -29.166 1.00 78.94 365 GLU A N 1
ATOM 2927 C CA . GLU A 1 365 ? 21.395 -3.439 -30.374 1.00 78.94 365 GLU A CA 1
ATOM 2928 C C . GLU A 1 365 ? 20.379 -2.289 -30.467 1.00 78.94 365 GLU A C 1
ATOM 2930 O O . GLU A 1 365 ? 20.126 -1.748 -31.538 1.00 78.94 365 GLU A O 1
ATOM 2935 N N . PHE A 1 366 ? 19.885 -1.835 -29.315 1.00 70.12 366 PHE A N 1
ATOM 2936 C CA . PHE A 1 366 ? 19.067 -0.635 -29.193 1.00 70.12 366 PHE A CA 1
ATOM 2937 C C . PHE A 1 366 ? 19.820 0.663 -29.502 1.00 70.12 366 PHE A C 1
ATOM 2939 O O . PHE A 1 366 ? 19.335 1.485 -30.277 1.00 70.12 366 PHE A O 1
ATOM 2946 N N . GLN A 1 367 ? 21.004 0.863 -28.925 1.00 74.25 367 GLN A N 1
ATOM 2947 C CA . GLN A 1 367 ? 21.827 2.045 -29.212 1.00 74.25 367 GLN A CA 1
ATOM 2948 C C . GLN A 1 367 ? 22.160 2.157 -30.707 1.00 74.25 367 GLN A C 1
ATOM 2950 O O . GLN A 1 367 ? 22.110 3.254 -31.263 1.00 74.25 367 GLN A O 1
ATOM 2955 N N . ASP A 1 368 ? 22.404 1.026 -31.370 1.00 76.06 368 ASP A N 1
ATOM 2956 C CA . ASP A 1 368 ? 22.667 0.960 -32.809 1.00 76.06 368 ASP A CA 1
ATOM 2957 C C . ASP A 1 368 ? 21.444 1.371 -33.660 1.00 76.06 368 ASP A C 1
ATOM 2959 O O . ASP A 1 368 ? 21.610 1.834 -34.789 1.00 76.06 368 ASP A O 1
ATOM 2963 N N . MET A 1 369 ? 20.222 1.301 -33.111 1.00 69.31 369 MET A N 1
ATOM 2964 C CA . MET A 1 369 ? 18.987 1.801 -33.741 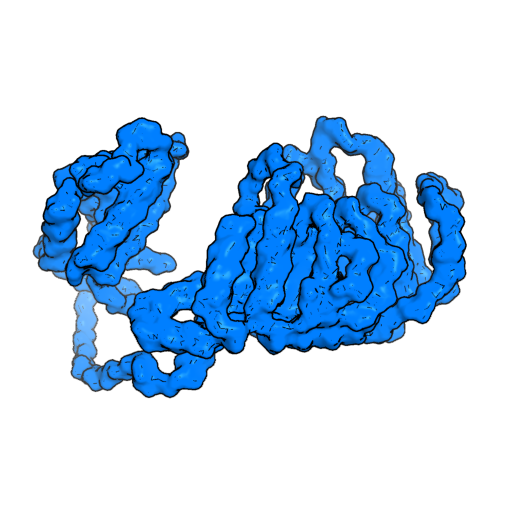1.00 69.31 369 MET A CA 1
ATOM 2965 C C . MET A 1 369 ? 18.778 3.323 -33.586 1.00 69.31 369 MET A C 1
ATOM 2967 O O . MET A 1 369 ? 17.723 3.838 -33.952 1.00 69.31 369 MET A O 1
ATOM 2971 N N . GLY A 1 370 ? 19.774 4.065 -33.086 1.00 63.25 370 GLY A N 1
ATOM 2972 C CA . GLY A 1 370 ? 19.737 5.533 -32.991 1.00 63.25 370 GLY A CA 1
ATOM 2973 C C . GLY A 1 370 ? 19.182 6.073 -31.673 1.00 63.25 370 GLY A C 1
ATOM 2974 O O . GLY A 1 370 ? 18.818 7.245 -31.584 1.00 63.25 370 GLY A O 1
ATOM 2975 N N . LEU A 1 371 ? 19.122 5.226 -30.646 1.00 62.97 371 LEU A N 1
ATOM 2976 C CA . LEU A 1 371 ? 18.642 5.582 -29.319 1.00 62.97 371 LEU A CA 1
ATOM 2977 C C . LEU A 1 371 ? 19.622 6.501 -28.570 1.00 62.97 371 LEU A C 1
ATOM 2979 O O . LEU A 1 371 ? 20.835 6.296 -28.674 1.00 62.97 371 LEU A O 1
ATOM 2983 N N . PRO A 1 372 ? 19.140 7.490 -27.784 1.00 60.12 372 PRO A N 1
ATOM 2984 C CA . PRO A 1 372 ? 20.004 8.352 -26.991 1.00 60.12 372 PRO A CA 1
ATOM 2985 C C . PRO A 1 372 ? 20.931 7.500 -26.133 1.00 60.12 372 PRO A C 1
ATOM 2987 O O . PRO A 1 372 ? 20.480 6.595 -25.426 1.00 60.12 372 PRO A O 1
ATOM 2990 N N . HIS A 1 373 ? 22.232 7.785 -26.189 1.00 59.88 373 HIS A N 1
ATOM 2991 C CA . HIS A 1 373 ? 23.192 7.130 -25.317 1.00 59.88 373 HIS A CA 1
ATOM 2992 C C . HIS A 1 373 ? 22.784 7.377 -23.865 1.00 59.88 373 HIS A C 1
ATOM 2994 O O . HIS A 1 373 ? 22.937 8.482 -23.343 1.00 59.88 373 HIS A O 1
ATOM 3000 N N . SER A 1 374 ? 22.291 6.330 -23.200 1.00 60.47 374 SER A N 1
ATOM 3001 C CA . SER A 1 374 ? 22.349 6.294 -21.749 1.00 60.47 374 SER A CA 1
ATOM 3002 C C . SER A 1 374 ? 23.816 6.475 -21.378 1.00 60.47 374 SER A C 1
ATOM 3004 O O . SER A 1 374 ? 24.681 5.729 -21.840 1.00 60.47 374 SER A O 1
ATOM 3006 N N . SER A 1 375 ? 24.110 7.476 -20.554 1.00 56.84 375 SER A N 1
ATOM 3007 C CA . SER A 1 375 ? 25.442 7.681 -19.986 1.00 56.84 375 SER A CA 1
ATOM 3008 C C . SER A 1 375 ? 25.858 6.550 -19.039 1.00 56.84 375 SER A C 1
ATOM 3010 O O . SER A 1 375 ? 26.897 6.670 -18.394 1.00 56.84 375 SER A O 1
ATOM 3012 N N . ALA A 1 376 ? 25.064 5.475 -18.934 1.00 53.03 376 ALA A N 1
ATOM 3013 C CA . ALA A 1 376 ? 25.429 4.219 -18.302 1.00 53.03 376 ALA A CA 1
ATOM 3014 C C . ALA A 1 376 ? 26.652 3.624 -19.013 1.00 53.03 376 ALA A C 1
ATOM 3016 O O . ALA A 1 376 ? 26.567 2.778 -19.902 1.00 53.03 376 ALA A O 1
ATOM 3017 N N . SER A 1 377 ? 27.831 4.071 -18.600 1.00 54.28 377 SER A N 1
ATOM 3018 C CA . SER A 1 377 ? 29.129 3.522 -18.973 1.00 54.28 377 SER A CA 1
ATOM 3019 C C . SER A 1 377 ? 29.387 2.147 -18.335 1.00 54.28 377 SER A C 1
ATOM 3021 O O . SER A 1 377 ? 30.534 1.803 -18.068 1.00 54.28 377 SER A O 1
ATOM 3023 N N . ASP A 1 378 ? 28.350 1.386 -17.989 1.00 63.16 378 ASP A N 1
ATOM 3024 C CA . ASP A 1 378 ? 28.405 0.623 -16.750 1.00 63.16 378 ASP A CA 1
ATOM 3025 C C . ASP A 1 378 ? 28.701 -0.867 -16.961 1.00 63.16 378 ASP A C 1
ATOM 3027 O O . ASP A 1 378 ? 27.922 -1.634 -17.533 1.00 63.16 378 ASP A O 1
ATOM 3031 N N . GLU A 1 379 ? 29.849 -1.287 -16.426 1.00 73.88 379 GLU A N 1
ATOM 3032 C CA . GLU A 1 379 ? 30.282 -2.676 -16.226 1.00 73.88 379 GLU A CA 1
ATOM 3033 C C . GLU A 1 379 ? 29.154 -3.543 -15.622 1.00 73.88 379 GLU A C 1
ATOM 3035 O O . GLU A 1 379 ? 29.095 -4.751 -15.841 1.00 73.88 379 GLU A O 1
ATOM 3040 N N . ARG A 1 380 ? 28.215 -2.913 -14.908 1.00 73.31 380 ARG A N 1
ATOM 3041 C CA . ARG A 1 380 ? 27.040 -3.515 -14.269 1.00 73.31 380 ARG A CA 1
ATOM 3042 C C . ARG A 1 380 ? 26.101 -4.238 -15.233 1.00 73.31 380 ARG A C 1
ATOM 3044 O O . ARG A 1 380 ? 25.625 -5.313 -14.887 1.00 73.31 380 ARG A O 1
ATOM 3051 N N . LEU A 1 381 ? 25.907 -3.737 -16.457 1.00 77.75 381 LEU A N 1
ATOM 3052 C CA . LEU A 1 381 ? 25.081 -4.414 -17.472 1.00 77.75 381 LEU A CA 1
ATOM 3053 C C . LEU A 1 381 ? 25.742 -5.687 -18.036 1.00 77.75 381 LEU A C 1
ATOM 3055 O O . LEU A 1 381 ? 25.079 -6.482 -18.708 1.00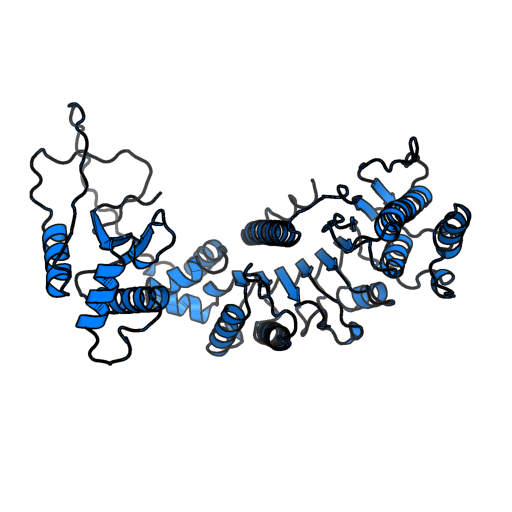 77.75 381 LEU A O 1
ATOM 3059 N N . ARG A 1 382 ? 27.050 -5.883 -17.797 1.00 77.56 382 ARG A N 1
ATOM 3060 C CA . ARG A 1 382 ? 27.782 -7.106 -18.182 1.00 77.56 382 ARG A CA 1
ATOM 3061 C C . ARG A 1 382 ? 27.626 -8.222 -17.162 1.00 77.56 382 ARG A C 1
ATOM 3063 O O . ARG A 1 382 ? 27.792 -9.389 -17.513 1.00 77.56 382 ARG A O 1
ATOM 3070 N N . ILE A 1 383 ? 27.371 -7.873 -15.904 1.00 71.31 383 ILE A N 1
ATOM 3071 C CA . ILE A 1 383 ? 27.268 -8.845 -14.824 1.00 71.31 383 ILE A CA 1
ATOM 3072 C C . ILE A 1 383 ? 25.855 -9.415 -14.872 1.00 71.31 383 ILE A C 1
ATOM 3074 O O . ILE A 1 383 ? 24.878 -8.702 -14.653 1.00 71.31 383 ILE A O 1
ATOM 3078 N N . ALA A 1 384 ? 25.750 -10.710 -15.177 1.00 68.25 384 ALA A N 1
ATOM 3079 C CA . ALA A 1 384 ? 24.482 -11.414 -15.061 1.00 68.25 384 ALA A CA 1
ATOM 3080 C C . ALA A 1 384 ? 23.939 -11.220 -13.632 1.00 68.25 384 ALA A C 1
ATOM 3082 O O . ALA A 1 384 ? 24.716 -11.374 -12.682 1.00 68.25 384 ALA A O 1
ATOM 3083 N N . PRO A 1 385 ? 22.654 -10.866 -13.462 1.00 68.38 385 PRO A N 1
ATOM 3084 C CA . PRO A 1 385 ? 22.076 -10.639 -12.144 1.00 68.38 385 PRO A CA 1
ATOM 3085 C C . PRO A 1 385 ? 22.329 -11.863 -11.255 1.00 68.38 385 PRO A C 1
ATOM 3087 O O . PRO A 1 385 ? 21.969 -12.991 -11.589 1.00 68.38 385 PRO A O 1
ATOM 3090 N N . SER A 1 386 ? 23.043 -11.637 -10.153 1.00 66.38 386 SER A N 1
ATOM 3091 C CA . SER A 1 386 ? 23.573 -12.676 -9.261 1.00 66.38 386 SER A CA 1
ATOM 3092 C C . SER A 1 386 ? 22.497 -13.300 -8.375 1.00 66.38 386 SER A C 1
ATOM 3094 O O . SER A 1 386 ? 22.682 -14.401 -7.854 1.00 66.38 386 SER A O 1
ATOM 3096 N N . SER A 1 387 ? 21.369 -12.615 -8.204 1.00 75.06 387 SER A N 1
ATOM 3097 C CA . SER A 1 387 ? 20.253 -13.063 -7.388 1.00 75.06 387 SER A CA 1
ATOM 3098 C C . SER A 1 387 ? 18.958 -12.836 -8.150 1.00 75.06 387 SER A C 1
ATOM 3100 O O . SER A 1 387 ? 18.702 -11.737 -8.610 1.00 75.06 387 SER A O 1
ATOM 3102 N N . SER A 1 388 ? 18.163 -13.894 -8.314 1.00 85.69 388 SER A N 1
ATOM 3103 C CA . SER A 1 388 ? 16.767 -13.765 -8.732 1.00 85.69 388 SER A CA 1
ATOM 3104 C C . SER A 1 388 ? 15.882 -13.964 -7.513 1.00 85.69 388 SER A C 1
ATOM 3106 O O . SER A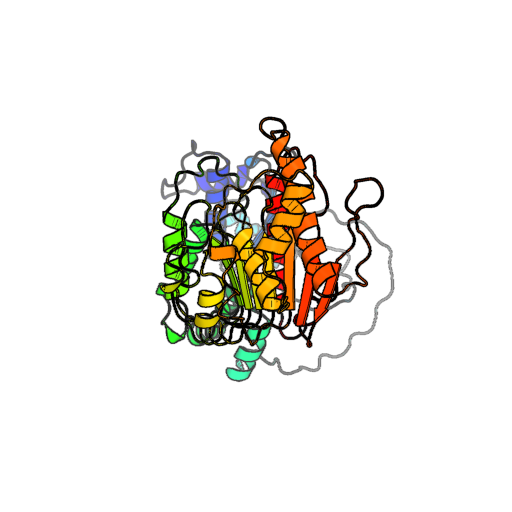 1 388 ? 16.139 -14.899 -6.741 1.00 85.69 388 SER A O 1
ATOM 3108 N N . ILE A 1 389 ? 14.801 -13.195 -7.385 1.00 93.12 389 ILE A N 1
ATOM 3109 C CA . ILE A 1 389 ? 13.757 -13.470 -6.389 1.00 93.12 389 ILE A CA 1
ATOM 3110 C C . ILE A 1 389 ? 13.105 -14.810 -6.754 1.00 93.12 389 ILE A C 1
ATOM 3112 O O . ILE A 1 389 ? 12.230 -14.900 -7.611 1.00 93.12 389 ILE A O 1
ATOM 3116 N N . SER A 1 390 ? 13.584 -15.897 -6.144 1.00 94.12 390 SER A N 1
ATOM 3117 C CA . SER A 1 390 ? 13.222 -17.262 -6.558 1.00 94.12 390 SER A CA 1
ATOM 3118 C C . SER A 1 390 ? 11.718 -17.546 -6.480 1.00 94.12 390 SER A C 1
ATOM 3120 O O . SER A 1 390 ? 11.202 -18.306 -7.300 1.00 94.12 390 SER A O 1
ATOM 3122 N N . SER A 1 391 ? 11.033 -16.901 -5.534 1.00 96.25 391 SER A N 1
ATOM 3123 C CA . SER A 1 391 ? 9.597 -16.990 -5.271 1.00 96.25 391 SER A CA 1
ATOM 3124 C C . SER A 1 391 ? 8.733 -16.129 -6.195 1.00 96.25 391 SER A C 1
ATOM 3126 O O . SER A 1 391 ? 7.519 -16.341 -6.219 1.00 96.25 391 SER A O 1
ATOM 3128 N N . LEU A 1 392 ? 9.322 -15.205 -6.965 1.00 96.81 392 LEU A N 1
ATOM 3129 C CA . LEU A 1 392 ? 8.574 -14.295 -7.826 1.00 96.81 392 LEU A CA 1
ATOM 3130 C C . LEU A 1 392 ? 7.973 -15.064 -9.006 1.00 96.81 392 LEU A C 1
ATOM 3132 O O . LEU A 1 392 ? 8.684 -15.652 -9.822 1.00 96.81 392 LEU A O 1
ATOM 3136 N N . GLN A 1 393 ? 6.643 -15.071 -9.067 1.00 96.06 393 GLN A N 1
ATOM 3137 C CA . GLN A 1 393 ? 5.853 -15.753 -10.090 1.00 96.06 393 GLN A CA 1
ATOM 3138 C C . GLN A 1 393 ? 5.354 -14.768 -11.138 1.00 96.06 393 GLN A C 1
ATOM 3140 O O . GLN A 1 393 ? 5.408 -15.078 -12.321 1.00 96.06 393 GLN A O 1
ATOM 3145 N N . LYS A 1 394 ? 4.921 -13.574 -10.724 1.00 95.62 394 LYS A N 1
ATOM 3146 C CA . LYS A 1 394 ? 4.367 -12.555 -11.616 1.00 95.62 394 LYS A CA 1
ATOM 3147 C C . LYS A 1 394 ? 5.076 -11.221 -11.427 1.00 95.62 394 LYS A C 1
ATOM 3149 O O . LYS A 1 394 ? 5.101 -10.685 -10.318 1.00 95.62 394 LYS A O 1
ATOM 3154 N N . LEU A 1 395 ? 5.604 -10.679 -12.519 1.00 95.31 395 LEU A N 1
ATOM 3155 C CA . LEU A 1 395 ? 6.149 -9.329 -12.598 1.00 95.31 395 LEU A CA 1
ATOM 3156 C C . LEU A 1 395 ? 5.291 -8.514 -13.564 1.00 95.31 395 LEU A C 1
ATOM 3158 O O . LEU A 1 395 ? 5.187 -8.852 -14.738 1.00 95.31 395 LEU A O 1
ATOM 3162 N N . VAL A 1 396 ? 4.667 -7.451 -13.069 1.00 93.19 396 VAL A N 1
ATOM 3163 C CA . VAL A 1 396 ? 3.895 -6.504 -13.877 1.00 93.19 396 VAL A CA 1
ATOM 3164 C C . VAL A 1 396 ? 4.648 -5.186 -13.912 1.00 93.19 396 VAL A C 1
ATOM 3166 O O . VAL A 1 396 ? 4.934 -4.615 -12.862 1.00 93.19 396 VAL A O 1
ATOM 3169 N N . ILE A 1 397 ? 4.954 -4.685 -15.100 1.00 91.50 397 ILE A N 1
ATOM 3170 C CA . ILE A 1 397 ? 5.579 -3.377 -15.282 1.00 91.50 397 ILE A CA 1
ATOM 3171 C C . ILE A 1 397 ? 4.592 -2.506 -16.041 1.00 91.50 397 ILE A C 1
ATOM 3173 O O . ILE A 1 397 ? 4.174 -2.836 -17.148 1.00 91.50 397 ILE A O 1
ATOM 3177 N N . THR A 1 398 ? 4.194 -1.406 -15.419 1.00 88.81 398 THR A N 1
ATOM 3178 C CA . THR A 1 398 ? 3.316 -0.397 -16.006 1.00 88.81 398 THR A CA 1
ATOM 3179 C C . THR A 1 398 ? 4.096 0.898 -16.147 1.00 88.81 398 THR A C 1
ATOM 3181 O O . THR A 1 398 ? 4.798 1.305 -15.221 1.00 88.81 398 THR A O 1
ATOM 3184 N N . PHE A 1 399 ? 3.943 1.575 -17.276 1.00 83.50 399 PHE A N 1
ATOM 3185 C CA . PHE A 1 399 ? 4.489 2.917 -17.456 1.00 83.50 399 PHE A CA 1
ATOM 3186 C C . PHE A 1 399 ? 3.398 3.946 -17.183 1.00 83.50 399 PHE A C 1
ATOM 3188 O O . PHE A 1 399 ? 2.284 3.832 -17.698 1.00 83.50 399 PHE A O 1
ATOM 3195 N N . LEU A 1 400 ? 3.701 4.928 -16.334 1.00 77.50 400 LEU A N 1
ATOM 3196 C CA . LEU A 1 400 ? 2.773 6.025 -16.060 1.00 77.50 400 LEU A CA 1
ATOM 3197 C C . LEU A 1 400 ? 2.487 6.810 -17.342 1.00 77.50 400 LEU A C 1
ATOM 3199 O O . LEU A 1 400 ? 3.393 7.039 -18.147 1.00 77.50 400 LEU A O 1
ATOM 3203 N N . GLN A 1 401 ? 1.236 7.251 -17.506 1.00 74.31 401 GLN A N 1
ATOM 3204 C CA . GLN A 1 401 ? 0.879 8.161 -18.590 1.00 74.31 401 GLN A CA 1
ATOM 3205 C C . GLN A 1 401 ? 1.718 9.438 -18.505 1.00 74.31 401 GLN A C 1
ATOM 3207 O O . GLN A 1 401 ? 1.906 10.033 -17.441 1.00 74.31 401 GLN A O 1
ATOM 3212 N N . LEU A 1 402 ? 2.193 9.887 -19.664 1.00 67.62 402 LEU A N 1
ATOM 3213 C CA . LEU A 1 402 ? 2.853 11.175 -19.783 1.00 67.62 402 LEU A CA 1
ATOM 3214 C C . LEU A 1 402 ? 1.797 12.278 -19.742 1.00 67.62 402 LEU A C 1
ATOM 3216 O O . LEU A 1 402 ? 0.956 12.386 -20.640 1.00 67.62 402 LEU A O 1
ATOM 3220 N N . HIS A 1 403 ? 1.871 13.132 -18.725 1.00 67.19 403 HIS A N 1
ATOM 3221 C CA . HIS A 1 403 ? 1.080 14.353 -18.678 1.00 67.19 403 HIS A CA 1
ATOM 3222 C C . HIS A 1 403 ? 1.898 15.554 -19.143 1.00 67.19 403 HIS A C 1
ATOM 3224 O O . HIS A 1 403 ? 2.841 15.987 -18.478 1.00 67.19 403 HIS A O 1
ATOM 3230 N N . VAL A 1 404 ? 1.501 16.118 -20.280 1.00 66.69 404 VAL A N 1
ATOM 3231 C CA . VAL A 1 404 ? 2.131 17.309 -20.852 1.00 66.69 404 VAL A CA 1
ATOM 3232 C C . VAL A 1 404 ? 1.394 18.545 -20.354 1.00 66.69 404 VAL A C 1
ATOM 3234 O O . VAL A 1 404 ? 0.304 18.854 -20.832 1.00 66.69 404 VAL A O 1
ATOM 3237 N N . THR A 1 405 ? 1.992 19.266 -19.402 1.00 61.91 405 THR A N 1
ATOM 3238 C CA . THR A 1 405 ? 1.523 20.607 -19.016 1.00 61.91 405 THR A CA 1
ATOM 3239 C C . THR A 1 405 ? 2.247 21.650 -19.863 1.00 61.91 405 THR A C 1
ATOM 3241 O O . THR A 1 405 ? 3.461 21.568 -20.052 1.00 61.91 405 THR A O 1
ATOM 3244 N N . GLY A 1 406 ? 1.493 22.599 -20.427 1.00 51.22 406 GLY A N 1
ATOM 3245 C CA . GLY A 1 406 ? 1.865 23.461 -21.562 1.00 51.22 406 GLY A CA 1
ATOM 3246 C C . GLY A 1 406 ? 3.001 24.479 -21.371 1.00 51.22 406 GLY A C 1
ATOM 3247 O O . GLY A 1 406 ? 2.880 25.600 -21.852 1.00 51.22 406 GLY A O 1
ATOM 3248 N N . GLY A 1 407 ? 4.104 24.127 -20.705 1.00 52.00 407 GLY A N 1
ATOM 3249 C CA . GLY A 1 407 ? 5.260 25.018 -20.566 1.00 52.00 407 GLY A CA 1
ATOM 3250 C C . GLY A 1 407 ? 6.644 24.370 -20.470 1.00 52.00 407 GLY A C 1
ATOM 3251 O O . GLY A 1 407 ? 7.618 25.086 -20.672 1.00 52.00 407 GLY A O 1
ATOM 3252 N N . TRP A 1 408 ? 6.774 23.065 -20.185 1.00 49.09 408 TRP A N 1
ATOM 3253 C CA . TRP A 1 408 ? 8.091 22.470 -19.859 1.00 49.09 408 TRP A CA 1
ATOM 3254 C C . TRP A 1 408 ? 8.341 21.061 -20.405 1.00 49.09 408 TRP A C 1
ATOM 3256 O O . TRP A 1 408 ? 9.256 20.376 -19.957 1.00 49.09 408 TRP A O 1
ATOM 3266 N N . VAL A 1 409 ? 7.562 20.617 -21.386 1.00 50.56 409 VAL A N 1
ATOM 3267 C CA . VAL A 1 409 ? 7.835 19.346 -22.062 1.00 50.56 409 VAL A CA 1
ATOM 3268 C C . VAL A 1 409 ? 8.774 19.625 -23.223 1.00 50.56 409 VAL A C 1
ATOM 3270 O O . VAL A 1 409 ? 8.380 20.162 -24.254 1.00 50.56 409 VAL A O 1
ATOM 3273 N N . THR A 1 410 ? 10.054 19.329 -23.024 1.00 52.50 410 THR A N 1
ATOM 3274 C CA . THR A 1 410 ? 11.038 19.338 -24.107 1.00 52.50 410 THR A CA 1
ATOM 3275 C C . THR A 1 410 ? 10.769 18.147 -25.029 1.00 52.50 410 THR A C 1
ATOM 3277 O O . THR A 1 410 ? 10.437 17.068 -24.538 1.00 52.50 410 THR A O 1
ATOM 3280 N N . ASN A 1 411 ? 10.957 18.298 -26.346 1.00 49.16 411 ASN A N 1
ATOM 3281 C CA . ASN A 1 411 ? 10.793 17.214 -27.339 1.00 49.16 411 ASN A CA 1
ATOM 3282 C C . ASN A 1 411 ? 11.539 15.912 -26.967 1.00 49.16 411 ASN A C 1
ATOM 3284 O O . ASN A 1 411 ? 11.108 14.825 -27.332 1.00 49.16 411 ASN A O 1
ATOM 3288 N N . SER A 1 412 ? 12.609 16.011 -26.170 1.00 53.78 412 SER A N 1
ATOM 3289 C CA . SER A 1 412 ? 13.355 14.864 -25.640 1.00 53.78 412 SER A CA 1
ATOM 3290 C C . SER A 1 412 ? 12.533 13.921 -24.755 1.00 53.78 412 SER A C 1
ATOM 3292 O O . SER A 1 412 ? 12.936 12.785 -24.538 1.00 53.78 412 SER A O 1
ATOM 3294 N N . THR A 1 413 ? 11.408 14.365 -24.198 1.00 58.69 413 THR A N 1
ATOM 3295 C CA . THR A 1 413 ? 10.626 13.564 -23.248 1.00 58.69 413 THR A CA 1
ATOM 3296 C C . THR A 1 413 ? 9.669 12.581 -23.915 1.00 58.69 413 THR A C 1
ATOM 3298 O O . THR A 1 413 ? 9.533 11.462 -23.428 1.00 58.69 413 THR A O 1
ATOM 3301 N N . THR A 1 414 ? 9.056 12.958 -25.039 1.00 59.75 414 THR A N 1
ATOM 3302 C CA . THR A 1 414 ? 8.234 12.055 -25.855 1.00 59.75 414 THR A CA 1
ATOM 3303 C C . THR A 1 414 ? 9.092 11.050 -26.606 1.00 59.75 414 THR A C 1
ATOM 3305 O O . THR A 1 414 ? 8.791 9.865 -26.563 1.00 59.75 414 THR A O 1
ATOM 3308 N N . GLU A 1 415 ? 10.217 11.484 -27.187 1.00 60.19 415 GLU A N 1
ATOM 3309 C CA . GLU A 1 415 ? 11.169 10.557 -27.808 1.00 60.19 415 GLU A CA 1
ATOM 3310 C C . GLU A 1 415 ? 11.652 9.527 -26.777 1.00 60.19 415 GLU A C 1
ATOM 3312 O O . GLU A 1 415 ? 11.505 8.335 -26.994 1.00 60.19 415 GLU A O 1
ATOM 3317 N N . ASN A 1 416 ? 12.107 9.938 -25.589 1.00 62.12 416 ASN A N 1
ATOM 3318 C CA . ASN A 1 416 ? 12.578 8.996 -24.563 1.00 62.12 416 ASN A CA 1
ATOM 3319 C C . ASN A 1 416 ? 11.535 7.968 -24.090 1.00 62.12 416 ASN A C 1
ATOM 3321 O O . ASN A 1 416 ? 11.922 6.936 -23.542 1.00 62.12 416 ASN A O 1
ATOM 3325 N N . HIS A 1 417 ? 10.244 8.237 -24.257 1.00 63.34 417 HIS A N 1
ATOM 3326 C CA . HIS A 1 417 ? 9.180 7.346 -23.817 1.00 63.34 417 HIS A CA 1
ATOM 3327 C C . HIS A 1 417 ? 9.026 6.122 -24.719 1.00 63.34 417 HIS A C 1
ATOM 3329 O O . HIS A 1 417 ? 9.124 4.989 -24.241 1.00 63.34 417 HIS A O 1
ATOM 3335 N N . ASP A 1 418 ? 8.834 6.345 -26.017 1.00 64.25 418 ASP A N 1
ATOM 3336 C CA . ASP A 1 418 ? 8.580 5.271 -26.986 1.00 64.25 418 ASP A CA 1
ATOM 3337 C C . ASP A 1 418 ? 9.774 4.318 -27.052 1.00 64.25 418 ASP A C 1
ATOM 3339 O O . ASP A 1 418 ? 9.643 3.096 -27.067 1.00 64.25 418 ASP A O 1
ATOM 3343 N N . LEU A 1 419 ? 10.960 4.896 -26.921 1.00 62.41 419 LEU A N 1
ATOM 3344 C CA . LEU A 1 419 ? 12.234 4.211 -26.838 1.00 62.41 419 LEU A CA 1
ATOM 3345 C C . LEU A 1 419 ? 12.347 3.258 -25.640 1.00 62.41 419 LEU A C 1
ATOM 3347 O O . LEU A 1 419 ? 12.954 2.194 -25.750 1.00 62.41 419 LEU A O 1
ATOM 3351 N N . ARG A 1 420 ? 11.733 3.586 -24.500 1.00 65.12 420 ARG A N 1
ATOM 3352 C CA . ARG A 1 420 ? 11.746 2.719 -23.312 1.00 65.12 420 ARG A CA 1
ATOM 3353 C C . ARG A 1 420 ? 10.736 1.592 -23.426 1.00 65.12 420 ARG A C 1
ATOM 3355 O O . ARG A 1 420 ? 11.057 0.470 -23.050 1.00 65.12 420 ARG A O 1
ATOM 3362 N N . VAL A 1 421 ? 9.556 1.855 -23.985 1.00 65.50 421 VAL A N 1
ATOM 3363 C CA . VAL A 1 421 ? 8.573 0.802 -24.288 1.00 65.50 421 VAL A CA 1
ATOM 3364 C C . VAL A 1 421 ? 9.188 -0.234 -25.238 1.00 65.50 421 VAL A C 1
ATOM 3366 O O . VAL A 1 421 ? 9.084 -1.437 -24.993 1.00 65.50 421 VAL A O 1
ATOM 3369 N N . LEU A 1 422 ? 9.943 0.225 -26.239 1.00 64.31 422 LEU A N 1
ATOM 3370 C CA . LEU A 1 422 ? 10.695 -0.631 -27.158 1.00 64.31 422 LEU A CA 1
ATOM 3371 C C . LEU A 1 422 ? 11.741 -1.511 -26.458 1.00 64.31 422 LEU A C 1
ATOM 3373 O O . LEU A 1 422 ? 11.885 -2.682 -26.811 1.00 64.31 422 LEU A O 1
ATOM 3377 N N . MET A 1 423 ? 12.428 -0.997 -25.432 1.00 66.12 423 MET A N 1
ATOM 3378 C CA . MET A 1 423 ? 13.394 -1.790 -24.660 1.00 66.12 423 MET A CA 1
ATOM 3379 C C . MET A 1 423 ? 12.759 -3.005 -23.986 1.00 66.12 423 MET A C 1
ATOM 3381 O O . MET A 1 423 ? 13.287 -4.117 -24.070 1.00 66.12 423 MET A O 1
ATOM 3385 N N . PHE A 1 424 ? 11.609 -2.807 -23.344 1.00 65.25 424 PHE A N 1
ATOM 3386 C CA . PHE A 1 424 ? 10.879 -3.902 -22.712 1.00 65.25 424 PHE A CA 1
ATOM 3387 C C . PHE A 1 424 ? 10.272 -4.856 -23.744 1.00 65.25 424 PHE A C 1
ATOM 3389 O O . PHE A 1 424 ? 10.211 -6.058 -23.492 1.00 65.25 424 PHE A O 1
ATOM 3396 N N . HIS A 1 425 ? 9.910 -4.358 -24.927 1.00 66.25 425 HIS A N 1
ATOM 3397 C CA . HIS A 1 425 ? 9.426 -5.201 -26.011 1.00 66.25 425 HIS A CA 1
ATOM 3398 C C . HIS A 1 425 ? 10.488 -6.183 -26.532 1.00 66.25 425 HIS A C 1
ATOM 3400 O O . HIS A 1 425 ? 10.209 -7.377 -26.639 1.00 66.25 425 HIS A O 1
ATOM 3406 N N . CYS A 1 426 ? 11.725 -5.757 -26.817 1.00 66.44 426 CYS A N 1
ATOM 3407 C CA . CYS A 1 426 ? 12.724 -6.748 -27.252 1.00 66.44 426 CYS A CA 1
ATOM 3408 C C . CYS A 1 426 ? 13.139 -7.677 -26.113 1.00 66.44 426 CYS A C 1
ATOM 3410 O O . CYS A 1 426 ? 13.443 -8.838 -26.367 1.00 66.44 426 CYS A O 1
ATOM 3412 N N . LEU A 1 427 ? 13.098 -7.207 -24.860 1.00 70.56 427 LEU A N 1
ATOM 3413 C CA . LEU A 1 427 ? 13.277 -8.087 -23.708 1.00 70.56 427 LEU A CA 1
ATOM 3414 C C . LEU A 1 427 ? 12.204 -9.185 -23.685 1.00 70.56 427 LEU A C 1
ATOM 3416 O O . LEU A 1 427 ? 12.534 -10.345 -23.471 1.00 70.56 427 LEU A O 1
ATOM 3420 N N . ALA A 1 428 ? 10.948 -8.843 -23.976 1.00 72.81 428 ALA A N 1
ATOM 3421 C CA . ALA A 1 428 ? 9.875 -9.816 -24.145 1.00 72.81 428 ALA A CA 1
ATOM 3422 C C . ALA A 1 428 ? 10.129 -10.782 -25.318 1.00 72.81 428 ALA A C 1
ATOM 3424 O O . ALA A 1 428 ? 9.961 -11.989 -25.158 1.00 72.81 428 ALA A O 1
ATOM 3425 N N . ARG A 1 429 ? 10.612 -10.282 -26.460 1.00 78.31 429 ARG A N 1
ATOM 3426 C CA . ARG A 1 429 ? 10.925 -11.089 -27.652 1.00 78.31 429 ARG A CA 1
ATOM 3427 C C . ARG A 1 429 ? 12.077 -12.082 -27.448 1.00 78.31 429 ARG A C 1
ATOM 3429 O O . ARG A 1 429 ? 12.064 -13.168 -28.020 1.00 78.31 429 ARG A O 1
ATOM 3436 N N . GLU A 1 430 ? 13.072 -11.732 -26.635 1.00 80.69 430 GLU A N 1
ATOM 3437 C CA . GLU A 1 430 ? 14.156 -12.655 -26.252 1.00 80.69 430 GLU A CA 1
ATOM 3438 C C . GLU A 1 430 ? 13.638 -13.850 -25.438 1.00 80.69 430 GLU A C 1
ATOM 3440 O O . GLU A 1 430 ? 14.243 -14.923 -25.441 1.00 80.69 430 GLU A O 1
ATOM 3445 N N . VAL A 1 431 ? 12.519 -13.673 -24.736 1.00 74.25 431 VAL A N 1
ATOM 3446 C CA . VAL A 1 431 ? 11.889 -14.726 -23.937 1.00 74.25 431 VAL A CA 1
ATOM 3447 C C . VAL A 1 431 ? 10.899 -15.531 -24.773 1.00 74.25 431 VAL A C 1
ATOM 3449 O O . VAL A 1 431 ? 10.905 -16.759 -24.704 1.00 74.25 431 VAL A O 1
ATOM 3452 N N . ASP A 1 432 ? 10.084 -14.850 -25.578 1.00 80.94 432 ASP A N 1
ATOM 3453 C CA . ASP A 1 432 ? 9.147 -15.458 -26.515 1.00 80.94 432 ASP A CA 1
ATOM 3454 C C . ASP A 1 432 ? 9.324 -14.855 -27.923 1.00 80.94 432 ASP A C 1
ATOM 3456 O O . ASP A 1 432 ? 8.819 -13.766 -28.211 1.00 80.94 432 ASP A O 1
ATOM 3460 N N . PRO A 1 433 ? 10.007 -15.569 -28.841 1.00 79.62 433 PRO A N 1
ATOM 3461 C CA . PRO A 1 433 ? 10.179 -15.128 -30.225 1.00 79.62 433 PRO A CA 1
ATOM 3462 C C . PRO A 1 433 ? 8.866 -14.960 -31.007 1.00 79.62 433 PRO A C 1
ATOM 3464 O O . PRO A 1 433 ? 8.898 -14.424 -32.113 1.00 79.62 433 PRO A O 1
ATOM 3467 N N . GLY A 1 434 ? 7.740 -15.462 -30.483 1.00 79.12 434 GLY A N 1
ATOM 3468 C CA . GLY A 1 434 ? 6.405 -15.311 -31.054 1.00 79.12 434 GLY A CA 1
ATOM 3469 C C . GLY A 1 434 ? 5.736 -13.966 -30.758 1.00 79.12 434 GLY A C 1
ATOM 3470 O O . GLY A 1 434 ? 4.689 -13.692 -31.346 1.00 79.12 434 GLY A O 1
ATOM 3471 N N . VAL A 1 435 ? 6.320 -13.126 -29.894 1.00 75.81 435 VAL A N 1
ATOM 3472 C CA . VAL A 1 435 ? 5.843 -11.755 -29.661 1.00 75.81 435 VAL A CA 1
ATOM 3473 C C . VAL A 1 435 ? 5.958 -10.968 -30.981 1.00 75.81 435 VAL A C 1
ATOM 3475 O O . VAL A 1 435 ? 7.066 -10.864 -31.519 1.00 75.81 435 VAL A O 1
ATOM 3478 N N . PRO A 1 436 ? 4.843 -10.460 -31.546 1.00 69.31 436 PRO A N 1
ATOM 3479 C CA . PRO A 1 436 ? 4.847 -9.777 -32.839 1.00 69.31 436 PRO A CA 1
ATOM 3480 C C . PRO A 1 436 ? 5.713 -8.516 -32.796 1.00 69.31 436 PRO A C 1
ATOM 3482 O O . PRO A 1 436 ? 5.844 -7.892 -31.750 1.00 69.31 436 PRO A O 1
ATOM 3485 N N . ASP A 1 437 ? 6.287 -8.110 -33.932 1.00 62.44 437 ASP A N 1
ATOM 3486 C CA . ASP A 1 437 ? 6.987 -6.825 -34.013 1.00 62.44 437 ASP A CA 1
ATOM 3487 C C . ASP A 1 437 ? 5.977 -5.690 -33.768 1.00 62.44 437 ASP A C 1
ATOM 3489 O O . ASP A 1 437 ? 5.174 -5.355 -34.636 1.00 62.44 437 ASP A O 1
ATOM 3493 N N . CYS A 1 438 ? 6.004 -5.101 -32.570 1.00 56.81 438 CYS A N 1
ATOM 3494 C CA . CYS A 1 438 ? 5.079 -4.044 -32.144 1.00 56.81 438 CYS A CA 1
ATOM 3495 C C . CYS A 1 438 ? 5.300 -2.691 -32.835 1.00 56.81 438 CYS A C 1
ATOM 3497 O O . CYS A 1 438 ? 4.644 -1.712 -32.480 1.00 56.81 438 CYS A O 1
ATOM 3499 N N . ILE A 1 439 ? 6.257 -2.610 -33.765 1.00 53.75 439 ILE A N 1
ATOM 3500 C CA . ILE A 1 439 ? 6.474 -1.438 -34.609 1.00 53.75 439 ILE A CA 1
ATOM 3501 C C . ILE A 1 439 ? 5.835 -1.726 -35.962 1.00 53.75 439 ILE A C 1
ATOM 3503 O O . ILE A 1 439 ? 6.480 -2.235 -36.879 1.00 53.75 439 ILE A O 1
ATOM 3507 N N . VAL A 1 440 ? 4.561 -1.373 -36.091 1.00 48.59 440 VAL A N 1
ATOM 3508 C CA . VAL A 1 440 ? 3.908 -1.261 -37.396 1.00 48.59 440 VAL A CA 1
ATOM 3509 C C . VAL A 1 440 ? 3.893 0.226 -37.734 1.00 48.59 440 VAL A C 1
ATOM 3511 O O . VAL A 1 440 ? 3.324 1.024 -36.999 1.00 48.59 440 VAL A O 1
ATOM 3514 N N . ASP A 1 441 ? 4.596 0.616 -38.797 1.00 51.91 441 ASP A N 1
ATOM 3515 C CA . ASP A 1 441 ? 4.652 2.000 -39.298 1.00 51.91 441 ASP A CA 1
ATOM 3516 C C . ASP A 1 441 ? 5.201 3.067 -38.321 1.00 51.91 441 ASP A C 1
ATOM 3518 O O . ASP A 1 441 ? 4.984 4.261 -38.513 1.00 51.91 441 ASP A O 1
ATOM 3522 N N . GLY A 1 442 ? 5.979 2.664 -37.310 1.00 56.31 442 GLY A N 1
ATOM 3523 C CA . GLY A 1 442 ? 6.664 3.591 -36.399 1.00 56.31 442 GLY A CA 1
ATOM 3524 C C . GLY A 1 442 ? 5.858 4.017 -35.170 1.00 56.31 442 GLY A C 1
ATOM 3525 O O . GLY A 1 442 ? 6.379 4.798 -34.377 1.00 56.31 442 GLY A O 1
ATOM 3526 N N . GLU A 1 443 ? 4.647 3.489 -34.970 1.00 52.19 443 GLU A N 1
ATOM 3527 C CA . GLU A 1 443 ? 3.868 3.718 -33.749 1.00 52.19 443 GLU A CA 1
ATOM 3528 C C . GLU A 1 443 ? 3.796 2.446 -32.883 1.00 52.19 443 GLU A C 1
ATOM 3530 O O . GLU A 1 443 ? 3.524 1.361 -33.405 1.00 52.19 443 GLU A O 1
ATOM 3535 N N . PRO A 1 444 ? 4.042 2.542 -31.562 1.00 56.44 444 PRO A N 1
ATOM 3536 C CA . PRO A 1 444 ? 3.907 1.409 -30.656 1.00 56.44 444 PRO A CA 1
ATOM 3537 C C . PRO A 1 444 ? 2.432 1.021 -30.515 1.00 56.44 444 PRO A C 1
ATOM 3539 O O . PRO A 1 444 ? 1.595 1.828 -30.106 1.00 56.44 444 PRO A O 1
ATOM 3542 N N . THR A 1 445 ? 2.096 -0.234 -30.809 1.00 60.72 445 THR A N 1
ATOM 3543 C CA . THR A 1 445 ? 0.746 -0.746 -30.546 1.00 60.72 445 THR A CA 1
ATOM 3544 C C . THR A 1 445 ? 0.493 -0.794 -29.032 1.00 60.72 445 THR A C 1
ATOM 3546 O O . THR A 1 445 ? 1.326 -1.346 -28.311 1.00 60.72 445 THR A O 1
ATOM 3549 N N . PRO A 1 446 ? -0.653 -0.301 -28.518 1.00 62.81 446 PRO A N 1
ATOM 3550 C CA . PRO A 1 446 ? -0.987 -0.305 -27.086 1.00 62.81 446 PRO A CA 1
ATOM 3551 C C . PRO A 1 446 ? -1.309 -1.710 -26.542 1.00 62.81 446 PRO A C 1
ATOM 3553 O O . PRO A 1 446 ? -1.965 -1.849 -25.510 1.00 62.81 446 PRO A O 1
ATOM 3556 N N . GLU A 1 447 ? -0.903 -2.760 -27.252 1.00 73.75 447 GLU A N 1
ATOM 3557 C CA . GLU A 1 447 ? -1.217 -4.130 -26.893 1.00 73.75 447 GLU A CA 1
ATOM 3558 C C . GLU A 1 447 ? -0.450 -4.546 -25.640 1.00 73.75 447 GLU A C 1
ATOM 3560 O O . GLU A 1 447 ? 0.743 -4.291 -25.471 1.00 73.75 447 GLU A O 1
ATOM 3565 N N . LEU A 1 448 ? -1.184 -5.191 -24.741 1.00 81.50 448 LEU A N 1
ATOM 3566 C CA . LEU A 1 448 ? -0.639 -5.836 -23.564 1.00 81.50 448 LEU A CA 1
ATOM 3567 C C . LEU A 1 448 ? 0.368 -6.908 -23.995 1.00 81.50 448 LEU A C 1
ATOM 3569 O O . LEU A 1 448 ? -0.009 -7.883 -24.646 1.00 81.50 448 LEU A O 1
ATOM 3573 N N . ILE A 1 449 ? 1.627 -6.769 -23.578 1.00 83.88 449 ILE A N 1
ATOM 3574 C CA . ILE A 1 449 ? 2.643 -7.791 -23.835 1.00 83.88 449 ILE A CA 1
ATOM 3575 C C . ILE A 1 449 ? 2.672 -8.719 -22.629 1.00 83.88 449 ILE A C 1
ATOM 3577 O O . ILE A 1 449 ? 2.977 -8.307 -21.506 1.00 83.88 449 ILE A O 1
ATOM 3581 N N . ARG A 1 450 ? 2.365 -9.989 -22.868 1.00 87.81 450 ARG A N 1
ATOM 3582 C CA . ARG A 1 450 ? 2.428 -11.040 -21.861 1.00 87.81 450 ARG A CA 1
ATOM 3583 C C . ARG A 1 450 ? 3.421 -12.092 -22.310 1.00 87.81 450 ARG A C 1
ATOM 3585 O O . ARG A 1 450 ? 3.320 -12.614 -23.413 1.00 87.81 450 ARG A O 1
ATOM 3592 N N . VAL A 1 451 ? 4.348 -12.410 -21.423 1.00 88.38 451 VAL A N 1
ATOM 3593 C CA . VAL A 1 451 ? 5.405 -13.383 -21.659 1.00 88.38 451 VAL A CA 1
ATOM 3594 C C . VAL A 1 451 ? 5.401 -14.382 -20.518 1.00 88.38 451 VAL A C 1
ATOM 3596 O O . VAL A 1 451 ? 5.415 -13.997 -19.348 1.00 88.38 451 VAL A O 1
ATOM 3599 N N . GLU A 1 452 ? 5.408 -15.667 -20.851 1.00 90.25 452 GLU A N 1
ATOM 3600 C CA . GLU A 1 452 ? 5.513 -16.744 -19.873 1.00 90.25 452 GLU A CA 1
ATOM 3601 C C . GLU A 1 452 ? 6.797 -17.543 -20.101 1.00 90.25 452 GLU A C 1
ATOM 3603 O O . GLU A 1 452 ? 7.071 -18.008 -21.203 1.00 90.25 452 GLU A O 1
ATOM 3608 N N . SER A 1 453 ? 7.593 -17.718 -19.048 1.00 89.75 453 SER A N 1
ATOM 3609 C CA . SER A 1 453 ? 8.837 -18.487 -19.095 1.00 89.75 453 SER A CA 1
ATOM 3610 C C . SER A 1 453 ? 9.034 -19.252 -17.799 1.00 89.75 453 SER A C 1
ATOM 3612 O O . SER A 1 453 ? 9.007 -18.680 -16.712 1.00 89.75 453 SER A O 1
ATOM 3614 N N . GLU A 1 454 ? 9.197 -20.572 -17.900 1.00 90.94 454 GLU A N 1
ATOM 3615 C CA . GLU A 1 454 ? 9.423 -21.466 -16.754 1.00 90.94 454 GLU A CA 1
ATOM 3616 C C . GLU A 1 454 ? 8.382 -21.322 -15.616 1.00 90.94 454 GLU A C 1
ATOM 3618 O O . GLU A 1 454 ? 8.710 -21.442 -14.435 1.00 90.94 454 GLU A O 1
ATOM 3623 N N . GLY A 1 455 ? 7.115 -21.058 -15.960 1.00 91.62 455 GLY A N 1
ATOM 3624 C CA . GLY A 1 455 ? 6.033 -20.853 -14.984 1.00 91.62 455 GLY A CA 1
ATOM 3625 C C . GLY A 1 455 ? 6.042 -19.478 -14.306 1.00 91.62 455 GLY A C 1
ATOM 3626 O O . GLY A 1 455 ? 5.330 -19.282 -13.321 1.00 91.62 455 GLY A O 1
ATOM 3627 N N . ARG A 1 456 ? 6.847 -18.539 -14.813 1.00 93.38 456 ARG A N 1
ATOM 3628 C CA . ARG A 1 456 ? 6.836 -17.126 -14.438 1.00 93.38 456 ARG A CA 1
ATOM 3629 C C . ARG A 1 456 ? 6.171 -16.302 -15.524 1.00 93.38 456 ARG A C 1
ATOM 3631 O O . ARG A 1 456 ? 6.378 -16.550 -16.706 1.00 93.38 456 ARG A O 1
ATOM 3638 N N . GLU A 1 457 ? 5.416 -15.303 -15.104 1.00 93.88 457 GLU A N 1
ATOM 3639 C CA . GLU A 1 457 ? 4.709 -14.366 -15.963 1.00 93.88 457 GLU A CA 1
ATOM 3640 C C . GLU A 1 457 ? 5.386 -12.990 -15.877 1.00 93.88 457 GLU A C 1
ATOM 3642 O O . GLU A 1 457 ? 5.621 -12.466 -14.781 1.00 93.88 457 GLU A O 1
ATOM 3647 N N . LEU A 1 458 ? 5.707 -12.411 -17.032 1.00 92.50 458 LEU A N 1
ATOM 3648 C CA . LEU A 1 458 ? 6.040 -11.002 -17.204 1.00 92.50 458 LEU A CA 1
ATOM 3649 C C . LEU A 1 458 ? 4.902 -10.343 -17.985 1.00 92.50 458 LEU A C 1
ATOM 3651 O O . LEU A 1 458 ? 4.551 -10.778 -19.080 1.00 92.50 458 LEU A O 1
ATOM 3655 N N . VAL A 1 459 ? 4.337 -9.284 -17.418 1.00 89.06 459 VAL A N 1
ATOM 3656 C CA . VAL A 1 459 ? 3.273 -8.484 -18.025 1.00 89.06 459 VAL A CA 1
ATOM 3657 C C . VAL A 1 459 ? 3.800 -7.067 -18.194 1.00 89.06 459 VAL A C 1
ATOM 3659 O O . VAL A 1 459 ? 4.151 -6.416 -17.209 1.00 89.06 459 VAL A O 1
ATOM 3662 N N . LEU A 1 460 ? 3.857 -6.584 -19.428 1.00 87.19 460 LEU A N 1
ATOM 3663 C CA . LEU A 1 460 ? 4.229 -5.210 -19.736 1.00 87.19 460 LEU A CA 1
ATOM 3664 C C . LEU A 1 460 ? 2.978 -4.481 -20.207 1.00 87.19 460 LEU A C 1
ATOM 3666 O O . LEU A 1 460 ? 2.386 -4.818 -21.233 1.00 87.19 460 LEU A O 1
ATOM 3670 N N . LEU A 1 461 ? 2.577 -3.486 -19.426 1.00 83.81 461 LEU A N 1
ATOM 3671 C CA . LEU A 1 461 ? 1.476 -2.598 -19.753 1.00 83.81 461 LEU A CA 1
ATOM 3672 C C . LEU A 1 461 ? 2.078 -1.312 -20.327 1.00 83.81 461 LEU A C 1
ATOM 3674 O O . LEU A 1 461 ? 2.705 -0.559 -19.565 1.00 83.81 461 LEU A O 1
ATOM 3678 N N . PRO A 1 462 ? 1.935 -1.060 -21.643 1.00 76.69 462 PRO A N 1
ATOM 3679 C CA . PRO A 1 462 ? 2.404 0.186 -22.227 1.00 76.69 462 PRO A CA 1
ATOM 3680 C C . PRO A 1 462 ? 1.689 1.363 -21.558 1.00 76.69 462 PRO A C 1
ATOM 3682 O O . PRO A 1 462 ? 0.559 1.231 -21.076 1.00 76.69 462 PRO A O 1
ATOM 3685 N N . ALA A 1 463 ? 2.343 2.526 -21.510 1.00 71.50 463 ALA A N 1
ATOM 3686 C CA . ALA A 1 463 ? 1.653 3.722 -21.053 1.00 71.50 463 ALA A CA 1
ATOM 3687 C C . ALA A 1 463 ? 0.443 3.962 -21.960 1.00 71.50 463 ALA A C 1
ATOM 3689 O O . ALA A 1 463 ? 0.535 3.850 -23.182 1.00 71.50 463 ALA A O 1
ATOM 3690 N N . LEU A 1 464 ? -0.689 4.320 -21.361 1.00 66.06 464 LEU A N 1
ATOM 3691 C CA . LEU A 1 464 ? -1.970 4.527 -22.044 1.00 66.06 464 LEU A CA 1
ATOM 3692 C C . LEU A 1 464 ? -2.010 5.840 -22.869 1.00 66.06 464 LEU A C 1
ATOM 3694 O O . LEU A 1 464 ? -3.024 6.539 -22.884 1.00 66.06 464 LEU A O 1
ATOM 3698 N N . GLY A 1 465 ? -0.905 6.184 -23.534 1.00 65.88 465 GLY A N 1
ATOM 3699 C CA . GLY A 1 465 ? -0.725 7.373 -24.360 1.00 65.88 465 GLY A CA 1
ATOM 3700 C C . GLY A 1 465 ? -0.326 8.638 -23.594 1.00 65.88 465 GLY A C 1
ATOM 3701 O O . GLY A 1 465 ? -0.250 8.677 -22.363 1.00 65.88 465 GLY A O 1
ATOM 3702 N N . ILE A 1 466 ? -0.071 9.698 -24.363 1.00 63.47 466 ILE A N 1
ATOM 3703 C CA . ILE A 1 466 ? 0.146 11.053 -23.853 1.00 63.47 466 ILE A CA 1
ATOM 3704 C C . ILE A 1 466 ? -1.225 11.681 -23.625 1.00 63.47 466 ILE A C 1
ATOM 3706 O O . ILE A 1 466 ? -1.992 11.869 -24.571 1.00 63.47 466 ILE A O 1
ATOM 3710 N N . ARG A 1 467 ? -1.537 12.053 -22.383 1.00 66.38 467 ARG A N 1
ATOM 3711 C CA . ARG A 1 467 ? -2.710 12.888 -22.116 1.00 66.38 467 ARG A CA 1
ATOM 3712 C C . ARG A 1 467 ? -2.264 14.339 -22.008 1.00 66.38 467 ARG A C 1
ATOM 3714 O O . ARG A 1 467 ? -1.498 14.707 -21.116 1.00 66.38 467 ARG A O 1
ATOM 3721 N N . HIS A 1 468 ? -2.786 15.181 -22.896 1.00 61.53 468 HIS A N 1
ATOM 3722 C CA . HIS A 1 468 ? -2.807 16.619 -22.656 1.00 61.53 468 HIS A CA 1
ATOM 3723 C C . HIS A 1 468 ? -3.785 16.874 -21.520 1.00 61.53 468 HIS A C 1
ATOM 3725 O O . HIS A 1 468 ? -4.998 16.833 -21.707 1.00 61.53 468 HIS A O 1
ATOM 3731 N N . VAL A 1 469 ? -3.248 17.070 -20.323 1.00 60.69 469 VAL A N 1
ATOM 3732 C CA . VAL A 1 469 ? -4.056 17.364 -19.148 1.00 60.69 469 VAL A CA 1
ATOM 3733 C C . VAL A 1 469 ? -3.769 18.798 -18.766 1.00 60.69 469 VAL A C 1
ATOM 3735 O O . VAL A 1 469 ? -2.635 19.150 -18.443 1.00 60.69 469 VAL A O 1
ATOM 3738 N N . GLU A 1 470 ? -4.810 19.627 -18.797 1.00 65.25 470 GLU A N 1
ATOM 3739 C CA . GLU A 1 470 ? -4.732 21.005 -18.307 1.00 65.25 470 GLU A CA 1
ATOM 3740 C C . GLU A 1 470 ? -4.335 21.036 -16.818 1.00 65.25 470 GLU A C 1
ATOM 3742 O O . GLU A 1 470 ? -3.716 21.995 -16.358 1.00 65.25 470 GLU A O 1
ATOM 3747 N N . ASN A 1 471 ? -4.618 19.952 -16.080 1.00 70.00 471 ASN A N 1
ATOM 3748 C CA . ASN A 1 471 ? -4.332 19.806 -14.659 1.00 70.00 471 ASN A CA 1
ATOM 3749 C C . ASN A 1 471 ? -3.915 18.372 -14.246 1.00 70.00 471 ASN A C 1
ATOM 3751 O O . ASN A 1 471 ? -4.749 17.548 -13.881 1.00 70.00 471 ASN A O 1
ATOM 3755 N N . VAL A 1 472 ? -2.606 18.082 -14.229 1.00 69.06 472 VAL A N 1
ATOM 3756 C CA . VAL A 1 472 ? -2.005 16.819 -13.715 1.00 69.06 472 VAL A CA 1
ATOM 3757 C C . VAL A 1 472 ? -2.556 16.418 -12.347 1.00 69.06 472 VAL A C 1
ATOM 3759 O O . VAL A 1 472 ? -2.707 15.234 -12.056 1.00 69.06 472 VAL A O 1
ATOM 3762 N N . LYS A 1 473 ? -2.872 17.406 -11.503 1.00 71.00 473 LYS A N 1
ATOM 3763 C CA . LYS A 1 473 ? -3.368 17.155 -10.151 1.00 71.00 473 LYS A CA 1
ATOM 3764 C C . LYS A 1 473 ? -4.683 16.392 -10.171 1.00 71.00 473 LYS A C 1
ATOM 3766 O O . LYS A 1 473 ? -4.848 15.509 -9.345 1.00 71.00 473 LYS A O 1
ATOM 3771 N N . ASP A 1 474 ? -5.582 16.690 -11.105 1.00 76.12 474 ASP A N 1
ATOM 3772 C CA . ASP A 1 474 ? -6.891 16.033 -11.149 1.00 76.12 474 ASP A CA 1
ATOM 3773 C C . ASP A 1 474 ? -6.747 14.541 -11.461 1.00 76.12 474 ASP A C 1
ATOM 3775 O O . ASP A 1 474 ? -7.419 13.729 -10.835 1.00 76.12 474 ASP A O 1
ATOM 3779 N N . VAL A 1 475 ? -5.797 14.170 -12.326 1.00 75.06 475 VAL A N 1
ATOM 3780 C CA . VAL A 1 475 ? -5.493 12.758 -12.605 1.00 75.06 475 VAL A CA 1
ATOM 3781 C C . VAL A 1 475 ? -4.870 12.080 -11.391 1.00 75.06 475 VAL A C 1
ATOM 3783 O O . VAL A 1 475 ? -5.310 11.005 -11.003 1.00 75.06 475 VAL A O 1
ATOM 3786 N N . MET A 1 476 ? -3.901 12.715 -10.726 1.00 72.31 476 MET A N 1
ATOM 3787 C CA . MET A 1 476 ? -3.306 12.139 -9.512 1.00 72.31 476 MET A CA 1
ATOM 3788 C C . MET A 1 476 ? -4.331 11.974 -8.379 1.00 72.31 476 MET A C 1
ATOM 3790 O O . MET A 1 476 ? -4.223 11.035 -7.585 1.00 72.31 476 MET A O 1
ATOM 3794 N N . LEU A 1 477 ? -5.318 12.874 -8.302 1.00 76.50 477 LEU A N 1
ATOM 3795 C CA . LEU A 1 477 ? -6.446 12.792 -7.374 1.00 76.50 477 LEU A CA 1
ATOM 3796 C C . LEU A 1 477 ? -7.419 11.674 -7.750 1.00 76.50 477 LEU A C 1
ATOM 3798 O O . LEU A 1 477 ? -7.903 10.985 -6.853 1.00 76.50 477 LEU A O 1
ATOM 3802 N N . GLU A 1 478 ? -7.708 11.497 -9.039 1.00 82.62 478 GLU A N 1
ATOM 3803 C CA . GLU A 1 478 ? -8.529 10.402 -9.560 1.00 82.62 478 GLU A CA 1
ATOM 3804 C C . GLU A 1 478 ? -7.868 9.051 -9.268 1.00 82.62 478 GLU A C 1
ATOM 3806 O O . GLU A 1 478 ? -8.472 8.226 -8.594 1.00 82.62 478 GLU A O 1
ATOM 3811 N N . GLU A 1 479 ? -6.584 8.884 -9.591 1.00 79.44 479 GLU A N 1
ATOM 3812 C CA . GLU A 1 479 ? -5.819 7.679 -9.250 1.00 79.44 479 GLU A CA 1
ATOM 3813 C C . GLU A 1 479 ? -5.802 7.413 -7.737 1.00 79.44 479 GLU A C 1
ATOM 3815 O O . GLU A 1 479 ? -6.009 6.287 -7.290 1.00 79.44 479 GLU A O 1
ATOM 3820 N N . SER A 1 480 ? -5.584 8.447 -6.914 1.00 77.19 480 SER A N 1
ATOM 3821 C CA . SER A 1 480 ? -5.622 8.318 -5.449 1.00 77.19 480 SER A CA 1
ATOM 3822 C C . SER A 1 480 ? -7.008 7.903 -4.944 1.00 77.19 480 SER A C 1
ATOM 3824 O O . SER A 1 480 ? -7.135 7.129 -3.988 1.00 77.19 480 SER A O 1
ATOM 3826 N N . ARG A 1 481 ? -8.071 8.391 -5.591 1.00 84.00 481 ARG A N 1
ATOM 3827 C CA . ARG A 1 481 ? -9.455 8.020 -5.290 1.00 84.00 481 ARG A CA 1
ATOM 3828 C C . ARG A 1 481 ? -9.749 6.581 -5.699 1.00 84.00 481 ARG A C 1
ATOM 3830 O O . ARG A 1 481 ? -10.374 5.876 -4.907 1.00 84.00 481 ARG A O 1
ATOM 3837 N N . ASP A 1 482 ? -9.287 6.161 -6.867 1.00 85.31 482 ASP A N 1
ATOM 3838 C CA . ASP A 1 482 ? -9.471 4.809 -7.387 1.00 85.31 482 ASP A CA 1
ATOM 3839 C C . ASP A 1 482 ? -8.726 3.806 -6.510 1.00 85.31 482 ASP A C 1
ATOM 3841 O O . ASP A 1 482 ? -9.355 2.904 -5.963 1.00 85.31 482 ASP A O 1
ATOM 3845 N N . MET A 1 483 ? -7.449 4.059 -6.201 1.00 80.00 483 MET A N 1
ATOM 3846 C CA . MET A 1 483 ? -6.667 3.241 -5.265 1.00 80.00 483 MET A CA 1
ATOM 3847 C C . MET A 1 483 ? -7.306 3.166 -3.874 1.00 80.00 483 MET A C 1
ATOM 3849 O O . MET A 1 483 ? -7.273 2.124 -3.219 1.00 80.00 483 MET A O 1
ATOM 3853 N N . ARG A 1 484 ? -7.908 4.260 -3.390 1.00 83.00 484 ARG A N 1
ATOM 3854 C CA . ARG A 1 484 ? -8.661 4.239 -2.129 1.00 83.00 484 ARG A CA 1
ATOM 3855 C C . ARG A 1 484 ? -9.913 3.374 -2.242 1.00 83.00 484 ARG A C 1
ATOM 3857 O O . ARG A 1 484 ? -10.203 2.625 -1.312 1.00 83.00 484 ARG A O 1
ATOM 3864 N N . GLY A 1 485 ? -10.665 3.498 -3.332 1.00 84.94 485 GLY A N 1
ATOM 3865 C CA . GLY A 1 485 ? -11.850 2.682 -3.594 1.00 84.94 485 GLY A CA 1
ATOM 3866 C C . GLY A 1 485 ? -11.503 1.197 -3.661 1.00 84.94 485 GLY A C 1
ATOM 3867 O O . GLY A 1 485 ? -12.144 0.379 -3.009 1.00 84.94 485 GLY A O 1
ATOM 3868 N N . GLU A 1 486 ? -10.431 0.871 -4.366 1.00 81.25 486 GLU A N 1
ATOM 3869 C CA . GLU A 1 486 ? -9.853 -0.462 -4.476 1.00 81.25 486 GLU A CA 1
ATOM 3870 C C . GLU A 1 486 ? -9.382 -1.018 -3.122 1.00 81.25 486 GLU A C 1
ATOM 3872 O O . GLU A 1 486 ? -9.711 -2.146 -2.750 1.00 81.25 486 GLU A O 1
ATOM 3877 N N . TRP A 1 487 ? -8.654 -0.223 -2.332 1.00 84.88 487 TRP A N 1
ATOM 3878 C CA . TRP A 1 487 ? -8.216 -0.624 -0.994 1.00 84.88 487 TRP A CA 1
ATOM 3879 C C . TRP A 1 487 ? -9.396 -0.883 -0.050 1.00 84.88 487 TRP A C 1
ATOM 3881 O O . TRP A 1 487 ? -9.361 -1.828 0.739 1.00 84.88 487 TRP A O 1
ATOM 3891 N N . LEU A 1 488 ? -10.461 -0.082 -0.145 1.00 81.19 488 LEU A N 1
ATOM 3892 C CA . LEU A 1 488 ? -11.691 -0.315 0.613 1.00 81.19 488 LEU A CA 1
ATOM 3893 C C . LEU A 1 488 ? -12.343 -1.645 0.218 1.00 81.19 488 LEU A C 1
ATOM 3895 O O . LEU A 1 488 ? -12.755 -2.392 1.099 1.00 81.19 488 LEU A O 1
ATOM 3899 N N . GLN A 1 489 ? -12.358 -1.984 -1.074 1.00 81.56 489 GLN A N 1
ATOM 3900 C CA . GLN A 1 489 ? -12.869 -3.275 -1.552 1.00 81.56 489 GLN A CA 1
ATOM 3901 C C . GLN A 1 489 ? -12.025 -4.464 -1.060 1.00 81.56 489 GLN A C 1
ATOM 3903 O O . GLN A 1 489 ? -12.565 -5.537 -0.800 1.00 81.56 489 GLN A O 1
ATOM 3908 N N . LEU A 1 490 ? -10.709 -4.289 -0.884 1.00 70.06 490 LEU A N 1
ATOM 3909 C CA . LEU A 1 490 ? -9.830 -5.309 -0.288 1.00 70.06 490 LEU A CA 1
ATOM 3910 C C . LEU A 1 490 ? -10.112 -5.546 1.203 1.00 70.06 490 LEU A C 1
ATOM 3912 O O . LEU A 1 490 ? -9.878 -6.647 1.709 1.00 70.06 490 LEU A O 1
ATOM 3916 N N . GLY A 1 491 ? -10.588 -4.517 1.910 1.00 63.69 491 GLY A N 1
ATOM 3917 C CA . GLY A 1 491 ? -10.911 -4.572 3.337 1.00 63.69 491 GLY A CA 1
ATOM 3918 C C . GLY A 1 491 ? -12.040 -5.545 3.685 1.00 63.69 491 GLY A C 1
ATOM 3919 O O . GLY A 1 491 ? -12.076 -6.042 4.810 1.00 63.69 491 GLY A O 1
ATOM 3920 N N . ASP A 1 492 ? -12.899 -5.883 2.720 1.00 59.34 492 ASP A N 1
ATOM 3921 C CA . ASP A 1 492 ? -14.077 -6.735 2.931 1.00 59.34 492 ASP A CA 1
ATOM 3922 C C . ASP A 1 492 ? -13.773 -8.252 2.983 1.00 59.34 492 ASP A C 1
ATOM 3924 O O . ASP A 1 492 ? -14.674 -9.059 3.212 1.00 59.34 492 ASP A O 1
ATOM 3928 N N . GLY A 1 493 ? -12.496 -8.653 2.886 1.00 51.81 493 GLY A N 1
ATOM 3929 C CA . GLY A 1 493 ? -12.028 -10.023 3.143 1.00 51.81 493 GLY A CA 1
ATOM 3930 C C . GLY A 1 493 ? -12.201 -11.008 1.974 1.00 51.81 493 GLY A C 1
ATOM 3931 O O . GLY A 1 493 ? -13.131 -10.885 1.191 1.00 51.81 493 GLY A O 1
ATOM 3932 N N . GLU A 1 494 ? -11.262 -11.968 1.876 1.00 46.59 494 GLU A N 1
ATOM 3933 C CA . GLU A 1 494 ? -11.088 -13.150 0.980 1.00 46.59 494 GLU A CA 1
ATOM 3934 C C . GLU A 1 494 ? -11.479 -13.078 -0.519 1.00 46.59 494 GLU A C 1
ATOM 3936 O O . GLU A 1 494 ? -10.767 -13.641 -1.347 1.00 46.59 494 GLU A O 1
ATOM 3941 N N . ALA A 1 495 ? -12.538 -12.380 -0.921 1.00 44.78 495 ALA A N 1
ATOM 3942 C CA . ALA A 1 495 ? -13.035 -12.319 -2.297 1.00 44.78 495 ALA A CA 1
ATOM 3943 C C . ALA A 1 495 ? -12.133 -11.529 -3.268 1.00 44.78 495 ALA A C 1
ATOM 3945 O O . ALA A 1 495 ? -12.250 -11.680 -4.484 1.00 44.78 495 ALA A O 1
ATOM 3946 N N . ALA A 1 496 ? -11.218 -10.703 -2.758 1.00 45.97 496 ALA A N 1
ATOM 3947 C CA . ALA A 1 496 ? -10.456 -9.767 -3.579 1.00 45.97 496 ALA A CA 1
ATOM 3948 C C . ALA A 1 496 ? -9.158 -10.337 -4.190 1.00 45.97 496 ALA A C 1
ATOM 3950 O O . ALA A 1 496 ? -8.646 -9.754 -5.145 1.00 45.97 496 ALA A O 1
ATOM 3951 N N . GLU A 1 497 ? -8.651 -11.495 -3.735 1.00 41.62 497 GLU A N 1
ATOM 3952 C CA . GLU A 1 497 ? -7.424 -12.099 -4.304 1.00 41.62 497 GLU A CA 1
ATOM 3953 C C . GLU A 1 497 ? -7.561 -12.457 -5.801 1.00 41.62 497 GLU A C 1
ATOM 3955 O O . GLU A 1 497 ? -6.554 -12.624 -6.483 1.00 41.62 497 GLU A O 1
ATOM 3960 N N . GLY A 1 498 ? -8.787 -12.544 -6.337 1.00 42.12 498 GLY A N 1
ATOM 3961 C CA . GLY A 1 498 ? -9.042 -12.932 -7.728 1.00 42.12 498 GLY A CA 1
ATOM 3962 C C . GLY A 1 498 ? -9.420 -11.812 -8.703 1.00 42.12 498 GLY A C 1
ATOM 3963 O O . GLY A 1 498 ? -9.342 -12.056 -9.906 1.00 42.12 498 GLY A O 1
ATOM 3964 N N . ALA A 1 499 ? -9.848 -10.638 -8.227 1.00 44.97 499 ALA A N 1
ATOM 3965 C CA . ALA A 1 499 ? -10.385 -9.573 -9.088 1.00 44.97 499 ALA A CA 1
ATOM 3966 C C . ALA A 1 499 ? -9.285 -8.685 -9.696 1.00 44.97 499 ALA A C 1
ATOM 3968 O O . ALA A 1 499 ? -9.383 -8.282 -10.844 1.00 44.97 499 ALA A O 1
ATOM 3969 N N . TRP A 1 500 ? -8.194 -8.468 -8.960 1.00 39.69 500 TRP A N 1
ATOM 3970 C CA . TRP A 1 500 ? -7.112 -7.541 -9.319 1.00 39.69 500 TRP A CA 1
ATOM 3971 C C . TRP A 1 500 ? -6.212 -7.988 -10.478 1.00 39.69 500 TRP A C 1
ATOM 3973 O O . TRP A 1 500 ? -5.400 -7.203 -10.956 1.00 39.69 500 TRP A O 1
ATOM 3983 N N . TRP A 1 501 ? -6.284 -9.261 -10.874 1.00 42.91 501 TRP A N 1
ATOM 3984 C CA . TRP A 1 501 ? -5.325 -9.876 -11.802 1.00 42.91 501 TRP A CA 1
ATOM 3985 C C . TRP A 1 501 ? -5.933 -10.322 -13.131 1.00 42.91 501 TRP A C 1
ATOM 3987 O O . TRP A 1 501 ? -5.20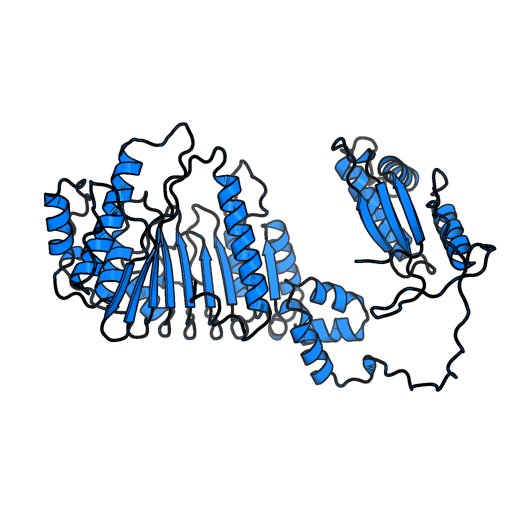0 -10.869 -13.958 1.00 42.91 501 TRP A O 1
ATOM 3997 N N . ARG A 1 502 ? -7.256 -10.205 -13.289 1.00 41.62 502 ARG A N 1
ATOM 3998 C CA . ARG A 1 502 ? -7.972 -10.703 -14.475 1.00 41.62 502 ARG A CA 1
ATOM 3999 C C . ARG A 1 502 ? -8.222 -9.634 -15.531 1.00 41.62 502 ARG A C 1
ATOM 4001 O O . ARG A 1 502 ? -8.397 -10.018 -16.684 1.00 41.62 502 ARG A O 1
ATOM 4008 N N . ASP A 1 503 ? -8.193 -8.370 -15.129 1.00 38.50 503 ASP A N 1
ATOM 4009 C CA . ASP A 1 503 ? -8.322 -7.193 -15.986 1.00 38.50 503 ASP A CA 1
ATOM 4010 C C . ASP A 1 503 ? -6.970 -6.467 -16.042 1.00 38.50 503 ASP A C 1
ATOM 4012 O O . ASP A 1 503 ? -6.645 -5.917 -17.118 1.00 38.50 503 ASP A O 1
#